Protein AF-A0A9D1ASU1-F1 (afdb_monomer_lite)

Structure (mmCIF, N/CA/C/O backbone):
data_AF-A0A9D1ASU1-F1
#
_entry.id   AF-A0A9D1ASU1-F1
#
loop_
_atom_site.group_PDB
_atom_site.id
_atom_site.type_symbol
_atom_site.label_atom_id
_atom_site.label_alt_id
_atom_site.label_comp_id
_atom_site.label_asym_id
_atom_site.label_entity_id
_atom_site.label_seq_id
_atom_site.pdbx_PDB_ins_code
_atom_site.Cartn_x
_atom_site.Cartn_y
_atom_site.Cartn_z
_atom_site.occupancy
_atom_site.B_iso_or_equiv
_atom_site.auth_seq_id
_atom_site.auth_comp_id
_atom_site.auth_asym_id
_atom_site.auth_atom_id
_atom_site.pdbx_PDB_model_num
ATOM 1 N N . MET A 1 1 ? 9.991 -12.089 -36.630 1.00 61.94 1 MET A N 1
ATOM 2 C CA . MET A 1 1 ? 9.661 -12.573 -35.268 1.00 61.94 1 MET A CA 1
ATOM 3 C C . MET A 1 1 ? 8.899 -13.880 -35.390 1.00 61.94 1 MET A C 1
ATOM 5 O O . MET A 1 1 ? 8.078 -13.989 -36.293 1.00 61.94 1 MET A O 1
ATOM 9 N N . SER A 1 2 ? 9.175 -14.869 -34.536 1.00 85.94 2 SER A N 1
ATOM 10 C CA . SER A 1 2 ? 8.389 -16.109 -34.500 1.00 85.94 2 SER A CA 1
ATOM 11 C C . SER A 1 2 ? 6.952 -15.824 -34.041 1.00 85.94 2 SER A C 1
ATOM 13 O O . SER A 1 2 ? 6.702 -14.848 -33.326 1.00 85.94 2 SER A O 1
ATOM 15 N N . SER A 1 3 ? 6.002 -16.682 -34.424 1.00 90.88 3 SER A N 1
ATOM 16 C CA . SER A 1 3 ? 4.601 -16.600 -33.978 1.00 90.88 3 SER A CA 1
ATOM 17 C C . SER A 1 3 ? 4.471 -16.578 -32.448 1.00 90.88 3 SER A C 1
ATOM 19 O O . SER A 1 3 ? 3.592 -15.899 -31.917 1.00 90.88 3 SER A O 1
ATOM 21 N N . LEU A 1 4 ? 5.387 -17.256 -31.744 1.00 92.75 4 LEU A N 1
ATOM 22 C CA . LEU A 1 4 ? 5.444 -17.312 -30.285 1.00 92.75 4 LEU A CA 1
ATOM 23 C C . LEU A 1 4 ? 5.831 -15.969 -29.647 1.00 92.75 4 LEU A C 1
ATOM 25 O O . LEU A 1 4 ? 5.162 -15.540 -28.714 1.00 92.75 4 LEU A O 1
ATOM 29 N N . SER A 1 5 ? 6.850 -15.270 -30.162 1.00 92.25 5 SER A N 1
ATOM 30 C CA . SER A 1 5 ? 7.249 -13.955 -29.622 1.00 92.25 5 SER A CA 1
ATOM 31 C C . SER A 1 5 ? 6.100 -12.955 -29.714 1.00 92.25 5 SER A C 1
ATOM 33 O O . SER A 1 5 ? 5.732 -12.334 -28.724 1.00 92.25 5 SER A O 1
ATOM 35 N N . ALA A 1 6 ? 5.454 -12.877 -30.880 1.00 92.25 6 ALA A N 1
ATOM 36 C CA . ALA A 1 6 ? 4.314 -11.988 -31.082 1.00 92.25 6 ALA A CA 1
ATOM 37 C C . ALA A 1 6 ? 3.105 -12.359 -30.199 1.00 92.25 6 ALA A C 1
ATOM 39 O O . ALA A 1 6 ? 2.273 -11.509 -29.878 1.00 92.25 6 ALA A O 1
ATOM 40 N N . LEU A 1 7 ? 2.955 -13.635 -29.828 1.00 93.31 7 LEU A N 1
ATOM 41 C CA . LEU A 1 7 ? 1.941 -14.067 -28.867 1.00 93.31 7 LEU A CA 1
ATOM 42 C C . LEU A 1 7 ? 2.278 -13.585 -27.449 1.00 93.31 7 LEU A C 1
ATOM 44 O O . LEU A 1 7 ? 1.402 -13.019 -26.796 1.00 93.31 7 LEU A O 1
ATOM 48 N N . ILE A 1 8 ? 3.529 -13.754 -27.012 1.00 94.50 8 ILE A N 1
ATOM 49 C CA . ILE A 1 8 ? 4.015 -13.300 -25.700 1.00 94.50 8 ILE A CA 1
ATOM 50 C C . ILE A 1 8 ? 3.848 -11.784 -25.563 1.00 94.50 8 ILE A C 1
ATOM 52 O O . ILE A 1 8 ? 3.243 -11.328 -24.595 1.00 94.50 8 ILE A O 1
ATOM 56 N N . ASP A 1 9 ? 4.283 -11.011 -26.560 1.00 94.19 9 ASP A N 1
ATOM 57 C CA . ASP A 1 9 ? 4.192 -9.546 -26.547 1.00 94.19 9 ASP A CA 1
ATOM 58 C C . ASP A 1 9 ? 2.740 -9.070 -26.395 1.00 94.19 9 ASP A C 1
ATOM 60 O O . ASP A 1 9 ? 2.424 -8.234 -25.546 1.00 94.19 9 ASP A O 1
ATOM 64 N N . ARG A 1 10 ? 1.815 -9.672 -27.156 1.00 92.75 10 ARG A N 1
ATOM 65 C CA . ARG A 1 10 ? 0.376 -9.382 -27.038 1.00 92.75 10 ARG A CA 1
ATOM 66 C C . ARG A 1 10 ? -0.181 -9.770 -25.671 1.00 92.75 10 ARG A C 1
ATOM 68 O O . ARG A 1 10 ? -1.028 -9.050 -25.145 1.00 92.75 10 ARG A O 1
ATOM 75 N N . GLY A 1 11 ? 0.272 -10.886 -25.102 1.00 93.31 11 GLY A N 1
ATOM 76 C CA . GLY A 1 11 ? -0.090 -11.313 -23.751 1.00 93.31 11 GLY A CA 1
ATOM 77 C C . GLY A 1 11 ? 0.331 -10.286 -22.700 1.00 93.31 11 GLY A C 1
ATOM 78 O O . GLY A 1 11 ? -0.512 -9.800 -21.947 1.00 93.31 11 GLY A O 1
ATOM 79 N N . CYS A 1 12 ? 1.603 -9.881 -22.713 1.00 95.69 12 CYS A N 1
ATOM 80 C CA . CYS A 1 12 ? 2.145 -8.860 -21.816 1.00 95.69 12 CYS A CA 1
ATOM 81 C C . CYS A 1 12 ? 1.394 -7.528 -21.935 1.00 95.69 12 CYS A C 1
ATOM 83 O O . CYS A 1 12 ? 0.998 -6.961 -20.920 1.00 95.69 12 CYS A O 1
ATOM 85 N N . GLN A 1 13 ? 1.126 -7.055 -23.158 1.00 93.38 13 GLN A N 1
ATOM 86 C CA . GLN A 1 13 ? 0.344 -5.835 -23.394 1.00 93.38 13 GLN A CA 1
ATOM 87 C C . GLN A 1 13 ? -1.062 -5.908 -22.786 1.00 93.38 13 GLN A C 1
ATOM 89 O O . GLN A 1 13 ? -1.514 -4.964 -22.138 1.00 93.38 13 GLN A O 1
ATOM 94 N N . ARG A 1 14 ? -1.764 -7.028 -22.983 1.00 92.81 14 ARG A N 1
ATOM 95 C CA . ARG A 1 14 ? -3.130 -7.228 -22.475 1.00 92.81 14 ARG A CA 1
ATOM 96 C C . ARG A 1 14 ? -3.171 -7.268 -20.951 1.00 92.81 14 ARG A C 1
ATOM 98 O O . ARG A 1 14 ? -4.033 -6.619 -20.361 1.00 92.81 14 ARG A O 1
ATOM 105 N N . LEU A 1 15 ? -2.240 -7.996 -20.336 1.00 95.44 15 LEU A N 1
ATOM 106 C CA . LEU A 1 15 ? -2.109 -8.086 -18.881 1.00 95.44 15 LEU A CA 1
ATOM 107 C C . LEU A 1 15 ? -1.721 -6.741 -18.260 1.00 95.44 15 LEU A C 1
ATOM 109 O O . LEU A 1 15 ? -2.275 -6.352 -17.238 1.00 95.44 15 LEU A O 1
ATOM 113 N N . TYR A 1 16 ? -0.826 -6.000 -18.911 1.00 96.38 16 TYR A N 1
ATOM 114 C CA . TYR A 1 16 ? -0.451 -4.656 -18.489 1.00 96.38 16 TYR A CA 1
ATOM 115 C C . TYR A 1 16 ? -1.661 -3.713 -18.452 1.00 96.38 16 TYR A C 1
ATOM 117 O O . TYR A 1 16 ? -1.933 -3.090 -17.428 1.00 96.38 16 TYR A O 1
ATOM 125 N N . VAL A 1 17 ? -2.437 -3.660 -19.542 1.00 93.19 17 VAL A N 1
ATOM 126 C CA . VAL A 1 17 ? -3.655 -2.836 -19.614 1.00 93.19 17 VAL A CA 1
ATOM 127 C C . VAL A 1 17 ? -4.693 -3.277 -18.579 1.00 93.19 17 VAL A C 1
ATOM 129 O O . VAL A 1 17 ? -5.322 -2.417 -17.967 1.00 93.19 17 VAL A O 1
ATOM 132 N N . LEU A 1 18 ? -4.845 -4.585 -18.332 1.00 94.75 18 LEU A N 1
ATOM 133 C CA . LEU A 1 18 ? -5.718 -5.086 -17.265 1.00 94.75 18 LEU A CA 1
ATOM 134 C C . LEU A 1 18 ? -5.309 -4.530 -15.898 1.00 94.75 18 LEU A C 1
ATOM 136 O O . LEU A 1 18 ? -6.154 -3.999 -15.181 1.00 94.75 18 LEU A O 1
ATOM 140 N N . GLY A 1 19 ? -4.017 -4.612 -15.565 1.00 96.56 19 GLY A N 1
ATOM 141 C CA . GLY A 1 19 ? -3.481 -4.073 -14.317 1.00 96.56 19 GLY A CA 1
ATOM 142 C C . GLY A 1 19 ? -3.781 -2.581 -14.155 1.00 96.56 19 GLY A C 1
ATOM 143 O O . GLY A 1 19 ? -4.228 -2.161 -13.089 1.00 96.56 19 GLY A O 1
ATOM 144 N N . LEU A 1 20 ? -3.625 -1.789 -15.223 1.00 95.44 20 LEU A N 1
ATOM 145 C CA . LEU A 1 20 ? -3.954 -0.359 -15.202 1.00 95.44 20 LEU A CA 1
ATOM 146 C C . LEU A 1 20 ? -5.446 -0.092 -14.978 1.00 95.44 20 LEU A C 1
ATOM 148 O O . LEU A 1 20 ? -5.790 0.778 -14.180 1.00 95.44 20 LEU A O 1
ATOM 152 N N . ILE A 1 21 ? -6.324 -0.820 -15.675 1.00 93.94 21 ILE A N 1
ATOM 153 C CA . ILE A 1 21 ? -7.778 -0.657 -15.550 1.00 93.94 21 ILE A CA 1
ATOM 154 C C . ILE A 1 21 ? -8.219 -0.978 -14.126 1.00 93.94 21 ILE A C 1
ATOM 156 O O . ILE A 1 21 ? -8.899 -0.168 -13.500 1.00 93.94 21 ILE A O 1
ATOM 160 N N . LEU A 1 22 ? -7.819 -2.140 -13.609 1.00 97.12 22 LEU A N 1
ATOM 161 C CA . LEU A 1 22 ? -8.252 -2.583 -12.289 1.00 97.12 22 LEU A CA 1
ATOM 162 C C . LEU A 1 22 ? -7.650 -1.724 -11.176 1.00 97.12 22 LEU A C 1
ATOM 164 O O . LEU A 1 22 ? -8.377 -1.308 -10.280 1.00 97.12 22 LEU A O 1
ATOM 168 N N . GLY A 1 23 ? -6.356 -1.395 -11.253 1.00 97.06 23 GLY A N 1
ATOM 169 C CA . GLY A 1 23 ? -5.726 -0.506 -10.277 1.00 97.06 23 GLY A CA 1
ATOM 170 C C . GLY A 1 23 ? -6.339 0.894 -10.295 1.00 97.06 23 GLY A C 1
ATOM 171 O O . GLY A 1 23 ? -6.646 1.439 -9.241 1.00 97.06 23 GLY A O 1
ATOM 172 N N . GLY A 1 24 ? -6.599 1.457 -11.478 1.00 95.75 24 GLY A N 1
ATOM 173 C CA . GLY A 1 24 ? -7.283 2.745 -11.604 1.00 95.75 24 GLY A CA 1
ATOM 174 C C . GLY A 1 24 ? -8.705 2.723 -11.037 1.00 95.75 24 GLY A C 1
ATOM 175 O O . GLY A 1 24 ? -9.098 3.660 -10.345 1.00 95.75 24 GLY A O 1
ATOM 176 N N . LEU A 1 25 ? -9.458 1.647 -11.283 1.00 96.50 25 LEU A N 1
ATOM 177 C CA . LEU A 1 25 ? -10.820 1.491 -10.776 1.00 96.50 25 LEU A CA 1
ATOM 178 C C . LEU A 1 25 ? -10.846 1.350 -9.249 1.00 96.50 25 LEU A C 1
ATOM 180 O O . LEU A 1 25 ? -11.647 2.017 -8.600 1.00 96.50 25 LEU A O 1
ATOM 184 N N . VAL A 1 26 ? -9.934 0.562 -8.671 1.00 97.88 26 VAL A N 1
ATOM 185 C CA . VAL A 1 26 ? -9.778 0.447 -7.213 1.00 97.88 26 VAL A CA 1
ATOM 186 C C . VAL A 1 26 ? -9.522 1.817 -6.580 1.00 97.88 26 VAL A C 1
ATOM 188 O O . VAL A 1 26 ? -10.207 2.198 -5.633 1.00 97.88 26 VAL A O 1
ATOM 191 N N . LEU A 1 27 ? -8.582 2.591 -7.132 1.00 96.69 27 LEU A N 1
ATOM 192 C CA . LEU A 1 27 ? -8.270 3.928 -6.618 1.00 96.69 27 LEU A CA 1
ATOM 193 C C . LEU A 1 27 ? -9.441 4.908 -6.764 1.00 96.69 27 LEU A C 1
ATOM 195 O O . LEU A 1 27 ? -9.628 5.758 -5.900 1.00 96.69 27 LEU A O 1
ATOM 199 N N . ALA A 1 28 ? -10.228 4.796 -7.837 1.00 95.19 28 ALA A N 1
ATOM 200 C CA . ALA A 1 28 ? -11.386 5.656 -8.068 1.00 95.19 28 ALA A CA 1
ATOM 201 C C . ALA A 1 28 ? -12.569 5.333 -7.140 1.00 95.19 28 ALA A C 1
ATOM 203 O O . ALA A 1 28 ? -13.305 6.241 -6.759 1.00 95.19 28 ALA A O 1
ATOM 204 N N . LEU A 1 29 ? -12.756 4.059 -6.782 1.00 97.12 29 LEU A N 1
ATOM 205 C CA . LEU A 1 29 ? -13.852 3.610 -5.919 1.00 97.12 29 LEU A CA 1
ATOM 206 C C . LEU A 1 29 ? -13.552 3.788 -4.428 1.00 97.12 29 LEU A C 1
ATOM 208 O O . LEU A 1 29 ? -14.482 3.986 -3.653 1.00 97.12 29 LEU A O 1
ATOM 212 N N . ALA A 1 30 ? -12.282 3.779 -4.017 1.00 97.00 30 ALA A N 1
ATOM 213 C CA . ALA A 1 30 ? -11.913 3.841 -2.602 1.00 97.00 30 ALA A CA 1
ATOM 214 C C . ALA A 1 30 ? -12.468 5.056 -1.827 1.00 97.00 30 ALA A C 1
ATOM 216 O O . ALA A 1 30 ? -12.940 4.850 -0.712 1.00 97.00 30 ALA A O 1
ATOM 217 N N . PRO A 1 31 ? -12.507 6.296 -2.362 1.00 96.31 31 PRO A N 1
ATOM 218 C CA . PRO A 1 31 ? -13.145 7.411 -1.659 1.00 96.31 31 PRO A CA 1
ATOM 219 C C . PRO A 1 31 ? -14.653 7.221 -1.458 1.00 96.31 31 PRO A C 1
ATOM 221 O O . PRO A 1 31 ? -15.191 7.627 -0.432 1.00 96.31 31 PRO A O 1
ATOM 224 N N . LEU A 1 32 ? -15.337 6.601 -2.428 1.00 96.69 32 LEU A N 1
ATOM 225 C CA . LEU A 1 32 ? -16.765 6.299 -2.324 1.00 96.69 32 LEU A CA 1
ATOM 226 C C . LEU A 1 32 ? -17.019 5.212 -1.273 1.00 96.69 32 LEU A C 1
ATOM 228 O O . LEU A 1 32 ? -17.945 5.347 -0.479 1.00 96.69 32 LEU A O 1
ATOM 232 N N . HIS A 1 33 ? -16.175 4.178 -1.250 1.00 97.50 33 HIS A N 1
ATOM 233 C CA . HIS A 1 33 ? -16.204 3.136 -0.226 1.00 97.50 33 HIS A CA 1
ATOM 234 C C . HIS A 1 33 ? -15.978 3.725 1.164 1.00 97.50 33 HIS A C 1
ATOM 236 O O . HIS A 1 33 ? -16.807 3.539 2.043 1.00 97.50 33 HIS A O 1
ATOM 242 N N . GLY A 1 34 ? -14.917 4.519 1.336 1.00 95.88 34 GLY A N 1
ATOM 243 C CA . GLY A 1 34 ? -14.596 5.162 2.608 1.00 95.88 34 GLY A CA 1
ATOM 244 C C . GLY A 1 34 ? -15.708 6.074 3.120 1.00 95.88 34 GLY A C 1
ATOM 245 O O . GLY A 1 34 ? -15.956 6.111 4.317 1.00 95.88 34 GLY A O 1
ATOM 246 N N . ALA A 1 35 ? -16.432 6.757 2.227 1.00 96.19 35 ALA A N 1
ATOM 247 C CA . ALA A 1 35 ? -17.601 7.556 2.599 1.00 96.19 35 ALA A CA 1
ATOM 248 C C . ALA A 1 35 ? -18.806 6.713 3.068 1.00 96.19 35 ALA A C 1
ATOM 250 O O . ALA A 1 35 ? -19.716 7.250 3.697 1.00 96.19 35 ALA A O 1
ATOM 251 N N . ALA A 1 36 ? -18.829 5.419 2.744 1.00 96.69 36 ALA A N 1
ATOM 252 C CA . ALA A 1 36 ? -19.851 4.462 3.158 1.00 96.69 36 ALA A CA 1
ATOM 253 C C . ALA A 1 36 ? -19.394 3.525 4.291 1.00 96.69 36 ALA A C 1
ATOM 255 O O . ALA A 1 36 ? -20.220 2.785 4.831 1.00 96.69 36 ALA A O 1
ATOM 256 N N . THR A 1 37 ? -18.111 3.536 4.651 1.00 96.38 37 THR A N 1
ATOM 257 C CA . THR A 1 37 ? -17.571 2.808 5.801 1.00 96.38 37 THR A CA 1
ATOM 258 C C . THR A 1 37 ? -17.862 3.580 7.080 1.00 96.38 37 THR A C 1
ATOM 260 O O . THR A 1 37 ? -17.611 4.781 7.169 1.00 96.38 37 THR A O 1
ATOM 263 N N . VAL A 1 38 ? -18.383 2.885 8.089 1.00 96.19 38 VAL A N 1
ATOM 264 C CA . VAL A 1 38 ? -18.596 3.442 9.432 1.00 96.19 38 VAL A CA 1
ATOM 265 C C . VAL A 1 38 ? -17.566 2.871 10.396 1.00 96.19 38 VAL A C 1
ATOM 267 O O . VAL A 1 38 ? -17.052 1.779 10.177 1.00 96.19 38 VAL A O 1
ATOM 270 N N . HIS A 1 39 ? -17.250 3.608 11.460 1.00 95.25 39 HIS A N 1
ATOM 271 C CA . HIS A 1 39 ? -16.215 3.240 12.426 1.00 95.25 39 HIS A CA 1
ATOM 272 C C . HIS A 1 39 ? -16.771 3.278 13.846 1.00 95.25 39 HIS A C 1
ATOM 274 O O . HIS A 1 39 ? -16.802 4.326 14.486 1.00 95.25 39 HIS A O 1
ATOM 280 N N . TRP A 1 40 ? -17.182 2.124 14.359 1.00 96.06 40 TRP A N 1
ATOM 281 C CA . TRP A 1 40 ? -17.777 2.005 15.687 1.00 96.06 40 TRP A CA 1
ATOM 282 C C . TRP A 1 40 ? -16.732 1.629 16.727 1.00 96.06 40 TRP A C 1
ATOM 284 O O . TRP A 1 40 ? -15.982 0.664 16.564 1.00 96.06 40 TRP A O 1
ATOM 294 N N . LEU A 1 41 ? -16.673 2.387 17.817 1.00 94.88 41 LEU A N 1
ATOM 295 C CA . LEU A 1 41 ? -15.666 2.196 18.854 1.00 94.88 41 LEU A CA 1
ATOM 296 C C . LEU A 1 41 ? -15.986 0.970 19.714 1.00 94.88 41 LEU A C 1
ATOM 298 O O . LEU A 1 41 ? -17.111 0.823 20.193 1.00 94.88 41 LEU A O 1
ATOM 302 N N . VAL A 1 42 ? -14.982 0.123 19.957 1.00 96.31 42 VAL A N 1
ATOM 303 C CA . VAL A 1 42 ? -15.053 -0.898 21.009 1.00 96.31 42 VAL A CA 1
ATOM 304 C C . VAL A 1 42 ? -14.831 -0.201 22.348 1.00 96.31 42 VAL A C 1
ATOM 306 O O . VAL A 1 42 ? -13.731 0.276 22.623 1.00 96.31 42 VAL A O 1
ATOM 309 N N . ILE A 1 43 ? -15.876 -0.120 23.169 1.00 95.25 43 ILE A N 1
ATOM 310 C CA . ILE A 1 43 ? -15.842 0.624 24.435 1.00 95.25 43 ILE A CA 1
ATOM 311 C C . ILE A 1 43 ? -15.562 -0.264 25.641 1.00 95.25 43 ILE A C 1
ATOM 313 O O . ILE A 1 43 ? -14.994 0.209 26.619 1.00 95.25 43 ILE A O 1
ATOM 317 N N . ARG A 1 44 ? -15.921 -1.552 25.579 1.00 95.44 44 ARG A N 1
ATOM 318 C CA . ARG A 1 44 ? -15.788 -2.459 26.722 1.00 95.44 44 ARG A CA 1
ATOM 319 C C . ARG A 1 44 ? -15.453 -3.876 26.288 1.00 95.44 44 ARG A C 1
ATOM 321 O O . ARG A 1 44 ? -15.983 -4.387 25.303 1.00 95.44 44 ARG A O 1
ATOM 328 N N . SER A 1 45 ? -14.564 -4.523 27.035 1.00 95.44 45 SER A N 1
ATOM 329 C CA . SER A 1 45 ? -14.348 -5.972 26.962 1.00 95.44 45 SER A CA 1
ATOM 330 C C . SER A 1 45 ? -15.196 -6.681 28.005 1.00 95.44 45 SER A C 1
ATOM 332 O O . SER A 1 45 ? -15.212 -6.285 29.167 1.00 95.44 45 SER A O 1
ATOM 334 N N . LEU A 1 46 ? -15.878 -7.740 27.591 1.00 95.06 46 LEU A N 1
ATOM 335 C CA . LEU A 1 46 ? -16.784 -8.521 28.421 1.00 95.06 46 LEU A CA 1
ATOM 336 C C . LEU A 1 46 ? -16.246 -9.951 28.608 1.00 95.06 46 LEU A C 1
ATOM 338 O O . LEU A 1 46 ? -15.431 -10.415 27.801 1.00 95.06 46 LEU A O 1
ATOM 342 N N . PRO A 1 47 ? -16.712 -10.679 29.640 1.00 92.56 47 PRO A N 1
ATOM 343 C CA . PRO A 1 47 ? -16.428 -12.103 29.787 1.00 92.56 47 PRO A CA 1
ATOM 344 C C . PRO A 1 47 ? -16.853 -12.924 28.557 1.00 92.56 47 PRO A C 1
ATOM 346 O O . PRO A 1 47 ? -17.707 -12.510 27.765 1.00 92.56 47 PRO A O 1
ATOM 349 N N . ASP A 1 48 ? -16.279 -14.121 28.427 1.00 93.44 48 ASP A N 1
ATOM 350 C CA . ASP A 1 48 ? -16.609 -15.101 27.376 1.00 93.44 48 ASP A CA 1
ATOM 351 C C . ASP A 1 48 ? -16.351 -14.598 25.948 1.00 93.44 48 ASP A C 1
ATOM 353 O O . ASP A 1 48 ? -17.122 -14.869 25.025 1.00 93.44 48 ASP A O 1
ATOM 357 N N . HIS A 1 49 ? -15.264 -13.839 25.773 1.00 95.62 49 HIS A N 1
ATOM 358 C CA . HIS A 1 49 ? -14.835 -13.299 24.478 1.00 95.62 49 HIS A CA 1
ATOM 359 C C . HIS A 1 49 ? -15.917 -12.448 23.804 1.00 95.62 49 HIS A C 1
ATOM 361 O O . HIS A 1 49 ? -16.175 -12.547 22.603 1.00 95.62 49 HIS A O 1
ATOM 367 N N . ARG A 1 50 ? -16.561 -11.594 24.601 1.00 96.75 50 ARG A N 1
ATOM 368 C CA . ARG A 1 50 ? -17.523 -10.606 24.123 1.00 96.75 50 ARG A CA 1
ATOM 369 C C . ARG A 1 50 ? -16.933 -9.206 24.192 1.00 96.75 50 ARG A C 1
ATOM 371 O O . ARG A 1 50 ? -16.054 -8.912 25.002 1.00 96.75 50 ARG A O 1
ATOM 378 N N . ILE A 1 51 ? -17.425 -8.341 23.326 1.00 97.00 51 ILE A N 1
ATOM 379 C CA . ILE A 1 51 ? -17.104 -6.921 23.295 1.00 97.00 51 ILE A CA 1
ATOM 380 C C . ILE A 1 51 ? -18.384 -6.113 23.187 1.00 97.00 51 ILE A C 1
ATOM 382 O O . ILE A 1 51 ? -19.377 -6.560 22.614 1.00 97.00 51 ILE A O 1
ATOM 386 N N . GLU A 1 52 ? -18.320 -4.910 23.729 1.00 97.12 52 GLU A N 1
ATOM 387 C CA . GLU A 1 52 ? -19.347 -3.898 23.585 1.00 97.12 52 GLU A CA 1
ATOM 388 C C . GLU A 1 52 ? -18.857 -2.812 22.638 1.00 97.12 52 GLU A C 1
ATOM 390 O O . GLU A 1 52 ? -17.756 -2.271 22.791 1.00 97.12 52 GLU A O 1
ATOM 395 N N . ILE A 1 53 ? -19.685 -2.520 21.647 1.00 97.25 53 ILE A N 1
ATOM 396 C CA . ILE A 1 53 ? -19.435 -1.558 20.586 1.00 97.25 53 ILE A CA 1
ATOM 397 C C . ILE A 1 53 ? -20.536 -0.500 20.651 1.00 97.25 53 ILE A C 1
ATOM 399 O O . ILE A 1 53 ? -21.705 -0.839 20.831 1.00 97.25 53 ILE A O 1
ATOM 403 N N . VAL A 1 54 ? -20.179 0.771 20.471 1.00 96.00 54 VAL A N 1
ATOM 404 C CA . VAL A 1 54 ? -21.165 1.853 20.319 1.00 96.00 54 VAL A CA 1
ATOM 405 C C . VAL A 1 54 ? -21.312 2.192 18.843 1.00 96.00 54 VAL A C 1
ATOM 407 O O . VAL A 1 54 ? -20.379 2.714 18.232 1.00 96.00 54 VAL A O 1
ATOM 410 N N . ALA A 1 55 ? -22.486 1.897 18.288 1.00 96.00 55 ALA A N 1
ATOM 411 C CA . ALA A 1 55 ? -22.890 2.297 16.950 1.00 96.00 55 ALA A CA 1
ATOM 412 C C . ALA A 1 55 ? -23.595 3.661 17.012 1.00 96.00 55 ALA A C 1
ATOM 414 O O . ALA A 1 55 ? -24.670 3.804 17.591 1.00 96.00 55 ALA A O 1
ATOM 415 N N . ASP A 1 56 ? -22.973 4.672 16.413 1.00 92.31 56 ASP A N 1
ATOM 416 C CA . ASP A 1 56 ? -23.487 6.043 16.274 1.00 92.31 56 ASP A CA 1
ATOM 417 C C . ASP A 1 56 ? -24.363 6.241 15.021 1.00 92.31 56 ASP A C 1
ATOM 419 O O . ASP A 1 56 ? -24.927 7.310 14.786 1.00 92.31 56 ASP A O 1
ATOM 423 N N . THR A 1 57 ? -24.482 5.190 14.217 1.00 93.75 57 THR A N 1
ATOM 424 C CA . THR A 1 57 ? -25.240 5.101 12.967 1.00 93.75 57 THR A CA 1
ATOM 425 C C . THR A 1 57 ? -26.245 3.947 13.062 1.00 93.75 57 THR A C 1
ATOM 427 O O . THR A 1 57 ? -26.490 3.427 14.151 1.00 93.75 57 THR A O 1
ATOM 430 N N . ALA A 1 58 ? -26.890 3.568 11.952 1.00 93.00 58 ALA A N 1
ATOM 431 C CA . ALA A 1 58 ? -27.832 2.449 11.952 1.00 93.00 58 ALA A CA 1
ATOM 432 C C . ALA A 1 58 ? -27.156 1.192 12.538 1.00 93.00 58 ALA A C 1
ATOM 434 O O . ALA A 1 58 ? -26.105 0.789 12.029 1.00 93.00 58 ALA A O 1
ATOM 435 N N . PRO A 1 59 ? -27.707 0.601 13.614 1.00 92.19 59 PRO A N 1
ATOM 436 C CA . PRO A 1 59 ? -27.063 -0.521 14.269 1.00 92.19 59 PRO A CA 1
ATOM 437 C C . PRO A 1 59 ? -27.055 -1.752 13.350 1.00 92.19 59 PRO A C 1
ATOM 439 O O . PRO A 1 59 ? -27.949 -1.900 12.511 1.00 92.19 59 PRO A O 1
ATOM 442 N N . PRO A 1 60 ? -26.061 -2.641 13.506 1.00 95.81 60 PRO A N 1
ATOM 443 C CA . PRO A 1 60 ? -25.959 -3.857 12.713 1.00 95.81 60 PRO A CA 1
ATOM 444 C C . PRO A 1 60 ? -27.088 -4.839 13.040 1.00 95.81 60 PRO A C 1
ATOM 446 O O . PRO A 1 60 ? -27.725 -4.756 14.089 1.00 95.81 60 PRO A O 1
ATOM 449 N N . GLU A 1 61 ? -27.306 -5.820 12.170 1.00 96.88 61 GLU A N 1
ATOM 450 C CA . GLU A 1 61 ? -28.251 -6.905 12.446 1.00 96.88 61 GLU A CA 1
ATOM 451 C C . GLU A 1 61 ? -27.631 -7.961 13.375 1.00 96.88 61 GLU A C 1
ATOM 453 O O . GLU A 1 61 ? -26.424 -8.218 13.349 1.00 96.88 61 GLU A O 1
ATOM 458 N N . VAL A 1 62 ? -28.456 -8.619 14.195 1.00 97.75 62 VAL A N 1
ATOM 459 C CA . VAL A 1 62 ? -28.007 -9.778 14.984 1.00 97.75 62 VAL A CA 1
ATOM 460 C C . VAL A 1 62 ? -27.560 -10.892 14.035 1.00 97.75 62 VAL A C 1
ATOM 462 O O . VAL A 1 62 ? -28.257 -11.226 13.082 1.00 97.75 62 VAL A O 1
ATOM 465 N N . GLY A 1 63 ? -26.386 -11.467 14.294 1.00 97.31 63 GLY A N 1
ATOM 466 C CA . GLY A 1 63 ? -25.724 -12.433 13.418 1.00 97.31 63 GLY A CA 1
ATOM 467 C C . GLY A 1 63 ? -24.805 -11.804 12.367 1.00 97.31 63 GLY A C 1
ATOM 468 O O . GLY A 1 63 ? -24.020 -12.528 11.753 1.00 97.31 63 GLY A O 1
ATOM 469 N N . GLN A 1 64 ? -24.835 -10.478 12.178 1.00 96.50 64 GLN A N 1
ATOM 470 C CA . GLN A 1 64 ? -23.894 -9.803 11.287 1.00 96.50 64 GLN A CA 1
ATOM 471 C C . GLN A 1 64 ? -22.459 -9.970 11.800 1.00 96.50 64 GLN A C 1
ATOM 473 O O . GLN A 1 64 ? -22.185 -9.862 12.997 1.00 96.50 64 GLN A O 1
ATOM 478 N N . VAL A 1 65 ? -21.529 -10.219 10.880 1.00 96.44 65 VAL A N 1
ATOM 479 C CA . VAL A 1 65 ? -20.101 -10.330 11.180 1.00 96.44 65 VAL A CA 1
ATOM 480 C C . VAL A 1 65 ? -19.434 -8.983 10.930 1.00 96.44 65 VAL A C 1
ATOM 482 O O . VAL A 1 65 ? -19.502 -8.450 9.829 1.00 96.44 65 VAL A O 1
ATOM 485 N N . LEU A 1 66 ? -18.780 -8.444 11.952 1.00 96.88 66 LEU A N 1
ATOM 486 C CA . LEU A 1 66 ? -18.118 -7.148 11.943 1.00 96.88 66 LEU A CA 1
ATOM 487 C C . LEU A 1 66 ? -16.597 -7.322 11.837 1.00 96.88 66 LEU A C 1
ATOM 489 O O . LEU A 1 66 ? -16.010 -8.043 12.656 1.00 96.88 66 LEU A O 1
ATOM 493 N N . PRO A 1 67 ? -15.926 -6.655 10.882 1.00 95.69 67 PRO A N 1
ATOM 494 C CA . PRO A 1 67 ? -14.474 -6.666 10.810 1.00 95.69 67 PRO A CA 1
ATOM 495 C C . PRO A 1 67 ? -13.895 -5.734 11.882 1.00 95.69 67 PRO A C 1
ATOM 497 O O . PRO A 1 67 ? -14.158 -4.528 11.901 1.00 95.69 67 PRO A O 1
ATOM 500 N N . ILE A 1 68 ? -13.086 -6.294 12.780 1.00 96.00 68 ILE A N 1
ATOM 501 C CA . ILE A 1 68 ? -12.471 -5.552 13.881 1.00 96.00 68 ILE A CA 1
ATOM 502 C C . ILE A 1 68 ? -11.081 -5.105 13.460 1.00 96.00 68 ILE A C 1
ATOM 504 O O . ILE A 1 68 ? -10.248 -5.926 13.089 1.00 96.00 68 ILE A O 1
ATOM 508 N N . HIS A 1 69 ? -10.809 -3.812 13.559 1.00 93.81 69 HIS A N 1
ATOM 509 C CA . HIS A 1 69 ? -9.540 -3.199 13.200 1.00 93.81 69 HIS A CA 1
ATOM 510 C C . HIS A 1 69 ? -8.893 -2.558 14.421 1.00 93.81 69 HIS A C 1
ATOM 512 O O . HIS A 1 69 ? -9.568 -2.010 15.294 1.00 93.81 69 HIS A O 1
ATOM 518 N N . ARG A 1 70 ? -7.559 -2.580 14.457 1.00 90.88 70 ARG A N 1
ATOM 519 C CA . ARG A 1 70 ? -6.777 -1.745 15.368 1.00 90.88 70 ARG A CA 1
ATOM 520 C C . ARG A 1 70 ? -6.088 -0.671 14.544 1.00 90.88 70 ARG A C 1
ATOM 522 O O . ARG A 1 70 ? -5.263 -0.979 13.690 1.00 90.88 70 ARG A O 1
ATOM 529 N N . HIS A 1 71 ? -6.483 0.568 14.792 1.00 77.81 71 HIS A N 1
ATOM 530 C CA . HIS A 1 71 ? -6.279 1.717 13.916 1.00 77.81 71 HIS A CA 1
ATOM 531 C C . HIS A 1 71 ? -4.850 2.261 14.046 1.00 77.81 71 HIS A C 1
ATOM 533 O O . HIS A 1 71 ? -4.592 3.267 14.702 1.00 77.81 71 HIS A O 1
ATOM 539 N N . ASN A 1 72 ? -3.895 1.524 13.479 1.00 77.06 72 ASN A N 1
ATOM 540 C CA . ASN A 1 72 ? -2.478 1.865 13.430 1.00 77.06 72 ASN A CA 1
ATOM 541 C C . ASN A 1 72 ? -2.082 2.086 11.961 1.00 77.06 72 ASN A C 1
ATOM 543 O O . ASN A 1 72 ? -2.369 1.210 11.148 1.00 77.06 72 ASN A O 1
ATOM 547 N N . PRO A 1 73 ? -1.363 3.168 11.611 1.00 62.44 73 PRO A N 1
ATOM 548 C CA . PRO A 1 73 ? -0.855 3.387 10.254 1.00 62.44 73 PRO A CA 1
ATOM 549 C C . PRO A 1 73 ? -0.144 2.160 9.656 1.00 62.44 73 PRO A C 1
ATOM 551 O O . PRO A 1 73 ? -0.286 1.824 8.477 1.00 62.44 73 PRO A O 1
ATOM 554 N N . SER A 1 74 ? 0.589 1.417 10.478 1.00 65.94 74 SER A N 1
ATOM 555 C CA . SER A 1 74 ? 1.305 0.226 10.024 1.00 65.94 74 SER A CA 1
ATOM 556 C C . SER A 1 74 ? 0.414 -1.009 9.807 1.00 65.94 74 SER A C 1
ATOM 558 O O . SER A 1 74 ? 0.876 -1.968 9.188 1.00 65.94 74 SER A O 1
ATOM 560 N N . TRP A 1 75 ? -0.851 -1.009 10.245 1.00 67.00 75 TRP A N 1
ATOM 561 C CA . TRP A 1 75 ? -1.753 -2.166 10.189 1.00 67.00 75 TRP A CA 1
ATOM 562 C C . TRP A 1 75 ? -2.973 -1.887 9.309 1.00 67.00 75 TRP A C 1
ATOM 564 O O . TRP A 1 75 ? -3.800 -1.035 9.605 1.00 67.00 75 TRP A O 1
ATOM 574 N N . ARG A 1 76 ? -3.086 -2.638 8.211 1.00 69.62 76 ARG A N 1
ATOM 575 C CA . ARG A 1 76 ? -4.109 -2.421 7.167 1.00 69.62 76 ARG A CA 1
ATOM 576 C C . ARG A 1 76 ? -5.166 -3.516 7.108 1.00 69.62 76 ARG A C 1
ATOM 578 O O . ARG A 1 76 ? -6.062 -3.453 6.277 1.00 69.62 76 ARG A O 1
ATOM 585 N N . TYR A 1 77 ? -5.026 -4.531 7.953 1.00 81.44 77 TYR A N 1
ATOM 586 C CA . TYR A 1 77 ? -5.899 -5.695 7.985 1.00 81.44 77 TYR A CA 1
ATOM 587 C C . TYR A 1 77 ? -6.712 -5.705 9.270 1.00 81.44 77 TYR A C 1
ATOM 589 O O . TYR A 1 77 ? -6.215 -5.237 10.303 1.00 81.44 77 TYR A O 1
ATOM 597 N N . PRO A 1 78 ? -7.930 -6.266 9.233 1.00 89.00 78 PRO A N 1
ATOM 598 C CA . PRO A 1 78 ? -8.659 -6.534 10.455 1.00 89.00 78 PRO A CA 1
ATOM 599 C C . PRO A 1 78 ? -7.809 -7.425 11.366 1.00 89.00 78 PRO A C 1
ATOM 601 O O . PRO A 1 78 ? -7.144 -8.359 10.915 1.00 89.00 78 PRO A O 1
ATOM 604 N N . ILE A 1 79 ? -7.834 -7.135 12.665 1.00 91.94 79 ILE A N 1
ATOM 605 C CA . ILE A 1 79 ? -7.227 -7.999 13.677 1.00 91.94 79 ILE A CA 1
ATOM 606 C C . ILE A 1 79 ? -8.035 -9.283 13.879 1.00 91.94 79 ILE A C 1
ATOM 608 O O . ILE A 1 79 ? -7.495 -10.256 14.396 1.00 91.94 79 ILE A O 1
ATOM 612 N N . GLY A 1 80 ? -9.304 -9.281 13.465 1.00 92.56 80 GLY A N 1
ATOM 613 C CA . GLY A 1 80 ? -10.207 -10.422 13.500 1.00 92.56 80 GLY A CA 1
ATOM 614 C C . GLY A 1 80 ? -11.640 -10.017 13.156 1.00 92.56 80 GLY A C 1
ATOM 615 O O . GLY A 1 80 ? -11.887 -8.925 12.638 1.00 92.56 80 GLY A O 1
ATOM 616 N N . ARG A 1 81 ? -12.597 -10.903 13.436 1.00 95.25 81 ARG A N 1
ATOM 617 C CA . ARG A 1 81 ? -14.027 -10.693 13.171 1.00 95.25 81 ARG A CA 1
ATOM 618 C C . ARG A 1 81 ? -14.863 -10.989 14.414 1.00 95.25 81 ARG A C 1
ATOM 620 O O . ARG A 1 81 ? -14.573 -11.941 15.131 1.00 95.25 81 ARG A O 1
ATOM 627 N N . ALA A 1 82 ? -15.904 -10.199 14.654 1.00 97.25 82 ALA A N 1
ATOM 628 C CA . ALA A 1 82 ? -16.847 -10.416 15.752 1.00 97.25 82 ALA A CA 1
ATOM 629 C C . ALA A 1 82 ? -18.271 -10.567 15.209 1.00 97.25 82 ALA A C 1
ATOM 631 O O . ALA A 1 82 ? -18.653 -9.852 14.294 1.00 97.25 82 ALA A O 1
ATOM 632 N N . THR A 1 83 ? -19.059 -11.485 15.757 1.00 98.00 83 THR A N 1
ATOM 633 C CA . THR A 1 83 ? -20.456 -11.710 15.361 1.00 98.00 83 THR A CA 1
ATOM 634 C C . THR A 1 83 ? -21.381 -11.012 16.346 1.00 98.00 83 THR A C 1
ATOM 636 O O . THR A 1 83 ? -21.241 -11.203 17.553 1.00 98.00 83 THR A O 1
ATOM 639 N N . VAL A 1 84 ? -22.317 -10.207 15.849 1.00 98.38 84 VAL A N 1
ATOM 640 C CA . VAL A 1 84 ? -23.291 -9.488 16.679 1.00 98.38 84 VAL A CA 1
ATOM 641 C C . VAL A 1 84 ? -24.238 -10.478 17.354 1.00 98.38 84 VAL A C 1
ATOM 643 O O . VAL A 1 84 ? -24.913 -11.251 16.681 1.00 98.38 84 VAL A O 1
ATOM 646 N N . GLU A 1 85 ? -24.315 -10.441 18.682 1.00 98.31 85 GLU A N 1
ATOM 647 C CA . GLU A 1 85 ? -25.217 -11.281 19.480 1.00 98.31 85 GLU A CA 1
ATOM 648 C C . GLU A 1 85 ? -26.496 -10.542 19.872 1.00 98.31 85 GLU A C 1
ATOM 650 O O . GLU A 1 85 ? -27.576 -11.127 19.884 1.00 98.31 85 GLU A O 1
ATOM 655 N N . SER A 1 86 ? -26.388 -9.253 20.205 1.00 98.19 86 SER A N 1
ATOM 656 C CA . SER A 1 86 ? -27.543 -8.445 20.594 1.00 98.19 86 SER A CA 1
ATOM 657 C C . SER A 1 86 ? -27.313 -6.964 20.335 1.00 98.19 86 SER A C 1
ATOM 659 O O . SER A 1 86 ? -26.184 -6.483 20.429 1.00 98.19 86 SER A O 1
ATOM 661 N N . VAL A 1 87 ? -28.404 -6.243 20.086 1.00 98.00 87 VAL A N 1
ATOM 662 C CA . VAL A 1 87 ? -28.421 -4.795 19.867 1.00 98.00 87 VAL A CA 1
ATOM 663 C C . VAL A 1 87 ? -29.424 -4.167 20.829 1.00 98.00 87 VAL A C 1
ATOM 665 O O . VAL A 1 87 ? -30.581 -4.583 20.880 1.00 98.00 87 VAL A O 1
ATOM 668 N N . GLN A 1 88 ? -28.981 -3.177 21.599 1.00 97.31 88 GLN A N 1
ATOM 669 C CA . GLN A 1 88 ? -29.776 -2.453 22.591 1.00 97.31 88 GLN A CA 1
ATOM 670 C C . GLN A 1 88 ? -29.587 -0.945 22.381 1.00 97.31 88 GLN A C 1
ATOM 672 O O . GLN A 1 88 ? -28.691 -0.319 22.948 1.00 97.31 88 GLN A O 1
ATOM 677 N N . GLY A 1 89 ? -30.416 -0.351 21.519 1.00 95.25 89 GLY A N 1
ATOM 678 C CA . GLY A 1 89 ? -30.222 1.034 21.085 1.00 95.25 89 GLY A CA 1
ATOM 679 C C . GLY A 1 89 ? -28.887 1.191 20.337 1.00 95.25 89 GLY A C 1
ATOM 680 O O . GLY A 1 89 ? -28.668 0.448 19.382 1.00 95.25 89 GLY A O 1
ATOM 681 N N . PRO A 1 90 ? -27.993 2.114 20.745 1.00 96.12 90 PRO A N 1
ATOM 682 C CA . PRO A 1 90 ? -26.674 2.273 20.127 1.00 96.12 90 PRO A CA 1
ATOM 683 C C . PRO A 1 90 ? -25.650 1.228 20.602 1.00 96.12 90 PRO A C 1
ATOM 685 O O . PRO A 1 90 ? -24.542 1.174 20.076 1.00 96.12 90 PRO A O 1
ATOM 688 N N . VAL A 1 91 ? -25.979 0.420 21.615 1.00 96.88 91 VAL A N 1
ATOM 689 C CA . VAL A 1 91 ? -25.055 -0.559 22.194 1.00 96.88 91 VAL A CA 1
ATOM 690 C C . VAL A 1 91 ? -25.178 -1.888 21.461 1.00 96.88 91 VAL A C 1
ATOM 692 O O . VAL A 1 91 ? -26.255 -2.482 21.385 1.00 96.88 91 VAL A O 1
ATOM 695 N N . VAL A 1 92 ? -24.056 -2.377 20.949 1.00 97.81 92 VAL A N 1
ATOM 696 C CA . VAL A 1 92 ? -23.938 -3.639 20.221 1.00 97.81 92 VAL A CA 1
ATOM 697 C C . VAL A 1 92 ? -23.039 -4.572 21.018 1.00 97.81 92 VAL A C 1
ATOM 699 O O . VAL A 1 92 ? -21.880 -4.258 21.284 1.00 97.81 92 VAL A O 1
ATOM 702 N N . ILE A 1 93 ? -23.557 -5.744 21.372 1.00 98.06 93 ILE A N 1
ATOM 703 C CA . ILE A 1 93 ? -22.767 -6.817 21.977 1.00 98.06 93 ILE A CA 1
ATOM 704 C C . ILE A 1 93 ? -22.383 -7.788 20.874 1.00 98.06 93 ILE A C 1
ATOM 706 O O . ILE A 1 93 ? -23.257 -8.332 20.195 1.00 98.06 93 ILE A O 1
ATOM 710 N N . ALA A 1 94 ? -21.085 -8.014 20.701 1.00 98.19 94 ALA A N 1
ATOM 711 C CA . ALA A 1 94 ? -20.560 -8.947 19.716 1.00 98.19 94 ALA A CA 1
ATOM 712 C C . ALA A 1 94 ? -19.613 -9.958 20.367 1.00 98.19 94 ALA A C 1
ATOM 714 O O . ALA A 1 94 ? -18.826 -9.612 21.248 1.00 98.19 94 ALA A O 1
ATOM 715 N N . ARG A 1 95 ? -19.664 -11.211 19.915 1.00 97.88 95 ARG A N 1
ATOM 716 C CA . ARG A 1 95 ? -18.751 -12.282 20.327 1.00 97.88 95 ARG A CA 1
ATOM 717 C C . ARG A 1 95 ? -17.658 -12.470 19.290 1.00 97.88 95 ARG A C 1
ATOM 719 O O . ARG A 1 95 ? -17.919 -12.431 18.091 1.00 97.88 95 ARG A O 1
ATOM 726 N N . PHE A 1 96 ? -16.441 -12.717 19.745 1.00 96.56 96 PHE A N 1
ATOM 727 C CA . PHE A 1 96 ? -15.304 -13.010 18.885 1.00 96.56 96 PHE A CA 1
ATOM 728 C C . PHE A 1 96 ? -14.637 -14.328 19.287 1.00 96.56 96 PHE A C 1
ATOM 730 O O . PHE A 1 96 ? -14.737 -14.756 20.433 1.00 96.56 96 PHE A O 1
ATOM 737 N N . ASP A 1 97 ? -13.950 -14.973 18.343 1.00 93.94 97 ASP A N 1
ATOM 738 C CA . ASP A 1 97 ? -13.129 -16.156 18.615 1.00 93.94 97 ASP A CA 1
ATOM 739 C C . ASP A 1 97 ? -11.651 -15.741 18.701 1.00 93.94 97 ASP A C 1
ATOM 741 O O . ASP A 1 97 ? -11.054 -15.423 17.666 1.00 93.94 97 ASP A O 1
ATOM 745 N N . PRO A 1 98 ? -11.025 -15.761 19.893 1.00 91.75 98 PRO A N 1
ATOM 746 C CA . PRO A 1 98 ? -9.628 -15.372 20.060 1.00 91.75 98 PRO A CA 1
ATOM 747 C C . PRO A 1 98 ? -8.647 -16.172 19.199 1.00 91.75 98 PRO A C 1
ATOM 749 O O . PRO A 1 98 ? -7.581 -15.655 18.878 1.00 91.75 98 PRO A O 1
ATOM 752 N N . SER A 1 99 ? -8.981 -17.412 18.829 1.00 85.06 99 SER A N 1
ATOM 753 C CA . SER A 1 99 ? -8.104 -18.275 18.029 1.00 85.06 99 SER A CA 1
ATOM 754 C C . SER A 1 99 ? -7.992 -17.824 16.570 1.00 85.06 99 SER A C 1
ATOM 756 O O . SER A 1 99 ? -6.996 -18.116 15.906 1.00 85.06 99 SER A O 1
ATOM 758 N N . THR A 1 100 ? -8.985 -17.069 16.095 1.00 83.50 100 THR A N 1
ATOM 759 C CA . THR A 1 100 ? -9.034 -16.502 14.738 1.00 83.50 100 THR A CA 1
ATOM 760 C C . THR A 1 100 ? -8.446 -15.096 14.662 1.00 83.50 100 THR A C 1
ATOM 762 O O . THR A 1 100 ? -8.254 -14.556 13.573 1.00 83.50 100 THR A O 1
ATOM 765 N N . PHE A 1 101 ? -8.158 -14.480 15.811 1.00 88.25 101 PHE A N 1
ATOM 766 C CA . PHE A 1 101 ? -7.606 -13.137 15.861 1.00 88.25 101 PHE A CA 1
ATOM 767 C C . PHE A 1 101 ? -6.097 -13.172 15.642 1.00 88.25 101 PHE A C 1
ATOM 769 O O . PHE A 1 101 ? -5.355 -13.857 16.344 1.00 88.25 101 PHE A O 1
ATOM 776 N N . ARG A 1 102 ? -5.620 -12.351 14.706 1.00 82.19 102 ARG A N 1
ATOM 777 C CA . ARG A 1 102 ? -4.187 -12.180 14.435 1.00 82.19 102 ARG A CA 1
ATOM 778 C C . ARG A 1 102 ? -3.456 -11.516 15.600 1.00 82.19 102 ARG A C 1
ATOM 780 O O . ARG A 1 102 ? -2.272 -11.762 15.814 1.00 82.19 102 ARG A O 1
ATOM 787 N N . TRP A 1 103 ? -4.173 -10.694 16.364 1.00 85.38 103 TRP A N 1
ATOM 788 C CA . TRP A 1 103 ? -3.679 -10.078 17.590 1.00 85.38 103 TRP A CA 1
ATOM 789 C C . TRP A 1 103 ? -4.739 -10.141 18.684 1.00 85.38 103 TRP A C 1
ATOM 791 O O . TRP A 1 103 ? -5.920 -9.978 18.377 1.00 85.38 103 TRP A O 1
ATOM 801 N N . PRO A 1 104 ? -4.347 -10.282 19.963 1.00 91.06 104 PRO A N 1
ATOM 802 C CA . PRO A 1 104 ? -5.302 -10.293 21.064 1.00 91.06 104 PRO A CA 1
ATOM 803 C C . PRO A 1 104 ? -6.206 -9.060 21.020 1.00 91.06 104 PRO A C 1
ATOM 805 O O . PRO A 1 104 ? -5.697 -7.955 20.817 1.00 91.06 104 PRO A O 1
ATOM 808 N N . MET A 1 105 ? -7.513 -9.234 21.252 1.00 94.38 105 MET A N 1
ATOM 809 C CA . MET A 1 105 ? -8.477 -8.124 21.343 1.00 94.38 105 MET A CA 1
ATOM 810 C C . MET A 1 105 ? -8.025 -7.069 22.359 1.00 94.38 105 MET A C 1
ATOM 812 O O . MET A 1 105 ? -8.203 -5.879 22.112 1.00 94.38 105 MET A O 1
ATOM 816 N N . GLY A 1 106 ? -7.385 -7.529 23.440 1.00 93.81 106 GLY A N 1
ATOM 817 C CA . GLY A 1 106 ? -6.989 -6.755 24.613 1.00 93.81 106 GLY A CA 1
ATOM 818 C C . GLY A 1 106 ? -8.181 -6.247 25.410 1.00 93.81 106 GLY A C 1
ATOM 819 O O . GLY A 1 106 ? -9.327 -6.570 25.104 1.00 93.81 106 GLY A O 1
ATOM 820 N N . ARG A 1 107 ? -7.886 -5.484 26.460 1.00 95.75 107 ARG A N 1
ATOM 821 C CA . ARG A 1 107 ? -8.894 -4.939 27.374 1.00 95.75 107 ARG A CA 1
ATOM 822 C C . ARG A 1 107 ? -9.288 -3.532 26.954 1.00 95.75 107 ARG A C 1
ATOM 824 O O . ARG A 1 107 ? -8.423 -2.693 26.700 1.00 95.75 107 ARG A O 1
ATOM 831 N N . HIS A 1 108 ? -10.593 -3.298 26.934 1.00 96.38 108 HIS A N 1
ATOM 832 C CA . HIS A 1 108 ? -11.234 -2.022 26.626 1.00 96.38 108 HIS A CA 1
ATOM 833 C C . HIS A 1 108 ? -12.180 -1.645 27.760 1.00 96.38 108 HIS A C 1
ATOM 835 O O . HIS A 1 108 ? -12.820 -2.526 28.340 1.00 96.38 108 HIS A O 1
ATOM 841 N N . ALA A 1 109 ? -12.229 -0.357 28.068 1.00 96.69 109 ALA A N 1
ATOM 842 C CA . ALA A 1 109 ? -13.031 0.225 29.128 1.00 96.69 109 ALA A CA 1
ATOM 843 C C . ALA A 1 109 ? -13.423 1.670 28.782 1.00 96.69 109 ALA A C 1
ATOM 845 O O . ALA A 1 109 ? -12.835 2.299 27.902 1.00 96.69 109 ALA A O 1
ATOM 846 N N . THR A 1 110 ? -14.344 2.223 29.552 1.00 95.81 110 THR A N 1
ATOM 847 C CA . THR A 1 110 ? -14.755 3.619 29.564 1.00 95.81 110 THR A CA 1
ATOM 848 C C . THR A 1 110 ? -14.573 4.180 30.969 1.00 95.81 110 THR A C 1
ATOM 850 O O . THR A 1 110 ? -14.824 3.510 31.974 1.00 95.81 110 THR A O 1
ATOM 853 N N . VAL A 1 111 ? -14.128 5.431 31.057 1.00 96.12 111 VAL A N 1
ATOM 854 C CA . VAL A 1 111 ? -14.099 6.160 32.329 1.00 96.12 111 VAL A CA 1
ATOM 855 C C . VAL A 1 111 ? -15.528 6.537 32.719 1.00 96.12 111 VAL A C 1
ATOM 857 O O . VAL A 1 111 ? -16.168 7.326 32.027 1.00 96.12 111 VAL A O 1
ATOM 860 N N . ILE A 1 112 ? -16.019 6.014 33.839 1.00 96.88 112 ILE A N 1
ATOM 861 C CA . ILE A 1 112 ? -17.367 6.313 34.348 1.00 96.88 112 ILE A CA 1
ATOM 862 C C . ILE A 1 112 ? -17.370 7.446 35.378 1.00 96.88 112 ILE A C 1
ATOM 864 O O . ILE A 1 112 ? -18.367 8.146 35.522 1.00 96.88 112 ILE A O 1
ATOM 868 N N . GLU A 1 113 ? -16.253 7.657 36.075 1.00 97.12 113 GLU A N 1
ATOM 869 C CA . GLU A 1 113 ? -16.126 8.689 37.105 1.00 97.12 113 GLU A CA 1
ATOM 870 C C . GLU A 1 113 ? -14.677 9.187 37.196 1.00 97.12 113 GLU A C 1
ATOM 872 O O . GLU A 1 113 ? -13.736 8.403 37.061 1.00 97.12 113 GLU A O 1
ATOM 877 N N . GLU A 1 114 ? -14.487 10.481 37.459 1.00 96.44 114 GLU A N 1
ATOM 878 C CA . GLU A 1 114 ? -13.178 11.098 37.704 1.00 96.44 114 GLU A CA 1
ATOM 879 C C . GLU A 1 114 ? -13.117 11.639 39.141 1.00 96.44 114 GLU A C 1
ATOM 881 O O . GLU A 1 114 ? -13.927 12.471 39.547 1.00 96.44 114 GLU A O 1
ATOM 886 N N . ARG A 1 115 ? -12.135 11.166 39.914 1.00 96.50 115 ARG A N 1
ATOM 887 C CA . ARG A 1 115 ? -11.895 11.481 41.330 1.00 96.50 115 ARG A CA 1
ATOM 888 C C . ARG A 1 115 ? -10.485 12.052 41.508 1.00 96.50 115 ARG A C 1
ATOM 890 O O . ARG A 1 115 ? -9.584 11.420 42.059 1.00 96.50 115 ARG A O 1
ATOM 897 N N . GLY A 1 116 ? -10.260 13.264 41.009 1.00 93.94 116 GLY A N 1
ATOM 898 C CA . GLY A 1 116 ? -8.959 13.932 41.109 1.00 93.94 116 GLY A CA 1
ATOM 899 C C . GLY A 1 116 ? -7.874 13.244 40.270 1.00 93.94 116 GLY A C 1
ATOM 900 O O . GLY A 1 116 ? -7.817 13.442 39.064 1.00 93.94 116 GLY A O 1
ATOM 901 N N . GLN A 1 117 ? -6.977 12.479 40.903 1.00 95.50 117 GLN A N 1
ATOM 902 C CA . GLN A 1 117 ? -5.918 11.715 40.210 1.00 95.50 117 GLN A CA 1
ATOM 903 C C . GLN A 1 117 ? -6.304 10.255 39.942 1.00 95.50 117 GLN A C 1
ATOM 905 O O . GLN A 1 117 ? -5.492 9.478 39.435 1.00 95.50 117 GLN A O 1
ATOM 910 N N . GLU A 1 118 ? -7.522 9.870 40.300 1.00 97.25 118 GLU A N 1
ATOM 911 C CA . GLU A 1 118 ? -8.044 8.523 40.124 1.00 97.25 118 GLU A CA 1
ATOM 912 C C . GLU A 1 118 ? -9.284 8.570 39.238 1.00 97.25 118 GLU A C 1
ATOM 914 O O . GLU A 1 118 ? -10.029 9.546 39.229 1.00 97.25 118 GLU A O 1
ATOM 919 N N . VAL A 1 119 ? -9.485 7.520 38.457 1.00 97.19 119 VAL A N 1
ATOM 920 C CA . VAL A 1 119 ? -10.650 7.343 37.598 1.00 97.19 119 VAL A CA 1
ATOM 921 C C . VAL A 1 119 ? -11.255 5.981 37.868 1.00 97.19 119 VAL A C 1
ATOM 923 O O . VAL A 1 119 ? -10.534 5.006 38.093 1.00 97.19 119 VAL A O 1
ATOM 926 N N . VAL A 1 120 ? -12.579 5.912 37.842 1.00 97.69 120 VAL A N 1
ATOM 927 C CA . VAL A 1 120 ? -13.303 4.647 37.894 1.00 97.69 120 VAL A CA 1
ATOM 928 C C . VAL A 1 120 ? -13.574 4.209 36.459 1.00 97.69 120 VAL A C 1
ATOM 930 O O . VAL A 1 120 ? -14.041 4.997 35.637 1.00 97.69 120 VAL A O 1
ATOM 933 N N . LEU A 1 121 ? -13.242 2.958 36.160 1.00 97.31 121 LEU A N 1
ATOM 934 C CA . LEU A 1 121 ? -13.385 2.309 34.862 1.00 97.31 121 LEU A CA 1
ATOM 935 C C . LEU A 1 121 ? -14.474 1.237 34.947 1.00 97.31 121 LEU A C 1
ATOM 937 O O . LEU A 1 121 ? -14.543 0.519 35.946 1.00 97.31 121 LEU A O 1
ATOM 941 N N . ASP A 1 122 ? -15.251 1.055 33.885 1.00 95.88 122 ASP A N 1
ATOM 942 C CA . ASP A 1 122 ? -16.223 -0.045 33.713 1.00 95.88 122 ASP A CA 1
ATOM 943 C C . ASP A 1 122 ? -15.567 -1.401 33.354 1.00 95.88 122 ASP A C 1
ATOM 945 O O . ASP A 1 122 ? -16.084 -2.195 32.567 1.00 95.88 122 ASP A O 1
ATOM 949 N N . LEU A 1 123 ? -14.397 -1.661 33.935 1.00 92.56 123 LEU A N 1
ATOM 950 C CA . LEU A 1 123 ? -13.575 -2.837 33.685 1.00 92.56 123 LEU A CA 1
ATOM 951 C C . LEU A 1 123 ? -13.358 -3.585 34.995 1.00 92.56 123 LEU A C 1
ATOM 953 O O . LEU A 1 123 ? -12.691 -3.058 35.871 1.00 92.56 123 LEU A O 1
ATOM 957 N N . GLY A 1 124 ? -13.862 -4.805 35.139 1.00 84.19 124 GLY A N 1
ATOM 958 C CA . GLY A 1 124 ? -13.676 -5.614 36.353 1.00 84.19 124 GLY A CA 1
ATOM 959 C C . GLY A 1 124 ? -12.767 -6.833 36.168 1.00 84.19 124 GLY A C 1
ATOM 960 O O . GLY A 1 124 ? -12.236 -7.081 35.078 1.00 84.19 124 GLY A O 1
ATOM 961 N N . PHE A 1 125 ? -12.615 -7.646 37.221 1.00 86.12 125 PHE A N 1
ATOM 962 C CA . PHE A 1 125 ? -11.829 -8.890 37.163 1.00 86.12 125 PHE A CA 1
ATOM 963 C C . PHE A 1 125 ? -12.405 -9.884 36.145 1.00 86.12 125 PHE A C 1
ATOM 965 O O . PHE A 1 125 ? -11.646 -10.642 35.545 1.00 86.12 125 PHE A O 1
ATOM 972 N N . GLY A 1 126 ? -13.724 -9.862 35.904 1.00 82.19 126 GLY A N 1
ATOM 973 C CA . GLY A 1 126 ? -14.384 -10.723 34.915 1.00 82.19 126 GLY A CA 1
ATOM 974 C C . GLY A 1 126 ? -13.935 -10.454 33.473 1.00 82.19 126 GLY A C 1
ATOM 975 O O . GLY A 1 126 ? -13.952 -11.355 32.640 1.00 82.19 126 GLY A O 1
ATOM 976 N N . ALA A 1 127 ? -13.448 -9.242 33.190 1.00 85.69 127 ALA A N 1
ATOM 977 C CA . ALA A 1 127 ? -12.804 -8.872 31.926 1.00 85.69 127 ALA A CA 1
ATOM 978 C C . ALA A 1 127 ? -11.272 -9.095 31.955 1.00 85.69 127 ALA A C 1
ATOM 980 O O . ALA A 1 127 ? -10.530 -8.631 31.085 1.00 85.69 127 ALA A O 1
ATOM 981 N N . GLY A 1 128 ? -10.777 -9.786 32.986 1.00 88.44 128 GLY A N 1
ATOM 982 C CA . GLY A 1 128 ? -9.374 -10.123 33.186 1.00 88.44 128 GLY A CA 1
ATOM 983 C C . GLY A 1 128 ? -8.508 -8.977 33.708 1.00 88.44 128 GLY A C 1
ATOM 984 O O . GLY A 1 128 ? -7.292 -9.057 33.546 1.00 88.44 128 GLY A O 1
ATOM 985 N N . ALA A 1 129 ? -9.076 -7.905 34.271 1.00 92.88 129 ALA A N 1
ATOM 986 C CA . ALA A 1 129 ? -8.287 -6.811 34.839 1.00 92.88 129 ALA A CA 1
ATOM 987 C C . ALA A 1 129 ? -7.512 -7.241 36.092 1.00 92.88 129 ALA A C 1
ATOM 989 O O . ALA A 1 129 ? -7.988 -8.033 36.901 1.00 92.88 129 ALA A O 1
ATOM 990 N N . THR A 1 130 ? -6.315 -6.683 36.264 1.00 96.38 130 THR A N 1
ATOM 991 C CA . THR A 1 130 ? -5.442 -6.952 37.412 1.00 96.38 130 THR A CA 1
ATOM 992 C C . THR A 1 130 ? -4.837 -5.654 37.932 1.00 96.38 130 THR A C 1
ATOM 994 O O . THR A 1 130 ? -4.550 -4.738 37.156 1.00 96.38 130 THR A O 1
ATOM 997 N N . VAL A 1 131 ? -4.569 -5.580 39.237 1.00 97.50 131 VAL A N 1
ATOM 998 C CA . VAL A 1 131 ? -3.816 -4.462 39.825 1.00 97.50 131 VAL A CA 1
ATOM 999 C C . VAL A 1 131 ? -2.449 -4.343 39.141 1.00 97.50 131 VAL A C 1
ATOM 1001 O O . VAL A 1 131 ? -1.786 -5.336 38.850 1.00 97.50 131 VAL A O 1
ATOM 1004 N N . GLY A 1 132 ? -2.039 -3.114 38.839 1.00 96.75 132 GLY A N 1
ATOM 1005 C CA . GLY A 1 132 ? -0.819 -2.802 38.100 1.00 96.75 132 GLY A CA 1
ATOM 1006 C C . GLY A 1 132 ? -0.979 -2.782 36.578 1.00 96.75 132 GLY A C 1
ATOM 1007 O O . GLY A 1 132 ? -0.056 -2.318 35.903 1.00 96.75 132 GLY A O 1
ATOM 1008 N N . LEU A 1 133 ? -2.129 -3.213 36.039 1.00 96.50 133 LEU A N 1
ATOM 1009 C CA . LEU A 1 133 ? -2.421 -3.145 34.609 1.00 96.50 133 LEU A CA 1
ATOM 1010 C C . LEU A 1 133 ? -2.273 -1.708 34.103 1.00 96.50 133 LEU A C 1
ATOM 1012 O O . LEU A 1 133 ? -2.850 -0.769 34.658 1.00 96.50 133 LEU A O 1
ATOM 1016 N N . ARG A 1 134 ? -1.484 -1.546 33.041 1.00 97.19 134 ARG A N 1
ATOM 1017 C CA . ARG A 1 134 ? -1.284 -0.267 32.372 1.00 97.19 134 ARG A CA 1
ATOM 1018 C C . ARG A 1 134 ? -2.268 -0.141 31.219 1.00 97.19 134 ARG A C 1
ATOM 1020 O O . ARG A 1 134 ? -2.285 -0.991 30.336 1.00 97.19 134 ARG A O 1
ATOM 1027 N N . LEU A 1 135 ? -3.022 0.947 31.217 1.00 96.75 135 LEU A N 1
ATOM 1028 C CA . LEU A 1 135 ? -3.963 1.286 30.158 1.00 96.75 135 LEU A CA 1
ATOM 1029 C C . LEU A 1 135 ? -3.623 2.662 29.584 1.00 96.75 135 LEU A C 1
ATOM 1031 O O . LEU A 1 135 ? -2.988 3.487 30.245 1.00 96.75 135 LEU A O 1
ATOM 1035 N N . ASN A 1 136 ? -4.047 2.912 28.356 1.00 96.12 136 ASN A N 1
ATOM 1036 C CA . ASN A 1 136 ? -3.967 4.201 27.696 1.00 96.12 136 ASN A CA 1
ATOM 1037 C C . ASN A 1 136 ? -5.385 4.742 27.524 1.00 96.12 136 ASN A C 1
ATOM 1039 O O . ASN A 1 136 ? -6.249 4.050 26.992 1.00 96.12 136 ASN A O 1
ATOM 1043 N N . GLY A 1 137 ? -5.624 5.968 27.977 1.00 93.12 137 GLY A N 1
ATOM 1044 C CA . GLY A 1 137 ? -6.849 6.686 27.657 1.00 93.12 137 GLY A CA 1
ATOM 1045 C C . GLY A 1 137 ? -6.713 7.389 26.313 1.00 93.12 137 GLY A C 1
ATOM 1046 O O . GLY A 1 137 ? -5.690 8.027 26.024 1.00 93.12 137 GLY A O 1
ATOM 1047 N N . LEU A 1 138 ? -7.748 7.238 25.502 1.00 90.44 138 LEU A N 1
ATOM 1048 C CA . LEU A 1 138 ? -7.874 7.801 24.175 1.00 90.44 138 LEU A CA 1
ATOM 1049 C C . LEU A 1 138 ? -8.783 9.027 24.238 1.00 90.44 138 LEU A C 1
ATOM 1051 O O . LEU A 1 138 ? -9.946 8.937 24.633 1.00 90.44 138 LEU A O 1
ATOM 1055 N N . THR A 1 139 ? -8.251 10.169 23.812 1.00 80.06 139 THR A N 1
ATOM 1056 C CA . THR A 1 139 ? -9.027 11.395 23.606 1.00 80.06 139 THR A CA 1
ATOM 1057 C C . THR A 1 139 ? -9.235 11.529 22.098 1.00 80.06 139 THR A C 1
ATOM 1059 O O . THR A 1 139 ? -8.348 11.993 21.377 1.00 80.06 139 THR A O 1
ATOM 1062 N N . GLY A 1 140 ? -10.370 11.029 21.599 1.00 82.56 140 GLY A N 1
ATOM 1063 C CA . GLY A 1 140 ? -10.561 10.779 20.166 1.00 82.56 140 GLY A CA 1
ATOM 1064 C C . GLY A 1 140 ? -9.682 9.616 19.691 1.00 82.56 140 GLY A C 1
ATOM 1065 O O . GLY A 1 140 ? -9.744 8.527 20.255 1.00 82.56 140 GLY A O 1
ATOM 1066 N N . ASP A 1 141 ? -8.830 9.852 18.689 1.00 77.69 141 ASP A N 1
ATOM 1067 C CA . ASP A 1 141 ? -7.958 8.816 18.098 1.00 77.69 141 ASP A CA 1
ATOM 1068 C C . ASP A 1 141 ? -6.554 8.746 18.711 1.00 77.69 141 ASP A C 1
ATOM 1070 O O . ASP A 1 141 ? -5.729 7.933 18.291 1.00 77.69 141 ASP A O 1
ATOM 1074 N N . ARG A 1 142 ? -6.231 9.623 19.669 1.00 78.19 142 ARG A N 1
ATOM 1075 C CA . ARG A 1 142 ? -4.868 9.760 20.199 1.00 78.19 142 ARG A CA 1
ATOM 1076 C C . ARG A 1 142 ? -4.788 9.343 21.660 1.00 78.19 142 ARG A C 1
ATOM 1078 O O . ARG A 1 142 ? -5.549 9.824 22.498 1.00 78.19 142 ARG A O 1
ATOM 1085 N N . ALA A 1 143 ? -3.794 8.514 21.974 1.00 82.25 143 ALA A N 1
ATOM 1086 C CA . ALA A 1 143 ? -3.422 8.208 23.349 1.00 82.25 143 ALA A CA 1
ATOM 1087 C C . ALA A 1 143 ? -2.768 9.431 24.012 1.00 82.25 143 ALA A C 1
ATOM 1089 O O . ALA A 1 143 ? -1.612 9.759 23.738 1.00 82.25 143 ALA A O 1
ATOM 1090 N N . GLY A 1 144 ? -3.515 10.104 24.888 1.00 87.69 144 GLY A N 1
ATOM 1091 C CA . GLY A 1 144 ? -3.035 11.246 25.680 1.00 87.69 144 GLY A CA 1
ATOM 1092 C C . GLY A 1 144 ? -2.879 10.943 27.172 1.00 87.69 144 GLY A C 1
ATOM 1093 O O . GLY A 1 144 ? -2.219 11.680 27.907 1.00 87.69 144 GLY A O 1
ATOM 1094 N N . LEU A 1 145 ? -3.452 9.832 27.626 1.00 93.00 145 LEU A N 1
ATOM 1095 C CA . LEU A 1 145 ? -3.570 9.480 29.032 1.00 93.00 145 LEU A CA 1
ATOM 1096 C C . LEU A 1 145 ? -2.940 8.108 29.272 1.00 93.00 145 LEU A C 1
ATOM 1098 O O . LEU A 1 145 ? -3.137 7.186 28.489 1.00 93.00 145 LEU A O 1
ATOM 1102 N N . VAL A 1 146 ? -2.180 7.958 30.353 1.00 96.12 146 VAL A N 1
ATOM 1103 C CA . VAL A 1 146 ? -1.674 6.664 30.826 1.00 96.12 146 VAL A CA 1
ATOM 1104 C C . VAL A 1 146 ? -2.227 6.427 32.218 1.00 96.12 146 VAL A C 1
ATOM 1106 O O . VAL A 1 146 ? -1.996 7.227 33.125 1.00 96.12 146 VAL A O 1
ATOM 1109 N N . LEU A 1 147 ? -2.920 5.309 32.379 1.00 97.19 147 LEU A N 1
ATOM 1110 C CA . LEU A 1 147 ? -3.560 4.879 33.609 1.00 97.19 147 LEU A CA 1
ATOM 1111 C C . LEU A 1 147 ? -2.869 3.631 34.154 1.00 97.19 147 LEU A C 1
ATOM 1113 O O . LEU A 1 147 ? -2.352 2.804 33.397 1.00 97.19 147 LEU A O 1
ATOM 1117 N N . ARG A 1 148 ? -2.875 3.481 35.477 1.00 98.12 148 ARG A N 1
ATOM 1118 C CA . ARG A 1 148 ? -2.469 2.251 36.157 1.00 98.12 148 ARG A CA 1
ATOM 1119 C C . ARG A 1 148 ? -3.579 1.810 37.091 1.00 98.12 148 ARG A C 1
ATOM 1121 O O . ARG A 1 148 ? -3.907 2.538 38.021 1.00 98.12 148 ARG A O 1
ATOM 1128 N N . VAL A 1 149 ? -4.125 0.625 36.853 1.00 98.00 149 VAL A N 1
ATOM 1129 C CA . VAL A 1 149 ? -5.153 0.026 37.709 1.00 98.00 149 VAL A CA 1
ATOM 1130 C C . VAL A 1 149 ? -4.575 -0.202 39.109 1.00 98.00 149 VAL A C 1
ATOM 1132 O O . VAL A 1 149 ? -3.497 -0.783 39.242 1.00 98.00 149 VAL A O 1
ATOM 1135 N N . ILE A 1 150 ? -5.261 0.287 40.139 1.00 98.38 150 ILE A N 1
ATOM 1136 C CA . ILE A 1 150 ? -4.860 0.181 41.552 1.00 98.38 150 ILE A CA 1
ATOM 1137 C C . ILE A 1 150 ? -5.832 -0.668 42.372 1.00 98.38 150 ILE A C 1
ATOM 1139 O O . ILE A 1 150 ? -5.417 -1.272 43.355 1.00 98.38 150 ILE A O 1
ATOM 1143 N N . GLU A 1 151 ? -7.083 -0.768 41.934 1.00 97.94 151 GLU A N 1
ATOM 1144 C CA . GLU A 1 151 ? -8.121 -1.577 42.565 1.00 97.94 151 GLU A CA 1
ATOM 1145 C C . GLU A 1 151 ? -8.969 -2.231 41.474 1.00 97.94 151 GLU A C 1
ATOM 1147 O O . GLU A 1 151 ? -9.223 -1.615 40.438 1.00 97.94 151 GLU A O 1
ATOM 1152 N N . VAL A 1 152 ? -9.393 -3.473 41.700 1.00 97.12 152 VAL A N 1
ATOM 1153 C CA . VAL A 1 152 ? -10.239 -4.237 40.778 1.00 97.12 152 VAL A CA 1
ATOM 1154 C C . VAL A 1 152 ? -11.391 -4.840 41.572 1.00 97.12 152 VAL A C 1
ATOM 1156 O O . VAL A 1 152 ? -11.160 -5.545 42.552 1.00 97.12 152 VAL A O 1
ATOM 1159 N N . SER A 1 153 ? -12.618 -4.581 41.131 1.00 95.94 153 SER A N 1
ATOM 1160 C CA . SER A 1 153 ? -13.847 -5.214 41.609 1.00 95.94 153 SER A CA 1
ATOM 1161 C C . SER A 1 153 ? -14.417 -6.153 40.535 1.00 95.94 153 SER A C 1
ATOM 1163 O O . SER A 1 153 ? -13.785 -6.401 39.505 1.00 95.94 153 SER A O 1
ATOM 1165 N N . GLU A 1 154 ? -15.608 -6.712 40.756 1.00 92.19 154 GLU A N 1
ATOM 1166 C CA . GLU A 1 154 ? -16.267 -7.594 39.784 1.00 92.19 154 GLU A CA 1
ATOM 1167 C C . GLU A 1 154 ? -16.593 -6.907 38.460 1.00 92.19 154 GLU A C 1
ATOM 1169 O O . GLU A 1 154 ? -16.356 -7.480 37.395 1.00 92.19 154 GLU A O 1
ATOM 1174 N N . GLN A 1 155 ? -17.077 -5.666 38.524 1.00 90.75 155 GLN A N 1
ATOM 1175 C CA . GLN A 1 155 ? -17.577 -4.935 37.358 1.00 90.75 155 GLN A CA 1
ATOM 1176 C C . GLN A 1 155 ? -16.786 -3.663 37.052 1.00 90.75 155 GLN A C 1
ATOM 1178 O O . GLN A 1 155 ? -16.851 -3.161 35.933 1.00 90.75 155 GLN A O 1
ATOM 1183 N N . THR A 1 156 ? -16.037 -3.139 38.021 1.00 96.50 156 THR A N 1
ATOM 1184 C CA . THR A 1 156 ? -15.311 -1.873 37.887 1.00 96.50 156 THR A CA 1
ATOM 1185 C C . THR A 1 156 ? -13.866 -2.000 38.346 1.00 96.50 156 THR A C 1
ATOM 1187 O O . THR A 1 156 ? -13.499 -2.921 39.072 1.00 96.50 156 THR A O 1
ATOM 1190 N N . SER A 1 157 ? -13.032 -1.051 37.939 1.00 97.25 157 SER A N 1
ATOM 1191 C CA . SER A 1 157 ? -11.666 -0.898 38.437 1.00 97.25 157 SER A CA 1
ATOM 1192 C C . SER A 1 157 ? -11.417 0.561 38.762 1.00 97.25 157 SER A C 1
ATOM 1194 O O . SER A 1 157 ? -11.911 1.444 38.066 1.00 97.25 157 SER A O 1
ATOM 1196 N N . VAL A 1 158 ? -10.599 0.827 39.774 1.00 97.88 158 VAL A N 1
ATOM 1197 C CA . VAL A 1 158 ? -10.060 2.167 40.015 1.00 97.88 158 VAL A CA 1
ATOM 1198 C C . VAL A 1 158 ? -8.660 2.214 39.428 1.00 97.88 158 VAL A C 1
ATOM 1200 O O . VAL A 1 158 ? -7.834 1.332 39.679 1.00 97.88 158 VAL A O 1
ATOM 1203 N N . ALA A 1 159 ? -8.373 3.238 38.631 1.00 98.06 159 ALA A N 1
ATOM 1204 C CA . ALA A 1 159 ? -7.064 3.453 38.042 1.00 98.06 159 ALA A CA 1
ATOM 1205 C C . ALA A 1 159 ? -6.527 4.841 38.383 1.00 98.06 159 ALA A C 1
ATOM 1207 O O . ALA A 1 159 ? -7.245 5.833 38.356 1.00 98.06 159 ALA A O 1
ATOM 1208 N N . ARG A 1 160 ? -5.229 4.918 38.668 1.00 97.88 160 ARG A N 1
ATOM 1209 C CA . ARG A 1 160 ? -4.518 6.174 38.895 1.00 97.88 160 ARG A CA 1
ATOM 1210 C C . ARG A 1 160 ? -3.987 6.736 37.585 1.00 97.88 160 ARG A C 1
ATOM 1212 O O . ARG A 1 160 ? -3.408 6.003 36.779 1.00 97.88 160 ARG A O 1
ATOM 1219 N N . ILE A 1 161 ? -4.111 8.045 37.413 1.00 96.75 161 ILE A N 1
ATOM 1220 C CA . ILE A 1 161 ? -3.503 8.791 36.316 1.00 96.75 161 ILE A CA 1
ATOM 1221 C C . ILE A 1 161 ? -1.988 8.840 36.539 1.00 96.75 161 ILE A C 1
ATOM 1223 O O . ILE A 1 161 ? -1.499 9.422 37.502 1.00 96.75 161 ILE A O 1
ATOM 1227 N N . VAL A 1 162 ? -1.229 8.200 35.649 1.00 97.06 162 VAL A N 1
ATOM 1228 C CA . VAL A 1 162 ? 0.245 8.183 35.686 1.00 97.06 162 VAL A CA 1
ATOM 1229 C C . VAL A 1 162 ? 0.818 9.323 34.857 1.00 97.06 162 VAL A C 1
ATOM 1231 O O . VAL A 1 162 ? 1.810 9.942 35.230 1.00 97.06 162 VAL A O 1
ATOM 1234 N N . ARG A 1 163 ? 0.220 9.571 33.691 1.00 94.81 163 ARG A N 1
ATOM 1235 C CA . ARG A 1 163 ? 0.652 10.619 32.768 1.00 94.81 163 ARG A CA 1
ATOM 1236 C C . ARG A 1 163 ? -0.549 11.158 32.017 1.00 94.81 163 ARG A C 1
ATOM 1238 O O . ARG A 1 163 ? -1.355 10.371 31.531 1.00 94.81 163 ARG A O 1
ATOM 1245 N N . ARG A 1 164 ? -0.600 12.475 31.857 1.00 92.38 164 ARG A N 1
ATOM 1246 C CA . ARG A 1 164 ? -1.621 13.184 31.092 1.00 92.38 164 ARG A CA 1
ATOM 1247 C C . ARG A 1 164 ? -0.939 14.233 30.220 1.00 92.38 164 ARG A C 1
ATOM 1249 O O . ARG A 1 164 ? -0.219 15.075 30.749 1.00 92.38 164 ARG A O 1
ATOM 1256 N N . SER A 1 165 ? -1.075 14.126 28.900 1.00 85.88 165 SER A N 1
ATOM 1257 C CA . SER A 1 165 ? -0.468 15.067 27.945 1.00 85.88 165 SER A CA 1
ATOM 1258 C C . SER A 1 165 ? -1.456 16.083 27.375 1.00 85.88 165 SER A C 1
ATOM 1260 O O . SER A 1 165 ? -1.039 17.035 26.721 1.00 85.88 165 SER A O 1
ATOM 1262 N N . ASP A 1 166 ? -2.753 15.876 27.576 1.00 75.50 166 ASP A N 1
ATOM 1263 C CA . ASP A 1 166 ? -3.826 16.755 27.127 1.00 75.50 166 ASP A CA 1
ATOM 1264 C C . ASP A 1 166 ? -4.205 17.810 28.183 1.00 75.50 166 ASP A C 1
ATOM 1266 O O . ASP A 1 166 ? -3.877 17.707 29.367 1.00 75.50 166 ASP A O 1
ATOM 1270 N N . LYS A 1 167 ? -4.866 18.883 27.725 1.00 73.50 167 LYS A N 1
ATOM 1271 C CA . LYS A 1 167 ? -5.349 19.977 28.584 1.00 73.50 167 LYS A CA 1
ATOM 1272 C C . LYS A 1 167 ? -6.356 19.451 29.626 1.00 73.50 167 LYS A C 1
ATOM 1274 O O . LYS A 1 167 ? -7.025 18.453 29.360 1.00 73.50 167 LYS A O 1
ATOM 1279 N N . PRO A 1 168 ? -6.508 20.126 30.783 1.00 67.25 168 PRO A N 1
ATOM 1280 C CA . PRO A 1 168 ? -7.512 19.762 31.780 1.00 67.25 168 PRO A CA 1
ATOM 1281 C C . PRO A 1 168 ? -8.923 19.832 31.170 1.00 67.25 168 PRO A C 1
ATOM 1283 O O . PRO A 1 168 ? -9.440 20.911 30.895 1.00 67.25 168 PRO A O 1
ATOM 1286 N N . GLY A 1 169 ? -9.513 18.665 30.932 1.00 77.56 169 GLY A N 1
ATOM 1287 C CA . GLY A 1 169 ? -10.910 18.442 30.550 1.00 77.56 169 GLY A CA 1
ATOM 1288 C C . GLY A 1 169 ? -11.462 17.233 31.312 1.00 77.56 169 GLY A C 1
ATOM 1289 O O . GLY A 1 169 ? -10.680 16.469 31.877 1.00 77.56 169 GLY A O 1
ATOM 1290 N N . GLY A 1 170 ? -12.780 17.055 31.368 1.00 86.38 170 GLY A N 1
ATOM 1291 C CA . GLY A 1 170 ? -13.363 15.880 32.027 1.00 86.38 170 GLY A CA 1
ATOM 1292 C C . GLY A 1 170 ? -12.982 14.588 31.300 1.00 86.38 170 GLY A C 1
ATOM 1293 O O . GLY A 1 170 ? -13.027 14.544 30.072 1.00 86.38 170 GLY A O 1
ATOM 1294 N N . LEU A 1 171 ? -12.586 13.557 32.048 1.00 91.75 171 LEU A N 1
ATOM 1295 C CA . LEU A 1 171 ? -12.237 12.237 31.509 1.00 91.75 171 LEU A CA 1
ATOM 1296 C C . LEU A 1 171 ? -13.440 11.298 31.388 1.00 91.75 171 LEU A C 1
ATOM 1298 O O . LEU A 1 171 ? -13.323 10.263 30.744 1.00 91.75 171 LEU A O 1
ATOM 1302 N N . VAL A 1 172 ? -14.584 11.636 31.988 1.00 94.25 172 VAL A N 1
ATOM 1303 C CA . VAL A 1 172 ? -15.802 10.814 31.931 1.00 94.25 172 VAL A CA 1
ATOM 1304 C C . VAL A 1 172 ? -16.240 10.604 30.477 1.00 94.25 172 VAL A C 1
ATOM 1306 O O . VAL A 1 172 ? -16.373 11.559 29.716 1.00 94.25 172 VAL A O 1
ATOM 1309 N N . GLY A 1 173 ? -16.447 9.344 30.095 1.00 91.69 173 GLY A N 1
ATOM 1310 C CA . GLY A 1 173 ? -16.757 8.918 28.729 1.00 91.69 173 GLY A CA 1
ATOM 1311 C C . GLY A 1 173 ? -15.532 8.658 27.846 1.00 91.69 173 GLY A C 1
ATOM 1312 O O . GLY A 1 173 ? -15.690 8.174 26.727 1.00 91.69 173 GLY A O 1
ATOM 1313 N N . ALA A 1 174 ? -14.311 8.938 28.315 1.00 92.31 174 ALA A N 1
ATOM 1314 C CA . ALA A 1 174 ? -13.106 8.612 27.560 1.00 92.31 174 ALA A CA 1
ATOM 1315 C C . ALA A 1 174 ? -12.924 7.092 27.456 1.00 92.31 174 ALA A C 1
ATOM 1317 O O . ALA A 1 174 ? -13.044 6.368 28.449 1.00 92.31 174 ALA A O 1
ATOM 1318 N N . SER A 1 175 ? -12.581 6.622 26.256 1.00 94.12 175 SER A N 1
ATOM 1319 C CA . SER A 1 175 ? -12.238 5.221 26.016 1.00 94.12 175 SER A CA 1
ATOM 1320 C C . SER A 1 175 ? -10.830 4.927 26.522 1.00 94.12 175 SER A C 1
ATOM 1322 O O . SER A 1 175 ? -9.914 5.739 26.397 1.00 94.12 175 SER A O 1
ATOM 1324 N N . VAL A 1 176 ? -10.654 3.756 27.112 1.00 95.56 176 VAL A N 1
ATOM 1325 C CA . VAL A 1 176 ? -9.426 3.295 27.744 1.00 95.56 176 VAL A CA 1
ATOM 1326 C C . VAL A 1 176 ? -9.102 1.908 27.209 1.00 95.56 176 VAL A C 1
ATOM 1328 O O . VAL A 1 176 ? -9.957 1.031 27.169 1.00 95.56 176 VAL A O 1
ATOM 1331 N N . THR A 1 177 ? -7.853 1.685 26.808 1.00 95.62 177 THR A N 1
ATOM 1332 C CA . THR A 1 177 ? -7.424 0.417 26.211 1.00 95.62 177 THR A CA 1
ATOM 1333 C C . THR A 1 177 ? -5.971 0.085 26.523 1.00 95.62 177 THR A C 1
ATOM 1335 O O . THR A 1 177 ? -5.161 0.961 26.811 1.00 95.62 177 THR A O 1
ATOM 1338 N N . GLU A 1 178 ? -5.591 -1.188 26.460 1.00 94.94 178 GLU A N 1
ATOM 1339 C CA . GLU A 1 178 ? -4.188 -1.616 26.600 1.00 94.94 178 GLU A CA 1
ATOM 1340 C C . GLU A 1 178 ? -3.280 -1.090 25.477 1.00 94.94 178 GLU A C 1
ATOM 1342 O O . GLU A 1 178 ? -2.055 -1.046 25.620 1.00 94.94 178 GLU A O 1
ATOM 1347 N N . PHE A 1 179 ? -3.865 -0.665 24.358 1.00 92.81 179 PHE A N 1
ATOM 1348 C CA . PHE A 1 179 ? -3.134 -0.238 23.168 1.00 92.81 179 PHE A CA 1
ATOM 1349 C C . PHE A 1 179 ? -2.986 1.279 23.080 1.00 92.81 179 PHE A C 1
ATOM 1351 O O . PHE A 1 179 ? -3.702 2.040 23.719 1.00 92.81 179 PHE A O 1
ATOM 1358 N N . ALA A 1 180 ? -2.040 1.731 22.259 1.00 89.00 180 ALA A N 1
ATOM 1359 C CA . ALA A 1 180 ? -1.829 3.155 21.993 1.00 89.00 180 ALA A CA 1
ATOM 1360 C C . ALA A 1 180 ? -2.819 3.744 20.966 1.00 89.00 180 ALA A C 1
ATOM 1362 O O . ALA A 1 180 ? -2.759 4.936 20.678 1.00 89.00 180 ALA A O 1
ATOM 1363 N N . VAL A 1 181 ? -3.686 2.910 20.389 1.00 89.38 181 VAL A N 1
ATOM 1364 C CA . VAL A 1 181 ? -4.601 3.251 19.294 1.00 89.38 181 VAL A CA 1
ATOM 1365 C C . VAL A 1 181 ? -5.971 2.604 19.529 1.00 89.38 181 VAL A C 1
ATOM 1367 O O . VAL A 1 181 ? -6.028 1.543 20.165 1.00 89.38 181 VAL A O 1
ATOM 1370 N N . PRO A 1 182 ? -7.066 3.194 19.016 1.00 91.44 182 PRO A N 1
ATOM 1371 C CA . PRO A 1 182 ? -8.399 2.632 19.182 1.00 91.44 182 PRO A CA 1
ATOM 1372 C C . PRO A 1 182 ? -8.559 1.293 18.459 1.00 91.44 182 PRO A C 1
ATOM 1374 O O . PRO A 1 182 ? -7.930 1.015 17.433 1.00 91.44 182 PRO A O 1
ATOM 1377 N N . THR A 1 183 ? -9.439 0.460 19.013 1.00 94.62 183 THR A N 1
ATOM 1378 C CA . THR A 1 183 ? -9.967 -0.730 18.339 1.00 94.62 183 THR A CA 1
ATOM 1379 C C . THR A 1 183 ? -11.408 -0.442 17.938 1.00 94.62 183 THR A C 1
ATOM 1381 O O . THR A 1 183 ? -12.194 0.037 18.757 1.00 94.62 183 THR A O 1
ATOM 1384 N N . ARG A 1 184 ? -11.743 -0.676 16.669 1.00 95.50 184 ARG A N 1
ATOM 1385 C CA . ARG A 1 184 ? -13.047 -0.332 16.095 1.00 95.50 184 ARG A CA 1
ATOM 1386 C C . ARG A 1 184 ? -13.603 -1.478 15.264 1.00 95.50 184 ARG A C 1
ATOM 1388 O O . ARG A 1 184 ? -12.843 -2.228 14.654 1.00 95.50 184 ARG A O 1
ATOM 1395 N N . ALA A 1 185 ? -14.923 -1.596 15.226 1.00 96.44 185 ALA A N 1
ATOM 1396 C CA . ALA A 1 185 ? -15.615 -2.324 14.174 1.00 96.44 185 ALA A CA 1
ATOM 1397 C C . ALA A 1 185 ? -15.797 -1.383 12.981 1.00 96.44 185 ALA A C 1
ATOM 1399 O O . ALA A 1 185 ? -16.267 -0.261 13.163 1.00 96.44 185 ALA A O 1
ATOM 1400 N N . SER A 1 186 ? -15.426 -1.831 11.781 1.00 96.06 186 SER A N 1
ATOM 1401 C CA . SER A 1 186 ? -15.430 -0.962 10.597 1.00 96.06 186 SER A CA 1
ATOM 1402 C C . SER A 1 186 ? -16.218 -1.549 9.418 1.00 96.06 186 SER A C 1
ATOM 1404 O O . SER A 1 186 ? -15.605 -1.861 8.393 1.00 96.06 186 SER A O 1
ATOM 1406 N N . PRO A 1 187 ? -17.537 -1.790 9.550 1.00 96.75 187 PRO A N 1
ATOM 1407 C CA . PRO A 1 187 ? -18.331 -2.365 8.472 1.00 96.75 187 PRO A CA 1
ATOM 1408 C C . PRO A 1 187 ? -18.638 -1.352 7.357 1.00 96.75 187 PRO A C 1
ATOM 1410 O O . PRO A 1 187 ? -18.649 -0.135 7.563 1.00 96.75 187 PRO A O 1
ATOM 1413 N N . LEU A 1 188 ? -18.945 -1.871 6.172 1.00 96.38 188 LEU A N 1
ATOM 1414 C CA . LEU A 1 188 ? -19.480 -1.110 5.051 1.00 96.38 188 LEU A CA 1
ATOM 1415 C C . LEU A 1 188 ? -20.993 -0.943 5.241 1.00 96.38 188 LEU A C 1
ATOM 1417 O O . LEU A 1 188 ? -21.765 -1.883 5.055 1.00 96.38 188 LEU A O 1
ATOM 1421 N N . ALA A 1 189 ? -21.438 0.267 5.576 1.00 94.94 189 ALA A N 1
ATOM 1422 C CA . ALA A 1 189 ? -22.836 0.525 5.923 1.00 94.94 189 ALA A CA 1
ATOM 1423 C C . ALA A 1 189 ? -23.790 0.567 4.712 1.00 94.94 189 ALA A C 1
ATOM 1425 O O . ALA A 1 189 ? -25.007 0.567 4.886 1.00 94.94 189 ALA A O 1
ATOM 1426 N N . SER A 1 190 ? -23.270 0.613 3.478 1.00 95.44 190 SER A N 1
ATOM 1427 C CA . SER A 1 190 ? -24.083 0.747 2.262 1.00 95.44 190 SER A CA 1
ATOM 1428 C C . SER A 1 190 ? -23.971 -0.463 1.339 1.00 95.44 190 SER A C 1
ATOM 1430 O O . SER A 1 190 ? -23.013 -0.615 0.576 1.00 95.44 190 SER A O 1
ATOM 1432 N N . THR A 1 191 ? -25.022 -1.283 1.317 1.00 94.69 191 THR A N 1
ATOM 1433 C CA . THR A 1 191 ? -25.163 -2.387 0.353 1.00 94.69 191 THR A CA 1
ATOM 1434 C C . THR A 1 191 ? -25.205 -1.886 -1.092 1.00 94.69 191 THR A C 1
ATOM 1436 O O . THR A 1 191 ? -24.687 -2.548 -1.987 1.00 94.69 191 THR A O 1
ATOM 1439 N N . ALA A 1 192 ? -25.765 -0.696 -1.339 1.00 96.31 192 ALA A N 1
ATOM 1440 C CA . ALA A 1 192 ? -25.809 -0.089 -2.668 1.00 96.31 192 ALA A CA 1
ATOM 1441 C C . ALA A 1 192 ? -24.405 0.233 -3.207 1.00 96.31 192 ALA A C 1
ATOM 1443 O O . ALA A 1 192 ? -24.134 0.002 -4.386 1.00 96.31 192 ALA A O 1
ATOM 1444 N N . VAL A 1 193 ? -23.504 0.722 -2.344 1.00 96.56 193 VAL A N 1
ATOM 1445 C CA . VAL A 1 193 ? -22.099 0.960 -2.711 1.00 96.56 193 VAL A CA 1
ATOM 1446 C C . VAL A 1 193 ? -21.401 -0.363 -3.022 1.00 96.56 193 VAL A C 1
ATOM 1448 O O . VAL A 1 193 ? -20.790 -0.472 -4.082 1.00 96.56 193 VAL A O 1
ATOM 1451 N N . ALA A 1 194 ? -21.590 -1.397 -2.195 1.00 95.62 194 ALA A N 1
ATOM 1452 C CA . ALA A 1 194 ? -21.047 -2.732 -2.469 1.00 95.62 194 ALA A CA 1
ATOM 1453 C C . ALA A 1 194 ? -21.504 -3.281 -3.837 1.00 95.62 194 ALA A C 1
ATOM 1455 O O . ALA A 1 194 ? -20.694 -3.773 -4.625 1.00 95.62 194 ALA A O 1
ATOM 1456 N N . TRP A 1 195 ? -22.797 -3.162 -4.161 1.00 97.06 195 TRP A N 1
ATOM 1457 C CA . TRP A 1 195 ? -23.332 -3.578 -5.461 1.00 97.06 195 TRP A CA 1
ATOM 1458 C C . TRP A 1 195 ? -22.727 -2.791 -6.622 1.00 97.06 195 TRP A C 1
ATOM 1460 O O . TRP A 1 195 ? -22.343 -3.388 -7.628 1.00 97.06 195 TRP A O 1
ATOM 1470 N N . LEU A 1 196 ? -22.614 -1.467 -6.491 1.00 96.50 196 LEU A N 1
ATOM 1471 C CA . LEU A 1 196 ? -22.002 -0.617 -7.509 1.00 96.50 196 LEU A CA 1
ATOM 1472 C C . LEU A 1 196 ? -20.541 -1.009 -7.764 1.00 96.50 196 LEU A C 1
ATOM 1474 O O . LEU A 1 196 ? -20.138 -1.136 -8.919 1.00 96.50 196 LEU A O 1
ATOM 1478 N N . GLU A 1 197 ? -19.764 -1.244 -6.708 1.00 97.12 197 GLU A N 1
ATOM 1479 C CA . GLU A 1 197 ? -18.382 -1.721 -6.812 1.00 97.12 197 GLU A CA 1
ATOM 1480 C C . GLU A 1 197 ? -18.311 -3.048 -7.562 1.00 97.12 197 GLU A C 1
ATOM 1482 O O . GLU A 1 197 ? -17.573 -3.163 -8.541 1.00 97.12 197 GLU A O 1
ATOM 1487 N N . GLY A 1 198 ? -19.115 -4.032 -7.145 1.00 95.81 198 GLY A N 1
ATOM 1488 C CA . GLY A 1 198 ? -19.174 -5.346 -7.781 1.00 95.81 198 GLY A CA 1
ATOM 1489 C C . GLY A 1 198 ? -19.541 -5.264 -9.264 1.00 95.81 198 GLY A C 1
ATOM 1490 O O . GLY A 1 198 ? -18.893 -5.899 -10.097 1.00 95.81 198 GLY A O 1
ATOM 1491 N N . LEU A 1 199 ? -20.527 -4.433 -9.617 1.00 96.94 199 LEU A N 1
ATOM 1492 C CA . LEU A 1 199 ? -20.945 -4.208 -11.002 1.00 96.94 199 LEU A CA 1
ATOM 1493 C C . LEU A 1 199 ? -19.853 -3.540 -11.839 1.00 96.94 199 LEU A C 1
ATOM 1495 O O . LEU A 1 199 ? -19.614 -3.960 -12.970 1.00 96.94 199 LEU A O 1
ATOM 1499 N N . LEU A 1 200 ? -19.176 -2.520 -11.308 1.00 95.69 200 LEU A N 1
ATOM 1500 C CA . LEU A 1 200 ? -18.121 -1.816 -12.036 1.00 95.69 200 LEU A CA 1
ATOM 1501 C C . LEU A 1 200 ? -16.875 -2.691 -12.213 1.00 95.69 200 LEU A C 1
ATOM 1503 O O . LEU A 1 200 ? -16.315 -2.736 -13.309 1.00 95.69 200 LEU A O 1
ATOM 1507 N N . LEU A 1 201 ? -16.465 -3.423 -11.174 1.00 96.06 201 LEU A N 1
ATOM 1508 C CA . LEU A 1 201 ? -15.325 -4.343 -11.219 1.00 96.06 201 LEU A CA 1
ATOM 1509 C C . LEU A 1 201 ? -15.608 -5.535 -12.142 1.00 96.06 201 LEU A C 1
ATOM 1511 O O . LEU A 1 201 ? -14.823 -5.821 -13.050 1.00 96.06 201 LEU A O 1
ATOM 1515 N N . GLY A 1 202 ? -16.756 -6.193 -11.963 1.00 95.69 202 GLY A N 1
ATOM 1516 C CA . GLY A 1 202 ? -17.192 -7.303 -12.809 1.00 95.69 202 GLY A CA 1
ATOM 1517 C C . GLY A 1 202 ? -17.416 -6.871 -14.258 1.00 95.69 202 GLY A C 1
ATOM 1518 O O . GLY A 1 202 ? -16.976 -7.551 -15.184 1.00 95.69 202 GLY A O 1
ATOM 1519 N N . GLY A 1 203 ? -18.016 -5.697 -14.467 1.00 94.12 203 GLY A N 1
ATOM 1520 C CA . GLY A 1 203 ? -18.201 -5.094 -15.784 1.00 94.12 203 GLY A CA 1
ATOM 1521 C C . GLY A 1 203 ? -16.875 -4.789 -16.479 1.00 94.12 203 GLY A C 1
ATOM 1522 O O . GLY A 1 203 ? -16.713 -5.122 -17.652 1.00 94.12 203 GLY A O 1
ATOM 1523 N N . ALA A 1 204 ? -15.893 -4.227 -15.768 1.00 91.56 204 ALA A N 1
ATOM 1524 C CA . ALA A 1 204 ? -14.560 -3.977 -16.315 1.00 91.56 204 ALA A CA 1
ATOM 1525 C C . ALA A 1 204 ? -13.853 -5.279 -16.734 1.00 91.56 204 ALA A C 1
ATOM 1527 O O . ALA A 1 204 ? -13.292 -5.345 -17.831 1.00 91.56 204 ALA A O 1
ATOM 1528 N N . LEU A 1 205 ? -13.926 -6.327 -15.905 1.00 93.50 205 LEU A N 1
ATOM 1529 C CA . LEU A 1 205 ? -13.376 -7.649 -16.220 1.00 93.50 205 LEU A CA 1
ATOM 1530 C C . LEU A 1 205 ? -14.071 -8.295 -17.420 1.00 93.50 205 LEU A C 1
ATOM 1532 O O . LEU A 1 205 ? -13.395 -8.819 -18.305 1.00 93.50 205 LEU A O 1
ATOM 1536 N N . LEU A 1 206 ? -15.403 -8.224 -17.485 1.00 91.81 206 LEU A N 1
ATOM 1537 C CA . LEU A 1 206 ? -16.183 -8.756 -18.599 1.00 91.81 206 LEU A CA 1
ATOM 1538 C C . LEU A 1 206 ? -15.841 -8.033 -19.906 1.00 91.81 206 LEU A C 1
ATOM 1540 O O . LEU A 1 206 ? -15.562 -8.683 -20.911 1.00 91.81 206 LEU A O 1
ATOM 1544 N N . LEU A 1 207 ? -15.804 -6.697 -19.893 1.00 87.38 207 LEU A N 1
ATOM 1545 C CA . LEU A 1 207 ? -15.447 -5.891 -21.063 1.00 87.38 207 LEU A CA 1
ATOM 1546 C C . LEU A 1 207 ? -14.014 -6.169 -21.527 1.00 87.38 207 LEU A C 1
ATOM 1548 O O . LEU A 1 207 ? -13.772 -6.297 -22.730 1.00 87.38 207 LEU A O 1
ATOM 1552 N N . TRP A 1 208 ? -13.069 -6.301 -20.594 1.00 87.75 208 TRP A N 1
ATOM 1553 C CA . TRP A 1 208 ? -11.699 -6.689 -20.920 1.00 87.75 208 TRP A CA 1
ATOM 1554 C C . TRP A 1 208 ? -11.641 -8.103 -21.513 1.00 87.75 208 TRP A C 1
ATOM 1556 O O . TRP A 1 208 ? -11.014 -8.302 -22.555 1.00 87.75 208 TRP A O 1
ATOM 1566 N N . GLY A 1 209 ? -12.350 -9.057 -20.905 1.00 87.69 209 GLY A N 1
ATOM 1567 C CA . GLY A 1 209 ? -12.446 -10.445 -21.349 1.00 87.69 209 GLY A CA 1
ATOM 1568 C C . GLY A 1 209 ? -13.025 -10.569 -22.756 1.00 87.69 209 GLY A C 1
ATOM 1569 O O . GLY A 1 209 ? -12.388 -11.168 -23.617 1.00 87.69 209 GLY A O 1
ATOM 1570 N N . VAL A 1 210 ? -14.168 -9.933 -23.038 1.00 85.12 210 VAL A N 1
ATOM 1571 C CA . VAL A 1 210 ? -14.760 -9.835 -24.391 1.00 85.12 210 VAL A CA 1
ATOM 1572 C C . VAL A 1 210 ? -13.771 -9.198 -25.366 1.00 85.12 210 VAL A C 1
ATOM 1574 O O . VAL A 1 210 ? -13.603 -9.656 -26.499 1.00 85.12 210 VAL A O 1
ATOM 1577 N N . GLY A 1 211 ? -13.048 -8.180 -24.902 1.00 79.31 211 GLY A N 1
ATOM 1578 C CA . GLY A 1 211 ? -11.963 -7.564 -25.643 1.00 79.31 211 GLY A CA 1
ATOM 1579 C C . GLY A 1 211 ? -10.881 -8.554 -26.089 1.00 79.31 211 GLY A C 1
ATOM 1580 O O . GLY A 1 211 ? -10.333 -8.381 -27.171 1.00 79.31 211 GLY A O 1
ATOM 1581 N N . LEU A 1 212 ? -10.584 -9.617 -25.337 1.00 81.62 212 LEU A N 1
ATOM 1582 C CA . LEU A 1 212 ? -9.574 -10.606 -25.738 1.00 81.62 212 LEU A CA 1
ATOM 1583 C C . LEU A 1 212 ? -9.954 -11.390 -27.001 1.00 81.62 212 LEU A C 1
ATOM 1585 O O . LEU A 1 212 ? -9.051 -11.752 -27.767 1.00 81.62 212 LEU A O 1
ATOM 1589 N N . TRP A 1 213 ? -11.253 -11.637 -27.198 1.00 77.50 213 TRP A N 1
ATOM 1590 C CA . TRP A 1 213 ? -11.815 -12.446 -28.286 1.00 77.50 213 TRP A CA 1
ATOM 1591 C C . TRP A 1 213 ? -11.961 -11.672 -29.590 1.00 77.50 213 TRP A C 1
ATOM 1593 O O . TRP A 1 213 ? -11.850 -12.244 -30.673 1.00 77.50 213 TRP A O 1
ATOM 1603 N N . HIS A 1 214 ? -12.157 -10.358 -29.508 1.00 74.69 214 HIS A N 1
ATOM 1604 C CA . HIS A 1 214 ? -12.167 -9.521 -30.695 1.00 74.69 214 HIS A CA 1
ATOM 1605 C C . HIS A 1 214 ? -10.741 -9.067 -31.038 1.00 74.69 214 HIS A C 1
ATOM 1607 O O . HIS A 1 214 ? -9.966 -8.718 -30.159 1.00 74.69 214 HIS A O 1
ATOM 1613 N N . PRO A 1 215 ? -10.347 -8.983 -32.316 1.00 59.94 215 PRO A N 1
ATOM 1614 C CA . PRO A 1 215 ? -9.037 -8.451 -32.709 1.00 59.94 215 PRO A CA 1
ATOM 1615 C C . PRO A 1 215 ? -8.901 -6.919 -32.520 1.00 59.94 215 PRO A C 1
ATOM 1617 O O . PRO A 1 215 ? -7.968 -6.308 -33.036 1.00 59.94 215 PRO A O 1
ATOM 1620 N N . GLY A 1 216 ? -9.809 -6.274 -31.770 1.00 60.16 216 GLY A N 1
ATOM 1621 C CA . GLY A 1 216 ? -9.878 -4.820 -31.584 1.00 60.16 216 GLY A CA 1
ATOM 1622 C C . GLY A 1 216 ? -10.011 -4.256 -30.153 1.00 60.16 216 GLY A C 1
ATOM 1623 O O . GLY A 1 216 ? -10.469 -3.121 -30.056 1.00 60.16 216 GLY A O 1
ATOM 1624 N N . PRO A 1 217 ? -9.617 -4.910 -29.041 1.00 54.19 217 PRO A N 1
ATOM 1625 C CA . PRO A 1 217 ? -9.722 -4.340 -27.688 1.00 54.19 217 PRO A CA 1
ATOM 1626 C C . PRO A 1 217 ? -8.882 -3.078 -27.544 1.00 54.19 217 PRO A C 1
ATOM 1628 O O . PRO A 1 217 ? -9.297 -2.114 -26.906 1.00 54.19 217 PRO A O 1
ATOM 1631 N N . GLY A 1 218 ? -7.742 -3.044 -28.241 1.00 60.88 218 GLY A N 1
ATOM 1632 C CA . GLY A 1 218 ? -6.940 -1.840 -28.378 1.00 60.88 218 GLY A CA 1
ATOM 1633 C C . GLY A 1 218 ? -7.729 -0.687 -28.995 1.00 60.88 218 GLY A C 1
ATOM 1634 O O . GLY A 1 218 ? -7.453 0.452 -28.660 1.00 60.88 218 GLY A O 1
ATOM 1635 N N . ARG A 1 219 ? -8.749 -0.939 -29.833 1.00 68.06 219 ARG A N 1
ATOM 1636 C CA . ARG A 1 219 ? -9.622 0.115 -30.375 1.00 68.06 219 ARG A CA 1
ATOM 1637 C C . ARG A 1 219 ? -10.616 0.629 -29.344 1.00 68.06 219 ARG A C 1
ATOM 1639 O O . ARG A 1 219 ? -10.785 1.838 -29.296 1.00 68.06 219 ARG A O 1
ATOM 1646 N N . ALA A 1 220 ? -11.246 -0.228 -28.539 1.00 68.62 220 ALA A N 1
ATOM 1647 C CA . ALA A 1 220 ? -12.168 0.215 -27.486 1.00 68.62 220 ALA A CA 1
ATOM 1648 C C . ALA A 1 220 ? -11.425 1.017 -26.407 1.00 68.62 220 ALA A C 1
ATOM 1650 O O . ALA A 1 220 ? -11.813 2.144 -26.102 1.00 68.62 220 ALA A O 1
ATOM 1651 N N . TRP A 1 221 ? -10.288 0.495 -25.935 1.00 70.44 221 TRP A N 1
ATOM 1652 C CA . TRP A 1 221 ? -9.383 1.222 -25.046 1.00 70.44 221 TRP A CA 1
ATOM 1653 C C . TRP A 1 221 ? -8.894 2.523 -25.688 1.00 70.44 221 TRP A C 1
ATOM 1655 O O . TRP A 1 221 ? -9.053 3.588 -25.106 1.00 70.44 221 TRP A O 1
ATOM 1665 N N . ALA A 1 222 ? -8.399 2.488 -26.931 1.00 71.38 222 ALA A N 1
ATOM 1666 C CA . ALA A 1 222 ? -7.956 3.701 -27.618 1.00 71.38 222 ALA A CA 1
ATOM 1667 C C . ALA A 1 222 ? -9.092 4.705 -27.861 1.00 71.38 222 ALA A C 1
ATOM 1669 O O . ALA A 1 222 ? -8.831 5.902 -27.859 1.00 71.38 222 ALA A O 1
ATOM 1670 N N . LEU A 1 223 ? -10.336 4.267 -28.081 1.00 74.19 223 LEU A N 1
ATOM 1671 C CA . LEU A 1 223 ? -11.504 5.149 -28.177 1.00 74.19 223 LEU A CA 1
ATOM 1672 C C . LEU A 1 223 ? -11.785 5.816 -26.832 1.00 74.19 223 LEU A C 1
ATOM 1674 O O . LEU A 1 223 ? -11.924 7.037 -26.802 1.00 74.19 223 LEU A O 1
ATOM 1678 N N . GLY A 1 224 ? -11.784 5.047 -25.740 1.00 75.38 224 GLY A N 1
ATOM 1679 C CA . GLY A 1 224 ? -11.891 5.573 -24.380 1.00 75.38 224 GLY A CA 1
ATOM 1680 C C . GLY A 1 224 ? -10.783 6.581 -24.080 1.00 75.38 224 GLY A C 1
ATOM 1681 O O . GLY A 1 224 ? -11.065 7.719 -23.719 1.00 75.38 224 GLY A O 1
ATOM 1682 N N . CYS A 1 225 ? -9.526 6.227 -24.347 1.00 74.88 225 CYS A N 1
ATOM 1683 C CA . CYS A 1 225 ? -8.377 7.116 -24.196 1.00 74.88 225 CYS A CA 1
ATOM 1684 C C . CYS A 1 225 ? -8.485 8.370 -25.067 1.00 74.88 225 CYS A C 1
ATOM 1686 O O . CYS A 1 225 ? -8.189 9.460 -24.590 1.00 74.88 225 CYS A O 1
ATOM 1688 N N . ARG A 1 226 ? -8.930 8.262 -26.325 1.00 75.88 226 ARG A N 1
ATOM 1689 C CA . ARG A 1 226 ? -9.152 9.426 -27.200 1.00 75.88 226 ARG A CA 1
ATOM 1690 C C . ARG A 1 226 ? -10.248 10.337 -26.660 1.00 75.88 226 ARG A C 1
ATOM 1692 O O . ARG A 1 226 ? -10.072 11.552 -26.679 1.00 75.88 226 ARG A O 1
ATOM 1699 N N . TRP A 1 227 ? -11.343 9.769 -26.165 1.00 78.44 227 TRP A N 1
ATOM 1700 C CA . TRP A 1 227 ? -12.436 10.527 -25.564 1.00 78.44 227 TRP A CA 1
ATOM 1701 C C . TRP A 1 227 ? -11.988 11.231 -24.280 1.00 78.44 227 TRP A C 1
ATOM 1703 O O . TRP A 1 227 ? -12.163 12.443 -24.163 1.00 78.44 227 TRP A O 1
ATOM 1713 N N . VAL A 1 228 ? -11.322 10.510 -23.370 1.00 73.19 228 VAL A N 1
ATOM 1714 C CA . VAL A 1 228 ? -10.736 11.068 -22.142 1.00 73.19 228 VAL A CA 1
ATOM 1715 C C . VAL A 1 228 ? -9.721 12.150 -22.483 1.00 73.19 228 VAL A C 1
ATOM 1717 O O . VAL A 1 228 ? -9.775 13.229 -21.912 1.00 73.19 228 VAL A O 1
ATOM 1720 N N . ARG A 1 229 ? -8.833 11.919 -23.454 1.00 71.75 229 ARG A N 1
ATOM 1721 C CA . ARG A 1 229 ? -7.857 12.914 -23.912 1.00 71.75 229 ARG A CA 1
ATOM 1722 C C . ARG A 1 229 ? -8.542 14.160 -24.468 1.00 71.75 229 ARG A C 1
ATOM 1724 O O . ARG A 1 229 ? -8.108 15.260 -24.148 1.00 71.75 229 ARG A O 1
ATOM 1731 N N . GLY A 1 230 ? -9.611 14.003 -25.249 1.00 73.81 230 GLY A N 1
ATOM 1732 C CA . GLY A 1 230 ? -10.417 15.117 -25.752 1.00 73.81 230 GLY A CA 1
ATOM 1733 C C . GLY A 1 230 ? -11.088 15.905 -24.626 1.00 73.81 230 GLY A C 1
ATOM 1734 O O . GLY A 1 230 ? -11.007 17.128 -24.603 1.00 73.81 230 GLY A O 1
ATOM 1735 N N . ARG A 1 231 ? -11.678 15.209 -23.648 1.00 75.12 231 ARG A N 1
ATOM 1736 C CA . ARG A 1 231 ? -12.331 15.822 -22.483 1.00 75.12 231 ARG A CA 1
ATOM 1737 C C . ARG A 1 231 ? -11.344 16.479 -21.528 1.00 75.12 231 ARG A C 1
ATOM 1739 O O . ARG A 1 231 ? -11.596 17.597 -21.113 1.00 75.12 231 ARG A O 1
ATOM 1746 N N . LEU A 1 232 ? -10.217 15.846 -21.211 1.00 63.84 232 LEU A N 1
ATOM 1747 C CA . LEU A 1 232 ? -9.163 16.429 -20.376 1.00 63.84 232 LEU A CA 1
ATOM 1748 C C . LEU A 1 232 ? -8.537 17.650 -21.049 1.00 63.84 232 LEU A C 1
ATOM 1750 O O . LEU A 1 232 ? -8.333 18.659 -20.383 1.00 63.84 232 LEU A O 1
ATOM 1754 N N . ALA A 1 233 ? -8.298 17.592 -22.362 1.00 62.03 233 ALA A N 1
ATOM 1755 C CA . ALA A 1 233 ? -7.821 18.745 -23.123 1.00 62.03 233 ALA A CA 1
ATOM 1756 C C . ALA A 1 233 ? -8.826 19.913 -23.128 1.00 62.03 233 ALA A C 1
ATOM 1758 O O . ALA A 1 233 ? -8.411 21.062 -23.253 1.00 62.03 233 ALA A O 1
ATOM 1759 N N . GLN A 1 234 ? -10.126 19.628 -22.985 1.00 62.31 234 GLN A N 1
ATOM 1760 C CA . GLN A 1 234 ? -11.193 20.631 -22.896 1.00 62.31 234 GLN A CA 1
ATOM 1761 C C . GLN A 1 234 ? -11.448 21.131 -21.460 1.00 62.31 234 GLN A C 1
ATOM 1763 O O . GLN A 1 234 ? -11.701 22.316 -21.271 1.00 62.31 234 GLN A O 1
ATOM 1768 N N . ALA A 1 235 ? -11.403 20.251 -20.456 1.00 56.44 235 ALA A N 1
ATOM 1769 C CA . ALA A 1 235 ? -11.812 20.527 -19.074 1.00 56.44 235 ALA A CA 1
ATOM 1770 C C . ALA A 1 235 ? -10.681 21.095 -18.210 1.00 56.44 235 ALA A C 1
ATOM 1772 O O . ALA A 1 235 ? -10.926 21.882 -17.299 1.00 56.44 235 ALA A O 1
ATOM 1773 N N . ALA A 1 236 ? -9.434 20.730 -18.499 1.00 52.31 236 ALA A N 1
ATOM 1774 C CA . ALA A 1 236 ? -8.278 21.333 -17.868 1.00 52.31 236 ALA A CA 1
ATOM 1775 C C . ALA A 1 236 ? -7.644 22.290 -18.870 1.00 52.31 236 ALA A C 1
ATOM 1777 O O . ALA A 1 236 ? -6.946 21.860 -19.791 1.00 52.31 236 ALA A O 1
ATOM 1778 N N . SER A 1 237 ? -7.813 23.603 -18.675 1.00 50.62 237 SER A N 1
ATOM 1779 C CA . SER A 1 237 ? -6.850 24.506 -19.292 1.00 50.62 237 SER A CA 1
ATOM 1780 C C . SER A 1 237 ? -5.483 24.047 -18.784 1.00 50.62 237 SER A C 1
ATOM 1782 O O . SER A 1 237 ? -5.264 23.899 -17.578 1.00 50.62 237 SER A O 1
ATOM 1784 N N . LEU A 1 238 ? -4.556 23.754 -19.696 1.00 55.25 238 LEU A N 1
ATOM 1785 C CA . LEU A 1 238 ? -3.181 23.402 -19.334 1.00 55.25 238 LEU A CA 1
ATOM 1786 C C . LEU A 1 238 ? -2.604 24.404 -18.317 1.00 55.25 238 LEU A C 1
ATOM 1788 O O . LEU A 1 238 ? -1.731 24.043 -17.540 1.00 55.25 238 LEU A O 1
ATOM 1792 N N . ALA A 1 239 ? -3.126 25.634 -18.294 1.00 51.84 239 ALA A N 1
ATOM 1793 C CA . ALA A 1 239 ? -2.867 26.658 -17.298 1.00 51.84 239 ALA A CA 1
ATOM 1794 C C . ALA A 1 239 ? -3.272 26.275 -15.861 1.00 51.84 239 ALA A C 1
ATOM 1796 O O . ALA A 1 239 ? -2.448 26.471 -14.981 1.00 51.84 239 ALA A O 1
ATOM 1797 N N . VAL A 1 240 ? -4.453 25.702 -15.592 1.00 55.09 240 VAL A N 1
ATOM 1798 C CA . VAL A 1 240 ? -4.872 25.312 -14.224 1.00 55.09 240 VAL A CA 1
ATOM 1799 C C . VAL A 1 240 ? -4.049 24.136 -13.703 1.00 55.09 240 VAL A C 1
ATOM 1801 O O . VAL A 1 240 ? -3.559 24.191 -12.580 1.00 55.09 240 VAL A O 1
ATOM 1804 N N . VAL A 1 241 ? -3.808 23.112 -14.529 1.00 53.19 241 VAL A N 1
ATOM 1805 C CA . VAL A 1 241 ? -2.932 21.986 -14.150 1.00 53.19 241 VAL A CA 1
ATOM 1806 C C . VAL A 1 241 ? -1.501 22.471 -13.943 1.00 53.19 241 VAL A C 1
ATOM 1808 O O . VAL A 1 241 ? -0.873 22.122 -12.948 1.00 53.19 241 VAL A O 1
ATOM 1811 N N . ARG A 1 242 ? -0.988 23.336 -14.831 1.00 56.19 242 ARG A N 1
ATOM 1812 C CA . ARG A 1 242 ? 0.324 23.964 -14.641 1.00 56.19 242 ARG A CA 1
ATOM 1813 C C . ARG A 1 242 ? 0.351 24.828 -13.387 1.00 56.19 242 ARG A C 1
ATOM 1815 O O . ARG A 1 242 ? 1.359 24.772 -12.706 1.00 56.19 242 ARG A O 1
ATOM 1822 N N . LEU A 1 243 ? -0.690 25.595 -13.068 1.00 53.47 243 LEU A N 1
ATOM 1823 C CA . LEU A 1 243 ? -0.736 26.486 -11.906 1.00 53.47 243 LEU A CA 1
ATOM 1824 C C . LEU A 1 243 ? -0.814 25.694 -10.599 1.00 53.47 243 LEU A C 1
ATOM 1826 O O . LEU A 1 243 ? -0.026 25.954 -9.698 1.00 53.47 243 LEU A O 1
ATOM 1830 N N . ALA A 1 244 ? -1.689 24.688 -10.521 1.00 53.94 244 ALA A N 1
ATOM 1831 C CA . ALA A 1 244 ? -1.771 23.776 -9.384 1.00 53.94 244 ALA A CA 1
ATOM 1832 C C . ALA A 1 244 ? -0.442 23.040 -9.182 1.00 53.94 244 ALA A C 1
ATOM 1834 O O . ALA A 1 244 ? 0.063 22.985 -8.068 1.00 53.94 244 ALA A O 1
ATOM 1835 N N . PHE A 1 245 ? 0.184 22.571 -10.265 1.00 56.53 245 PHE A N 1
ATOM 1836 C CA . PHE A 1 245 ? 1.512 21.967 -10.222 1.00 56.53 245 PHE A CA 1
ATOM 1837 C C . PHE A 1 245 ? 2.609 22.978 -9.854 1.00 56.53 245 PHE A C 1
ATOM 1839 O O . PHE A 1 245 ? 3.514 22.630 -9.112 1.00 56.53 245 PHE A O 1
ATOM 1846 N N . HIS A 1 246 ? 2.543 24.238 -10.298 1.00 54.78 246 HIS A N 1
ATOM 1847 C CA . HIS A 1 246 ? 3.479 25.295 -9.886 1.00 54.78 246 HIS A CA 1
ATOM 1848 C C . HIS A 1 246 ? 3.311 25.661 -8.412 1.00 54.78 246 HIS A C 1
ATOM 1850 O O . HIS A 1 246 ? 4.311 25.934 -7.762 1.00 54.78 246 HIS A O 1
ATOM 1856 N N . ALA A 1 247 ? 2.089 25.661 -7.880 1.00 55.53 247 ALA A N 1
ATOM 1857 C CA . ALA A 1 247 ? 1.834 25.895 -6.465 1.00 55.53 247 ALA A CA 1
ATOM 1858 C C . ALA A 1 247 ? 2.331 24.710 -5.625 1.00 55.53 247 ALA A C 1
ATOM 1860 O O . ALA A 1 247 ? 3.097 24.914 -4.688 1.00 55.53 247 ALA A O 1
ATOM 1861 N N . LEU A 1 248 ? 1.993 23.475 -6.021 1.00 55.34 248 LEU A N 1
ATOM 1862 C CA . LEU A 1 248 ? 2.472 22.253 -5.371 1.00 55.34 248 LEU A CA 1
ATOM 1863 C C . LEU A 1 248 ? 3.994 22.157 -5.423 1.00 55.34 248 LEU A C 1
ATOM 1865 O O . LEU A 1 248 ? 4.625 22.053 -4.386 1.00 55.34 248 LEU A O 1
ATOM 1869 N N . VAL A 1 249 ? 4.609 22.251 -6.600 1.00 55.62 249 VAL A N 1
ATOM 1870 C CA . VAL A 1 249 ? 6.064 22.129 -6.761 1.00 55.62 249 VAL A CA 1
ATOM 1871 C C . VAL A 1 249 ? 6.779 23.362 -6.217 1.00 55.62 249 VAL A C 1
ATOM 1873 O O . VAL A 1 249 ? 7.757 23.220 -5.507 1.00 55.62 249 VAL A O 1
ATOM 1876 N N . GLY A 1 250 ? 6.306 24.578 -6.468 1.00 54.28 250 GLY A N 1
ATOM 1877 C CA . GLY A 1 250 ? 6.962 25.805 -6.001 1.00 54.28 250 GLY A CA 1
ATOM 1878 C C . GLY A 1 250 ? 6.950 25.987 -4.480 1.00 54.28 250 GLY A C 1
ATOM 1879 O O . GLY A 1 250 ? 7.906 26.541 -3.937 1.00 54.28 250 GLY A O 1
ATOM 1880 N N . LEU A 1 251 ? 5.910 25.515 -3.782 1.00 55.88 251 LEU A N 1
ATOM 1881 C CA . LEU A 1 251 ? 5.835 25.552 -2.314 1.00 55.88 251 LEU A CA 1
ATOM 1882 C C . LEU A 1 251 ? 6.408 24.284 -1.670 1.00 55.88 251 LEU A C 1
ATOM 1884 O O . LEU A 1 251 ? 7.105 24.383 -0.660 1.00 55.88 251 LEU A O 1
ATOM 1888 N N . ALA A 1 252 ? 6.180 23.104 -2.258 1.00 56.16 252 ALA A N 1
ATOM 1889 C CA . ALA A 1 252 ? 6.716 21.857 -1.720 1.00 56.16 252 ALA A CA 1
ATOM 1890 C C . ALA A 1 252 ? 8.218 21.730 -1.962 1.00 56.16 252 ALA A C 1
ATOM 1892 O O . ALA A 1 252 ? 8.907 21.197 -1.107 1.00 56.16 252 ALA A O 1
ATOM 1893 N N . VAL A 1 253 ? 8.767 22.234 -3.073 1.00 57.97 253 VAL A N 1
ATOM 1894 C CA . VAL A 1 253 ? 10.196 22.065 -3.372 1.00 57.97 253 VAL A CA 1
ATOM 1895 C C . VAL A 1 253 ? 11.077 22.650 -2.272 1.00 57.97 253 VAL A C 1
ATOM 1897 O O . VAL A 1 253 ? 11.937 21.909 -1.829 1.00 57.97 253 VAL A O 1
ATOM 1900 N N . PRO A 1 254 ? 10.883 23.868 -1.737 1.00 55.41 254 PRO A N 1
ATOM 1901 C CA . PRO A 1 254 ? 11.681 24.326 -0.600 1.00 55.41 254 PRO A CA 1
ATOM 1902 C C . PRO A 1 254 ? 11.308 23.668 0.730 1.00 55.41 254 PRO A C 1
ATOM 1904 O O . PRO A 1 254 ? 12.195 23.342 1.520 1.00 55.41 254 PRO A O 1
ATOM 1907 N N . ALA A 1 255 ? 10.011 23.443 0.972 1.00 54.88 255 ALA A N 1
ATOM 1908 C CA . ALA A 1 255 ? 9.530 22.786 2.188 1.00 54.88 255 ALA A CA 1
ATOM 1909 C C . ALA A 1 255 ? 10.041 21.341 2.315 1.00 54.88 255 ALA A C 1
ATOM 1911 O O . ALA A 1 255 ? 10.211 20.854 3.429 1.00 54.88 255 ALA A O 1
ATOM 1912 N N . VAL A 1 256 ? 10.330 20.693 1.184 1.00 55.50 256 VAL A N 1
ATOM 1913 C CA . VAL A 1 256 ? 10.896 19.348 1.074 1.00 55.50 256 VAL A CA 1
ATOM 1914 C C . VAL A 1 256 ? 12.415 19.425 0.918 1.00 55.50 256 VAL A C 1
ATOM 1916 O O . VAL A 1 256 ? 13.100 18.862 1.752 1.00 55.50 256 VAL A O 1
ATOM 1919 N N . LEU A 1 257 ? 12.983 20.146 -0.061 1.00 56.19 257 LEU A N 1
ATOM 1920 C CA . LEU A 1 257 ? 14.435 20.158 -0.346 1.00 56.19 257 LEU A CA 1
ATOM 1921 C C . LEU A 1 257 ? 15.289 20.596 0.839 1.00 56.19 257 LEU A C 1
ATOM 1923 O O . LEU A 1 257 ? 16.380 20.068 1.024 1.00 56.19 257 LEU A O 1
ATOM 1927 N N . VAL A 1 258 ? 14.845 21.581 1.615 1.00 59.44 258 VAL A N 1
ATOM 1928 C CA . VAL A 1 258 ? 15.676 22.123 2.692 1.00 59.44 258 VAL A CA 1
ATOM 1929 C C . VAL A 1 258 ? 15.823 21.129 3.839 1.00 59.44 258 VAL A C 1
ATOM 1931 O O . VAL A 1 258 ? 16.956 20.758 4.156 1.00 59.44 258 VAL A O 1
ATOM 1934 N N . PRO A 1 259 ? 14.727 20.622 4.431 1.00 55.00 259 PRO A N 1
ATOM 1935 C CA . PRO A 1 259 ? 14.859 19.532 5.374 1.00 55.00 259 PRO A CA 1
ATOM 1936 C C . PRO A 1 259 ? 15.374 18.265 4.673 1.00 55.00 259 PRO A C 1
ATOM 1938 O O . PRO A 1 259 ? 16.127 17.533 5.278 1.00 55.00 259 PRO A O 1
ATOM 1941 N N . PHE A 1 260 ? 15.145 18.032 3.385 1.00 56.38 260 PHE A N 1
ATOM 1942 C CA . PHE A 1 260 ? 15.747 16.901 2.672 1.00 56.38 260 PHE A CA 1
ATOM 1943 C C . PHE A 1 260 ? 17.275 16.921 2.671 1.00 56.38 260 PHE A C 1
ATOM 1945 O O . PHE A 1 260 ? 17.885 15.919 3.028 1.00 56.38 260 PHE A O 1
ATOM 1952 N N . VAL A 1 261 ? 17.914 18.037 2.309 1.00 59.88 261 VAL A N 1
ATOM 1953 C CA . VAL A 1 261 ? 19.382 18.175 2.351 1.00 59.88 261 VAL A CA 1
ATOM 1954 C C . VAL A 1 261 ? 19.883 17.977 3.783 1.00 59.88 261 VAL A C 1
ATOM 1956 O O . VAL A 1 261 ? 20.881 17.302 4.021 1.00 59.88 261 VAL A O 1
ATOM 1959 N N . PHE A 1 262 ? 19.142 18.489 4.757 1.00 66.00 262 PHE A N 1
ATOM 1960 C CA . PHE A 1 262 ? 19.498 18.394 6.164 1.00 66.00 262 PHE A CA 1
ATOM 1961 C C . PHE A 1 262 ? 19.363 16.974 6.739 1.00 66.00 262 PHE A C 1
ATOM 1963 O O . PHE A 1 262 ? 20.292 16.438 7.330 1.00 66.00 262 PHE A O 1
ATOM 1970 N N . TRP A 1 263 ? 18.224 16.327 6.515 1.00 61.31 263 TRP A N 1
ATOM 1971 C CA . TRP A 1 263 ? 17.922 14.975 6.974 1.00 61.31 263 TRP A CA 1
ATOM 1972 C C . TRP A 1 263 ? 18.727 13.917 6.217 1.00 61.31 263 TRP A C 1
ATOM 1974 O O . TRP A 1 263 ? 19.149 12.931 6.807 1.00 61.31 263 TRP A O 1
ATOM 1984 N N . SER A 1 264 ? 18.993 14.112 4.923 1.00 54.38 264 SER A N 1
ATOM 1985 C CA . SER A 1 264 ? 19.863 13.202 4.167 1.00 54.38 264 SER A CA 1
ATOM 1986 C C . SER A 1 264 ? 21.310 13.277 4.643 1.00 54.38 264 SER A C 1
ATOM 1988 O O . SER A 1 264 ? 21.943 12.239 4.789 1.00 54.38 264 SER A O 1
ATOM 1990 N N . THR A 1 265 ? 21.834 14.465 4.956 1.00 62.12 265 THR A N 1
ATOM 1991 C CA . THR A 1 265 ? 23.201 14.601 5.487 1.00 62.12 265 THR A CA 1
ATOM 1992 C C . THR A 1 265 ? 23.341 13.987 6.879 1.00 62.12 265 THR A C 1
ATOM 1994 O O . THR A 1 265 ? 24.304 13.256 7.112 1.00 62.12 265 THR A O 1
ATOM 1997 N N . THR A 1 266 ? 22.370 14.184 7.777 1.00 64.25 266 THR A N 1
ATOM 1998 C CA . THR A 1 266 ? 22.367 13.528 9.097 1.00 64.25 266 THR A CA 1
ATOM 1999 C C . THR A 1 266 ? 22.178 12.016 8.991 1.00 64.25 266 THR A C 1
ATOM 2001 O O . THR A 1 266 ? 22.909 11.265 9.636 1.00 64.25 266 THR A O 1
ATOM 2004 N N . TRP A 1 267 ? 21.260 11.543 8.144 1.00 61.34 267 TRP A N 1
ATOM 2005 C CA . TRP A 1 267 ? 21.025 10.114 7.932 1.00 61.34 267 TRP A CA 1
ATOM 2006 C C . TRP A 1 267 ? 22.234 9.416 7.296 1.00 61.34 267 TRP A C 1
ATOM 2008 O O . TRP A 1 267 ? 22.621 8.335 7.746 1.00 61.34 267 TRP A O 1
ATOM 2018 N N . ILE A 1 268 ? 22.875 10.036 6.296 1.00 61.31 268 ILE A N 1
ATOM 2019 C CA . ILE A 1 268 ? 24.112 9.527 5.684 1.00 61.31 268 ILE A CA 1
ATOM 2020 C C . ILE A 1 268 ? 25.225 9.491 6.729 1.00 61.31 268 ILE A C 1
ATOM 2022 O O . ILE A 1 268 ? 25.884 8.463 6.858 1.00 61.31 268 ILE A O 1
ATOM 2026 N N . ALA A 1 269 ? 25.410 10.559 7.511 1.00 65.88 269 ALA A N 1
ATOM 2027 C CA . ALA A 1 269 ? 26.418 10.595 8.568 1.00 65.88 269 ALA A CA 1
ATOM 2028 C C . ALA A 1 269 ? 26.185 9.495 9.618 1.00 65.88 269 ALA A C 1
ATOM 2030 O O . ALA A 1 269 ? 27.131 8.823 10.020 1.00 65.88 269 ALA A O 1
ATOM 2031 N N . HIS A 1 270 ? 24.930 9.262 10.013 1.00 64.25 270 HIS A N 1
ATOM 2032 C CA . HIS A 1 270 ? 24.559 8.227 10.977 1.00 64.25 270 HIS A CA 1
ATOM 2033 C C . HIS A 1 270 ? 24.697 6.800 10.418 1.00 64.25 270 HIS A C 1
ATOM 2035 O O . HIS A 1 270 ? 25.078 5.869 11.126 1.00 64.25 270 HIS A O 1
ATOM 2041 N N . SER A 1 271 ? 24.387 6.592 9.140 1.00 61.31 271 SER A N 1
ATOM 2042 C CA . SER A 1 271 ? 24.545 5.285 8.491 1.00 61.31 271 SER A CA 1
ATOM 2043 C C . SER A 1 271 ? 26.015 4.968 8.229 1.00 61.31 271 SER A C 1
ATOM 2045 O O . SER A 1 271 ? 26.455 3.848 8.481 1.00 61.31 271 SER A O 1
ATOM 2047 N N . LEU A 1 272 ? 26.794 5.965 7.802 1.00 63.00 272 LEU A N 1
ATOM 2048 C CA . LEU A 1 272 ? 28.239 5.853 7.642 1.00 63.00 272 LEU A CA 1
ATOM 2049 C C . LEU A 1 272 ? 28.922 5.603 8.987 1.00 63.00 272 LEU A C 1
ATOM 2051 O O . LEU A 1 272 ? 29.801 4.752 9.058 1.00 63.00 272 LEU A O 1
ATOM 2055 N N . SER A 1 273 ? 28.503 6.282 10.058 1.00 68.56 273 SER A N 1
ATOM 2056 C CA . SER A 1 273 ? 29.063 6.043 11.389 1.00 68.56 273 SER A CA 1
ATOM 2057 C C . SER A 1 273 ? 28.732 4.646 11.905 1.00 68.56 273 SER A C 1
ATOM 2059 O O . SER A 1 273 ? 29.633 3.970 12.387 1.00 68.56 273 SER A O 1
ATOM 2061 N N . ARG A 1 274 ? 27.493 4.156 11.739 1.00 67.12 274 ARG A N 1
ATOM 2062 C CA . ARG A 1 274 ? 27.133 2.765 12.074 1.00 67.12 274 ARG A CA 1
ATOM 2063 C C . ARG A 1 274 ? 27.933 1.748 11.270 1.00 67.12 274 ARG A C 1
ATOM 2065 O O . ARG A 1 274 ? 28.389 0.756 11.834 1.00 67.12 274 ARG A O 1
ATOM 2072 N N . TRP A 1 275 ? 28.131 2.001 9.977 1.00 70.00 275 TRP A N 1
ATOM 2073 C CA . TRP A 1 275 ? 28.986 1.163 9.147 1.00 70.00 275 TRP A CA 1
ATOM 2074 C C . TRP A 1 275 ? 30.421 1.177 9.676 1.00 70.00 275 TRP A C 1
ATOM 2076 O O . TRP A 1 275 ? 30.921 0.124 10.036 1.00 70.00 275 TRP A O 1
ATOM 2086 N N . LEU A 1 276 ? 31.054 2.338 9.848 1.00 67.44 276 LEU A N 1
ATOM 2087 C CA . LEU A 1 276 ? 32.423 2.455 10.370 1.00 67.44 276 LEU A CA 1
ATOM 2088 C C . LEU A 1 276 ? 32.589 1.825 11.767 1.00 67.44 276 LEU A C 1
ATOM 2090 O O . LEU A 1 276 ? 33.572 1.125 12.006 1.00 67.44 276 LEU A O 1
ATOM 2094 N N . LEU A 1 277 ? 31.599 1.969 12.652 1.00 72.12 277 LEU A N 1
ATOM 2095 C CA . LEU A 1 277 ? 31.568 1.303 13.958 1.00 72.12 277 LEU A CA 1
ATOM 2096 C C . LEU A 1 277 ? 31.548 -0.226 13.831 1.00 72.12 277 LEU A C 1
ATOM 2098 O O . LEU A 1 277 ? 32.206 -0.904 14.615 1.00 72.12 277 LEU A O 1
ATOM 2102 N N . SER A 1 278 ? 30.857 -0.782 12.828 1.00 67.81 278 SER A N 1
ATOM 2103 C CA . SER A 1 278 ? 30.880 -2.231 12.563 1.00 67.81 278 SER A CA 1
ATOM 2104 C C . SER A 1 278 ? 32.259 -2.751 12.130 1.00 67.81 278 SER A C 1
ATOM 2106 O O . SER A 1 278 ? 32.535 -3.937 12.283 1.00 67.81 278 SER A O 1
ATOM 2108 N N . TRP A 1 279 ? 33.150 -1.863 11.674 1.00 70.06 279 TRP A N 1
ATOM 2109 C CA . TRP A 1 279 ? 34.565 -2.151 11.401 1.00 70.06 279 TRP A CA 1
ATOM 2110 C C . TRP A 1 279 ? 35.486 -1.820 12.586 1.00 70.06 279 TRP A C 1
ATOM 2112 O O . TRP A 1 279 ? 36.706 -1.845 12.442 1.00 70.06 279 TRP A O 1
ATOM 2122 N N . GLY A 1 280 ? 34.930 -1.480 13.753 1.00 83.25 280 GLY A N 1
ATOM 2123 C CA . GLY A 1 280 ? 35.703 -1.119 14.941 1.00 83.25 280 GLY A CA 1
ATOM 2124 C C . GLY A 1 280 ? 36.317 0.283 14.896 1.00 83.25 280 GLY A C 1
ATOM 2125 O O . GLY A 1 280 ? 37.206 0.569 15.692 1.00 83.25 280 GLY A O 1
ATOM 2126 N N . VAL A 1 281 ? 35.871 1.167 13.994 1.00 81.06 281 VAL A N 1
ATOM 2127 C CA . VAL A 1 281 ? 36.345 2.558 13.939 1.00 81.06 281 VAL A CA 1
ATOM 2128 C C . VAL A 1 281 ? 35.603 3.385 14.998 1.00 81.06 281 VAL A C 1
ATOM 2130 O O . VAL A 1 281 ? 34.390 3.575 14.870 1.00 81.06 281 VAL A O 1
ATOM 2133 N N . PRO A 1 282 ? 36.284 3.904 16.037 1.00 74.50 282 PRO A N 1
ATOM 2134 C CA . PRO A 1 282 ? 35.639 4.713 17.061 1.00 74.50 282 PRO A CA 1
ATOM 2135 C C . PRO A 1 282 ? 35.281 6.088 16.487 1.00 74.50 282 PRO A C 1
ATOM 2137 O O . PRO A 1 282 ? 36.154 6.869 16.115 1.00 74.50 282 PRO A O 1
ATOM 2140 N N . LEU A 1 283 ? 33.985 6.390 16.416 1.00 80.62 283 LEU A N 1
ATOM 2141 C CA . LEU A 1 283 ? 33.465 7.668 15.934 1.00 80.62 283 LEU A CA 1
ATOM 2142 C C . LEU A 1 283 ? 32.435 8.225 16.912 1.00 80.62 283 LEU A C 1
ATOM 2144 O O . LEU A 1 283 ? 31.442 7.572 17.233 1.00 80.62 283 LEU A O 1
ATOM 2148 N N . THR A 1 284 ? 32.644 9.466 17.340 1.00 73.12 284 THR A N 1
ATOM 2149 C CA . THR A 1 284 ? 31.627 10.273 18.011 1.00 73.12 284 THR A CA 1
ATOM 2150 C C . THR A 1 284 ? 30.617 10.740 16.972 1.00 73.12 284 THR A C 1
ATOM 2152 O O . THR A 1 284 ? 30.909 11.588 16.129 1.00 73.12 284 THR A O 1
ATOM 2155 N N . VAL A 1 285 ? 29.416 10.163 17.006 1.00 64.12 285 VAL A N 1
ATOM 2156 C CA . VAL A 1 285 ? 28.311 10.627 16.164 1.00 64.12 285 VAL A CA 1
ATOM 2157 C C . VAL A 1 285 ? 27.870 11.988 16.704 1.00 64.12 285 VAL A C 1
ATOM 2159 O O . VAL A 1 285 ? 27.511 12.062 17.882 1.00 64.12 285 VAL A O 1
ATOM 2162 N N . PRO A 1 286 ? 27.908 13.070 15.907 1.00 62.16 286 PRO A N 1
ATOM 2163 C CA . PRO A 1 286 ? 27.366 14.342 16.356 1.00 62.16 286 PRO A CA 1
ATOM 2164 C C . PRO A 1 286 ? 25.885 14.153 16.719 1.00 62.16 286 PRO A C 1
ATOM 2166 O O . PRO A 1 286 ? 25.190 13.385 16.043 1.00 62.16 286 PRO A O 1
ATOM 2169 N N . PRO A 1 287 ? 25.393 14.808 17.786 1.00 63.31 287 PRO A N 1
ATOM 2170 C CA . PRO A 1 287 ? 23.988 14.717 18.148 1.00 63.31 287 PRO A CA 1
ATOM 2171 C C . PRO A 1 287 ? 23.121 15.154 16.958 1.00 63.31 287 PRO A C 1
ATOM 2173 O O . PRO A 1 287 ? 23.549 16.005 16.168 1.00 63.31 287 PRO A O 1
ATOM 2176 N N . PRO A 1 288 ? 21.914 14.581 16.804 1.00 62.16 288 PRO A N 1
ATOM 2177 C CA . PRO A 1 288 ? 20.976 15.069 15.807 1.00 62.16 288 PRO A CA 1
ATOM 2178 C C . PRO A 1 288 ? 20.780 16.574 16.010 1.00 62.16 288 PRO A C 1
ATOM 2180 O O . PRO A 1 288 ? 20.765 17.068 17.140 1.00 62.16 288 PRO A O 1
ATOM 2183 N N . PHE A 1 289 ? 20.683 17.314 14.909 1.00 61.19 289 PHE A N 1
ATOM 2184 C CA . PHE A 1 289 ? 20.427 18.744 14.984 1.00 61.19 289 PHE A CA 1
ATOM 2185 C C . PHE A 1 289 ? 19.141 19.024 15.780 1.00 61.19 289 PHE A C 1
ATOM 2187 O O . PHE A 1 289 ? 18.182 18.262 15.661 1.00 61.19 289 PHE A O 1
ATOM 2194 N N . PRO A 1 290 ? 19.087 20.123 16.550 1.00 69.94 290 PRO A N 1
ATOM 2195 C CA . PRO A 1 290 ? 17.903 20.458 17.326 1.00 69.94 290 PRO A CA 1
ATOM 2196 C C . PRO A 1 290 ? 16.706 20.747 16.408 1.00 69.94 290 PRO A C 1
ATOM 2198 O O . PRO A 1 290 ? 16.816 21.535 15.464 1.00 69.94 290 PRO A O 1
ATOM 2201 N N . ASP A 1 291 ? 15.547 20.163 16.727 1.00 60.38 291 ASP A N 1
ATOM 2202 C CA . ASP A 1 291 ? 14.286 20.330 15.980 1.00 60.38 291 ASP A CA 1
ATOM 2203 C C . ASP A 1 291 ? 13.887 21.806 15.799 1.00 60.38 291 ASP A C 1
ATOM 2205 O O . ASP A 1 291 ? 13.256 22.185 14.810 1.00 60.38 291 ASP A O 1
ATOM 2209 N N . SER A 1 292 ? 14.322 22.676 16.716 1.00 68.69 292 SER A N 1
ATOM 2210 C CA . SER A 1 292 ? 14.094 24.123 16.673 1.00 68.69 292 SER A CA 1
ATOM 2211 C C . SER A 1 292 ? 14.792 24.841 15.509 1.00 68.69 292 SER A C 1
ATOM 2213 O O . SER A 1 292 ? 14.361 25.929 15.126 1.00 68.69 292 SER A O 1
ATOM 2215 N N . ALA A 1 293 ? 15.833 24.256 14.906 1.00 67.00 293 ALA A N 1
ATOM 2216 C CA . ALA A 1 293 ? 16.539 24.845 13.764 1.00 67.00 293 ALA A CA 1
ATOM 2217 C C . ALA A 1 293 ? 15.835 24.579 12.419 1.00 67.00 293 ALA A C 1
ATOM 2219 O O . ALA A 1 293 ? 16.055 25.305 11.443 1.00 67.00 293 ALA A O 1
ATOM 2220 N N . LEU A 1 294 ? 14.965 23.565 12.354 1.00 62.66 294 LEU A N 1
ATOM 2221 C CA . LEU A 1 294 ? 14.326 23.118 11.115 1.00 62.66 294 LEU A CA 1
ATOM 2222 C C . LEU A 1 294 ? 13.414 24.185 10.470 1.00 62.66 294 LEU A C 1
ATOM 2224 O O . LEU A 1 294 ? 13.501 24.375 9.253 1.00 62.66 294 LEU A O 1
ATOM 2228 N N . PRO A 1 295 ? 12.567 24.917 11.226 1.00 68.12 295 PRO A N 1
ATOM 2229 C CA . PRO A 1 295 ? 11.729 25.978 10.664 1.00 68.12 295 PRO A CA 1
ATOM 2230 C C . PRO A 1 295 ? 12.549 27.137 10.082 1.00 68.12 295 PRO A C 1
ATOM 2232 O O . PRO A 1 295 ? 12.257 27.605 8.982 1.00 68.12 295 PRO A O 1
ATOM 2235 N N . MET A 1 296 ? 13.614 27.555 10.775 1.00 69.50 296 MET A N 1
ATOM 2236 C CA . MET A 1 296 ? 14.516 28.620 10.315 1.00 69.50 296 MET A CA 1
ATOM 2237 C C . MET A 1 296 ? 15.260 28.208 9.042 1.00 69.50 296 MET A C 1
ATOM 2239 O O . MET A 1 296 ? 15.327 28.983 8.088 1.00 69.50 296 MET A O 1
ATOM 2243 N N . ALA A 1 297 ? 15.751 26.965 8.987 1.00 64.56 297 ALA A N 1
ATOM 2244 C CA . ALA A 1 297 ? 16.360 26.414 7.783 1.00 64.56 297 ALA A CA 1
ATOM 2245 C C . ALA A 1 297 ? 15.363 26.418 6.613 1.00 64.56 297 ALA A C 1
ATOM 2247 O O . ALA A 1 297 ? 15.692 26.942 5.551 1.00 64.56 297 ALA A O 1
ATOM 2248 N N . ARG A 1 298 ? 14.127 25.926 6.813 1.00 61.84 298 ARG A N 1
ATOM 2249 C CA . ARG A 1 298 ? 13.057 25.928 5.792 1.00 61.84 298 ARG A CA 1
ATOM 2250 C C . ARG A 1 298 ? 12.805 27.323 5.220 1.00 61.84 298 ARG A C 1
ATOM 2252 O O . ARG A 1 298 ? 12.750 27.471 4.001 1.00 61.84 298 ARG A O 1
ATOM 2259 N N . ILE A 1 299 ? 12.693 28.337 6.080 1.00 67.69 299 ILE A N 1
ATOM 2260 C CA . ILE A 1 299 ? 12.498 29.730 5.657 1.00 67.69 299 ILE A CA 1
ATOM 2261 C C . ILE A 1 299 ? 13.712 30.214 4.856 1.00 67.69 299 ILE A C 1
ATOM 2263 O O . ILE A 1 299 ? 13.547 30.704 3.741 1.00 67.69 299 ILE A O 1
ATOM 2267 N N . ALA A 1 300 ? 14.930 30.023 5.370 1.00 71.19 300 ALA A N 1
ATOM 2268 C CA . ALA A 1 300 ? 16.155 30.476 4.712 1.00 71.19 300 ALA A CA 1
ATOM 2269 C C . ALA A 1 300 ? 16.368 29.815 3.341 1.00 71.19 300 ALA A C 1
ATOM 2271 O O . ALA A 1 300 ? 16.667 30.497 2.361 1.00 71.19 300 ALA A O 1
ATOM 2272 N N . GLY A 1 301 ? 16.173 28.500 3.238 1.00 67.06 301 GLY A N 1
ATOM 2273 C CA . GLY A 1 301 ? 16.307 27.788 1.972 1.00 67.06 301 GLY A CA 1
ATOM 2274 C C . GLY A 1 301 ? 15.152 28.059 1.000 1.00 67.06 301 GLY A C 1
ATOM 2275 O O . GLY A 1 301 ? 15.384 28.109 -0.205 1.00 67.06 301 GLY A O 1
ATOM 2276 N N . GLY A 1 302 ? 13.943 28.344 1.502 1.00 65.69 302 GLY A N 1
ATOM 2277 C CA . GLY A 1 302 ? 12.845 28.916 0.718 1.00 65.69 302 GLY A CA 1
ATOM 2278 C C . GLY A 1 302 ? 13.216 30.253 0.094 1.00 65.69 302 GLY A C 1
ATOM 2279 O O . GLY A 1 302 ? 13.141 30.402 -1.126 1.00 65.69 302 GLY A O 1
ATOM 2280 N N . VAL A 1 303 ? 13.698 31.192 0.905 1.00 69.56 303 VAL A N 1
ATOM 2281 C CA . VAL A 1 303 ? 14.163 32.507 0.444 1.00 69.56 303 VAL A CA 1
ATOM 2282 C C . VAL A 1 303 ? 15.316 32.365 -0.553 1.00 69.56 303 VAL A C 1
ATOM 2284 O O . VAL A 1 303 ? 15.292 33.006 -1.602 1.00 69.56 303 VAL A O 1
ATOM 2287 N N . ALA A 1 304 ? 16.291 31.490 -0.290 1.00 70.06 304 ALA A N 1
ATOM 2288 C CA . ALA A 1 304 ? 17.419 31.255 -1.190 1.00 70.06 304 ALA A CA 1
ATOM 2289 C C . ALA A 1 304 ? 16.980 30.651 -2.536 1.00 70.06 304 ALA A C 1
ATOM 2291 O O . ALA A 1 304 ? 17.439 31.096 -3.590 1.00 70.06 304 ALA A O 1
ATOM 2292 N N . TYR A 1 305 ? 16.062 29.680 -2.521 1.00 65.62 305 TYR A N 1
ATOM 2293 C CA . TYR A 1 305 ? 15.513 29.069 -3.732 1.00 65.62 305 TYR A CA 1
ATOM 2294 C C . TYR A 1 305 ? 14.719 30.081 -4.563 1.00 65.62 305 TYR A C 1
ATOM 2296 O O . TYR A 1 305 ? 14.992 30.239 -5.753 1.00 65.62 305 TYR A O 1
ATOM 2304 N N . TYR A 1 306 ? 13.798 30.828 -3.945 1.00 63.62 306 TYR A N 1
ATOM 2305 C CA . TYR A 1 306 ? 13.045 31.879 -4.636 1.00 63.62 306 TYR A CA 1
ATOM 2306 C C . TYR A 1 306 ? 13.958 33.004 -5.139 1.00 63.62 306 TYR A C 1
ATOM 2308 O O . TYR A 1 306 ? 13.794 33.463 -6.268 1.00 63.62 306 TYR A O 1
ATOM 2316 N N . GLY A 1 307 ? 14.974 33.394 -4.366 1.00 70.44 307 GLY A N 1
ATOM 2317 C CA . GLY A 1 307 ? 16.000 34.345 -4.793 1.00 70.44 307 GLY A CA 1
ATOM 2318 C C . GLY A 1 307 ? 16.785 33.854 -6.014 1.00 70.44 307 GLY A C 1
ATOM 2319 O O . GLY A 1 307 ? 17.017 34.619 -6.951 1.00 70.44 307 GLY A O 1
ATOM 2320 N N . TRP A 1 308 ? 17.134 32.566 -6.064 1.00 71.81 308 TRP A N 1
ATOM 2321 C CA . TRP A 1 308 ? 17.772 31.953 -7.230 1.00 71.81 308 TRP A CA 1
ATOM 2322 C C . TRP A 1 308 ? 16.837 31.885 -8.450 1.00 71.81 308 TRP A C 1
ATOM 2324 O O . TRP A 1 308 ? 17.275 32.193 -9.563 1.00 71.81 308 TRP A O 1
ATOM 2334 N N . LEU A 1 309 ? 15.552 31.561 -8.268 1.00 62.44 309 LEU A N 1
ATOM 2335 C CA . LEU A 1 309 ? 14.551 31.584 -9.344 1.00 62.44 309 LEU A CA 1
ATOM 2336 C C . LEU A 1 309 ? 14.377 32.985 -9.938 1.00 62.44 309 LEU A C 1
ATOM 2338 O O . LEU A 1 309 ? 14.437 33.151 -11.159 1.00 62.44 309 LEU A O 1
ATOM 2342 N N . LEU A 1 310 ? 14.240 33.999 -9.077 1.00 68.06 310 LEU A N 1
ATOM 2343 C CA . LEU A 1 310 ? 14.146 35.404 -9.476 1.00 68.06 310 LEU A CA 1
ATOM 2344 C C . LEU A 1 310 ? 15.413 35.852 -10.217 1.00 68.06 310 LEU A C 1
ATOM 2346 O O . LEU A 1 310 ? 15.322 36.421 -11.307 1.00 68.06 310 LEU A O 1
ATOM 2350 N N . ARG A 1 311 ? 16.600 35.523 -9.688 1.00 72.06 311 ARG A N 1
ATOM 2351 C CA . ARG A 1 311 ? 17.894 35.842 -10.316 1.00 72.06 311 ARG A CA 1
ATOM 2352 C C . ARG A 1 311 ? 18.046 35.197 -11.692 1.00 72.06 311 ARG A C 1
ATOM 2354 O O . ARG A 1 311 ? 18.559 35.825 -12.613 1.00 72.06 311 ARG A O 1
ATOM 2361 N N . THR A 1 312 ? 17.623 33.946 -11.843 1.00 63.84 312 THR A N 1
ATOM 2362 C CA . THR A 1 312 ? 17.753 33.193 -13.102 1.00 63.84 312 THR A CA 1
ATOM 2363 C C . THR A 1 312 ? 16.591 33.420 -14.068 1.00 63.84 312 THR A C 1
ATOM 2365 O O . THR A 1 312 ? 16.556 32.773 -15.121 1.00 63.84 312 THR A O 1
ATOM 2368 N N . ARG A 1 313 ? 15.635 34.299 -13.713 1.00 73.69 313 ARG A N 1
ATOM 2369 C CA . ARG A 1 313 ? 14.362 34.511 -14.424 1.00 73.69 313 ARG A CA 1
ATOM 2370 C C . ARG A 1 313 ? 13.714 33.184 -14.837 1.00 73.69 313 ARG A C 1
ATOM 2372 O O . ARG A 1 313 ? 13.195 33.048 -15.943 1.00 73.69 313 ARG A O 1
ATOM 2379 N N . SER A 1 314 ? 13.829 32.174 -13.978 1.00 65.19 314 SER A N 1
ATOM 2380 C CA . SER A 1 314 ? 13.338 30.823 -14.240 1.00 65.19 314 SER A CA 1
ATOM 2381 C C . SER A 1 314 ? 12.106 30.569 -13.391 1.00 65.19 314 SER A C 1
ATOM 2383 O O . SER A 1 314 ? 12.075 30.916 -12.214 1.00 65.19 314 SER A O 1
ATOM 2385 N N . SER A 1 315 ? 11.090 29.933 -13.972 1.00 72.38 315 SER A N 1
ATOM 2386 C CA . SER A 1 315 ? 10.029 29.346 -13.158 1.00 72.38 315 SER A CA 1
ATOM 2387 C C . SER A 1 315 ? 10.600 28.168 -12.355 1.00 72.38 315 SER A C 1
ATOM 2389 O O . SER A 1 315 ? 11.562 27.549 -12.823 1.00 72.38 315 SER A O 1
ATOM 2391 N N . PRO A 1 316 ? 10.010 27.802 -11.200 1.00 60.91 316 PRO A N 1
ATOM 2392 C CA . PRO A 1 316 ? 10.399 26.606 -10.444 1.00 60.91 316 PRO A CA 1
ATOM 2393 C C . PRO A 1 316 ? 10.535 25.366 -11.336 1.00 60.91 316 PRO A C 1
ATOM 2395 O O . PRO A 1 316 ? 11.481 24.594 -11.216 1.00 60.91 316 PRO A O 1
ATOM 2398 N N . LEU A 1 317 ? 9.621 25.239 -12.301 1.00 56.50 317 LEU A N 1
ATOM 2399 C CA . LEU A 1 317 ? 9.569 24.165 -13.284 1.00 56.50 317 LEU A CA 1
ATOM 2400 C C . LEU A 1 317 ? 10.750 24.195 -14.259 1.00 56.50 317 LEU A C 1
ATOM 2402 O O . LEU A 1 317 ? 11.377 23.166 -14.482 1.00 56.50 317 LEU A O 1
ATOM 2406 N N . LEU A 1 318 ? 11.087 25.361 -14.817 1.00 60.78 318 LEU A N 1
ATOM 2407 C CA . LEU A 1 318 ? 12.219 25.499 -15.737 1.00 60.78 318 LEU A CA 1
ATOM 2408 C C . LEU A 1 318 ? 13.556 25.302 -15.014 1.00 60.78 318 LEU A C 1
ATOM 2410 O O . LEU A 1 318 ? 14.493 24.743 -15.571 1.00 60.78 318 LEU A O 1
ATOM 2414 N N . ALA A 1 319 ? 13.640 25.757 -13.771 1.00 62.22 319 ALA A N 1
ATOM 2415 C CA . ALA A 1 319 ? 14.785 25.579 -12.897 1.00 62.22 319 ALA A CA 1
ATOM 2416 C C . ALA A 1 319 ? 15.012 24.110 -12.520 1.00 62.22 319 ALA A C 1
ATOM 2418 O O . ALA A 1 319 ? 16.122 23.603 -12.676 1.00 62.22 319 ALA A O 1
ATOM 2419 N N . LEU A 1 320 ? 13.953 23.429 -12.073 1.00 59.25 320 LEU A N 1
ATOM 2420 C CA . LEU A 1 320 ? 13.962 21.993 -11.818 1.00 59.25 320 LEU A CA 1
ATOM 2421 C C . LEU A 1 320 ? 14.325 21.241 -13.100 1.00 59.25 320 LEU A C 1
ATOM 2423 O O . LEU A 1 320 ? 15.232 20.421 -13.090 1.00 59.25 320 LEU A O 1
ATOM 2427 N N . TRP A 1 321 ? 13.702 21.584 -14.228 1.00 59.00 321 TRP A N 1
ATOM 2428 C CA . TRP A 1 321 ? 14.010 20.986 -15.524 1.00 59.00 321 TRP A CA 1
ATOM 2429 C C . TRP A 1 321 ? 15.467 21.199 -15.937 1.00 59.00 321 TRP A C 1
ATOM 2431 O O . TRP A 1 321 ? 16.109 20.257 -16.372 1.00 59.00 321 TRP A O 1
ATOM 2441 N N . ARG A 1 322 ? 16.028 22.400 -15.757 1.00 63.97 322 ARG A N 1
ATOM 2442 C CA . ARG A 1 322 ? 17.445 22.686 -16.039 1.00 63.97 322 ARG A CA 1
ATOM 2443 C C . ARG A 1 322 ? 18.385 21.900 -15.130 1.00 63.97 322 ARG A C 1
ATOM 2445 O O . ARG A 1 322 ? 19.419 21.440 -15.604 1.00 63.97 322 ARG A O 1
ATOM 2452 N N . ALA A 1 323 ? 18.027 21.735 -13.858 1.00 57.59 323 ALA A N 1
ATOM 2453 C CA . ALA A 1 323 ? 18.771 20.887 -12.935 1.00 57.59 323 ALA A CA 1
ATOM 2454 C C . ALA A 1 323 ? 18.702 19.409 -13.352 1.00 57.59 323 ALA A C 1
ATOM 2456 O O . ALA A 1 323 ? 19.707 18.715 -13.269 1.00 57.59 323 ALA A O 1
ATOM 2457 N N . LEU A 1 324 ? 17.548 18.945 -13.843 1.00 50.72 324 LEU A N 1
ATOM 2458 C CA . LEU A 1 324 ? 17.314 17.565 -14.281 1.00 50.72 324 LEU A CA 1
ATOM 2459 C C . LEU A 1 324 ? 17.844 17.252 -15.693 1.00 50.72 324 LEU A C 1
ATOM 2461 O O . LEU A 1 324 ? 18.165 16.098 -15.993 1.00 50.72 324 LEU A O 1
ATOM 2465 N N . SER A 1 325 ? 17.938 18.258 -16.564 1.00 52.69 325 SER A N 1
ATOM 2466 C CA . SER A 1 325 ? 18.355 18.116 -17.960 1.00 52.69 325 SER A CA 1
ATOM 2467 C C . SER A 1 325 ? 19.835 17.744 -18.050 1.00 52.69 325 SER A C 1
ATOM 2469 O O . SER A 1 325 ? 20.684 18.365 -17.410 1.00 52.69 325 SER A O 1
ATOM 2471 N N . TYR A 1 326 ? 20.157 16.710 -18.832 1.00 50.06 326 TYR A N 1
ATOM 2472 C CA . TYR A 1 326 ? 21.536 16.274 -19.036 1.00 50.06 326 TYR A CA 1
ATOM 2473 C C . TYR A 1 326 ? 22.280 17.343 -19.824 1.00 50.06 326 TYR A C 1
ATOM 2475 O O . TYR A 1 326 ? 21.844 17.771 -20.893 1.00 50.06 326 TYR A O 1
ATOM 2483 N N . ARG A 1 327 ? 23.455 17.731 -19.336 1.00 55.03 327 ARG A N 1
ATOM 2484 C CA . ARG A 1 327 ? 24.487 18.251 -20.227 1.00 55.03 327 ARG A CA 1
ATOM 2485 C C . ARG A 1 327 ? 25.304 17.059 -20.684 1.00 55.03 327 ARG A C 1
ATOM 2487 O O . ARG A 1 327 ? 25.798 16.319 -19.837 1.00 55.03 327 ARG A O 1
ATOM 2494 N N . ARG A 1 328 ? 25.407 16.875 -22.004 1.00 47.06 328 ARG A N 1
ATOM 2495 C CA . ARG A 1 328 ? 26.237 15.838 -22.619 1.00 47.06 328 ARG A CA 1
ATOM 2496 C C . ARG A 1 328 ? 27.651 15.966 -22.065 1.00 47.06 328 ARG A C 1
ATOM 2498 O O . ARG A 1 328 ? 28.353 16.918 -22.387 1.00 47.06 328 ARG A O 1
ATOM 2505 N N . ILE A 1 329 ? 28.036 15.040 -21.195 1.00 48.22 329 ILE A N 1
ATOM 2506 C CA . ILE A 1 329 ? 29.440 14.831 -20.873 1.00 48.22 329 ILE A CA 1
ATOM 2507 C C . ILE A 1 329 ? 29.872 13.788 -21.889 1.00 48.22 329 ILE A C 1
ATOM 2509 O O . ILE A 1 329 ? 29.535 12.616 -21.749 1.00 48.22 329 ILE A O 1
ATOM 2513 N N . GLU A 1 330 ? 30.528 14.220 -22.962 1.00 44.44 330 GLU A N 1
ATOM 2514 C CA . GLU A 1 330 ? 31.182 13.281 -23.868 1.00 44.44 330 GLU A CA 1
ATOM 2515 C C . GLU A 1 330 ? 32.292 12.591 -23.070 1.00 44.44 330 GLU A C 1
ATOM 2517 O O . GLU A 1 330 ? 33.362 13.148 -22.837 1.00 44.44 330 GLU A O 1
ATOM 2522 N N . LEU A 1 331 ? 31.988 11.395 -22.558 1.00 45.69 331 LEU A N 1
ATOM 2523 C CA . LEU A 1 331 ? 32.900 10.533 -21.812 1.00 45.69 331 LEU A CA 1
ATOM 2524 C C . LEU A 1 331 ? 33.896 9.871 -22.783 1.00 45.69 331 LEU A C 1
ATOM 2526 O O . LEU A 1 331 ? 34.041 8.653 -22.821 1.00 45.69 331 LEU A O 1
ATOM 2530 N N . ALA A 1 332 ? 34.590 10.670 -23.591 1.00 40.97 332 ALA A N 1
ATOM 2531 C CA . ALA A 1 332 ? 35.744 10.204 -24.339 1.00 40.97 332 ALA A CA 1
ATOM 2532 C C . ALA A 1 332 ? 36.915 10.079 -23.351 1.00 40.97 332 ALA A C 1
ATOM 2534 O O . ALA A 1 332 ? 37.542 11.070 -22.996 1.00 40.97 332 ALA A O 1
ATOM 2535 N N . TRP A 1 333 ? 37.154 8.853 -22.875 1.00 47.75 333 TRP A N 1
ATOM 2536 C CA . TRP A 1 333 ? 38.368 8.419 -22.173 1.00 47.75 333 TRP A CA 1
ATOM 2537 C C . TRP A 1 333 ? 38.777 9.291 -20.978 1.00 47.75 333 TRP A C 1
ATOM 2539 O O . TRP A 1 333 ? 39.625 10.178 -21.065 1.00 47.75 333 TRP A O 1
ATOM 2549 N N . PHE A 1 334 ? 38.209 8.999 -19.806 1.00 49.41 334 PHE A N 1
ATOM 2550 C CA . PHE A 1 334 ? 38.703 9.610 -18.577 1.00 49.41 334 PHE A CA 1
ATOM 2551 C C . PHE A 1 334 ? 40.137 9.143 -18.287 1.00 49.41 334 PHE A C 1
ATOM 2553 O O . PHE A 1 334 ? 40.416 7.946 -18.391 1.00 49.41 334 PHE A O 1
ATOM 2560 N N . PRO A 1 335 ? 41.040 10.039 -17.847 1.00 58.75 335 PRO A N 1
ATOM 2561 C CA . PRO A 1 335 ? 42.301 9.612 -17.258 1.00 58.75 335 PRO A CA 1
ATOM 2562 C C . PRO A 1 335 ? 42.010 8.659 -16.091 1.00 58.75 335 PRO A C 1
ATOM 2564 O O . PRO A 1 335 ? 41.093 8.910 -15.301 1.00 58.75 335 PRO A O 1
ATOM 2567 N N . LEU A 1 336 ? 42.792 7.578 -15.993 1.00 65.31 336 LEU A N 1
ATOM 2568 C CA . LEU A 1 336 ? 42.597 6.436 -15.087 1.00 65.31 336 LEU A CA 1
ATOM 2569 C C . LEU A 1 336 ? 42.142 6.842 -13.669 1.00 65.31 336 LEU A C 1
ATOM 2571 O O . LEU A 1 336 ? 41.213 6.251 -13.127 1.00 65.31 336 LEU A O 1
ATOM 2575 N N . GLY A 1 337 ? 42.714 7.912 -13.104 1.00 64.88 337 GLY A N 1
ATOM 2576 C CA . GLY A 1 337 ? 42.367 8.416 -11.769 1.00 64.88 337 GLY A CA 1
ATOM 2577 C C . GLY A 1 337 ? 40.921 8.916 -11.608 1.00 64.88 337 GLY A C 1
ATOM 2578 O O . GLY A 1 337 ? 40.290 8.644 -10.589 1.00 64.88 337 GLY A O 1
ATOM 2579 N N . ARG A 1 338 ? 40.345 9.595 -12.610 1.00 58.38 338 ARG A N 1
ATOM 2580 C CA . ARG A 1 338 ? 38.928 10.012 -12.559 1.00 58.38 338 ARG A CA 1
ATOM 2581 C C . ARG A 1 338 ? 37.982 8.834 -12.797 1.00 58.38 338 ARG A C 1
ATOM 2583 O O . ARG A 1 338 ? 36.915 8.793 -12.190 1.00 58.38 338 ARG A O 1
ATOM 2590 N N . GLY A 1 339 ? 38.388 7.875 -13.633 1.00 65.25 339 GLY A N 1
ATOM 2591 C CA . GLY A 1 339 ? 37.663 6.617 -13.830 1.00 65.25 339 GLY A CA 1
ATOM 2592 C C . GLY A 1 339 ? 37.547 5.822 -12.529 1.00 65.25 339 GLY A C 1
ATOM 2593 O O . GLY A 1 339 ? 36.448 5.423 -12.161 1.00 65.25 339 GLY A O 1
ATOM 2594 N N . ILE A 1 340 ? 38.648 5.694 -11.780 1.00 72.50 340 ILE A N 1
ATOM 2595 C CA . ILE A 1 340 ? 38.665 5.052 -10.456 1.00 72.50 340 ILE A CA 1
ATOM 2596 C C . ILE A 1 340 ? 37.728 5.771 -9.477 1.00 72.50 340 ILE A C 1
ATOM 2598 O O . ILE A 1 340 ? 36.944 5.111 -8.802 1.00 72.50 340 ILE A O 1
ATOM 2602 N N . GLY A 1 341 ? 37.761 7.107 -9.419 1.00 71.94 341 GLY A N 1
ATOM 2603 C CA . GLY A 1 341 ? 36.895 7.876 -8.517 1.00 71.94 341 GLY A CA 1
ATOM 2604 C C . GLY A 1 341 ? 35.402 7.702 -8.815 1.00 71.94 341 GLY A C 1
ATOM 2605 O O . GLY A 1 341 ? 34.617 7.406 -7.916 1.00 71.94 341 GLY A O 1
ATOM 2606 N N . LEU A 1 342 ? 35.009 7.828 -10.085 1.00 66.12 342 LEU A N 1
ATOM 2607 C CA . LEU A 1 342 ? 33.623 7.628 -10.518 1.00 66.12 342 LEU A CA 1
ATOM 2608 C C . LEU A 1 342 ? 33.158 6.180 -10.330 1.00 66.12 342 LEU A C 1
ATOM 2610 O O . LEU A 1 342 ? 32.007 5.939 -9.965 1.00 66.12 342 LEU A O 1
ATOM 2614 N N . TRP A 1 343 ? 34.052 5.217 -10.542 1.00 71.25 343 TRP A N 1
ATOM 2615 C CA . TRP A 1 343 ? 33.755 3.806 -10.347 1.00 71.25 343 TRP A CA 1
ATOM 2616 C C . TRP A 1 343 ? 33.625 3.431 -8.869 1.00 71.25 343 TRP A C 1
ATOM 2618 O O . TRP A 1 343 ? 32.672 2.755 -8.494 1.00 71.25 343 TRP A O 1
ATOM 2628 N N . GLY A 1 344 ? 34.513 3.935 -8.009 1.00 76.75 344 GLY A N 1
ATOM 2629 C CA . GLY A 1 344 ? 34.389 3.786 -6.558 1.00 76.75 344 GLY A CA 1
ATOM 2630 C C . GLY A 1 344 ? 33.080 4.386 -6.045 1.00 76.75 344 GLY A C 1
ATOM 2631 O O . GLY A 1 344 ? 32.374 3.768 -5.252 1.00 76.75 344 GLY A O 1
ATOM 2632 N N . LEU A 1 345 ? 32.692 5.543 -6.578 1.00 71.50 345 LEU A N 1
ATOM 2633 C CA . LEU A 1 345 ? 31.419 6.175 -6.268 1.00 71.50 345 LEU A CA 1
ATOM 2634 C C . LEU A 1 345 ? 30.214 5.324 -6.745 1.00 71.50 345 LEU A C 1
ATOM 2636 O O . LEU A 1 345 ? 29.243 5.157 -6.006 1.00 71.50 345 LEU A O 1
ATOM 2640 N N . HIS A 1 346 ? 30.287 4.720 -7.936 1.00 74.62 346 HIS A N 1
ATOM 2641 C CA . HIS A 1 346 ? 29.275 3.771 -8.418 1.00 74.62 346 HIS A CA 1
ATOM 2642 C C . HIS A 1 346 ? 29.187 2.510 -7.544 1.00 74.62 346 HIS A C 1
ATOM 2644 O O . HIS A 1 346 ? 28.083 2.070 -7.225 1.00 74.62 346 HIS A O 1
ATOM 2650 N N . LEU A 1 347 ? 30.322 1.957 -7.104 1.00 76.88 347 LEU A N 1
ATOM 2651 C CA . LEU A 1 347 ? 30.351 0.814 -6.190 1.00 76.88 347 LEU A CA 1
ATOM 2652 C C . LEU A 1 347 ? 29.685 1.118 -4.850 1.00 76.88 347 LEU A C 1
ATOM 2654 O O . LEU A 1 347 ? 28.968 0.265 -4.338 1.00 76.88 347 LEU A O 1
ATOM 2658 N N . ILE A 1 348 ? 29.885 2.317 -4.294 1.00 75.25 348 ILE A N 1
ATOM 2659 C CA . ILE A 1 348 ? 29.224 2.732 -3.048 1.00 75.25 348 ILE A CA 1
ATOM 2660 C C . ILE A 1 348 ? 27.701 2.671 -3.211 1.00 75.25 348 ILE A C 1
ATOM 2662 O O . ILE A 1 348 ? 27.008 2.157 -2.333 1.00 75.25 348 ILE A O 1
ATOM 2666 N N . ILE A 1 349 ? 27.170 3.129 -4.349 1.00 73.94 349 ILE A N 1
ATOM 2667 C CA . ILE A 1 349 ? 25.735 3.019 -4.631 1.00 73.94 349 ILE A CA 1
ATOM 2668 C C . ILE A 1 349 ? 25.309 1.569 -4.807 1.00 73.94 349 ILE A C 1
ATOM 2670 O O . ILE A 1 349 ? 24.309 1.151 -4.229 1.00 73.94 349 ILE A O 1
ATOM 2674 N N . ALA A 1 350 ? 26.032 0.814 -5.636 1.00 76.88 350 ALA A N 1
ATOM 2675 C CA . ALA A 1 350 ? 25.703 -0.576 -5.907 1.00 76.88 350 ALA A CA 1
ATOM 2676 C C . ALA A 1 350 ? 25.665 -1.377 -4.598 1.00 76.88 350 ALA A C 1
ATOM 2678 O O . ALA A 1 350 ? 24.736 -2.150 -4.381 1.00 76.88 350 ALA A O 1
ATOM 2679 N N . TYR A 1 351 ? 26.607 -1.111 -3.690 1.00 78.94 351 TYR A N 1
ATOM 2680 C CA . TYR A 1 351 ? 26.624 -1.652 -2.338 1.00 78.94 351 TYR A CA 1
ATOM 2681 C C . TYR A 1 351 ? 25.420 -1.193 -1.509 1.00 78.94 351 TYR A C 1
ATOM 2683 O O . TYR A 1 351 ? 24.728 -2.032 -0.938 1.00 78.94 351 TYR A O 1
ATOM 2691 N N . ALA A 1 352 ? 25.125 0.111 -1.461 1.00 75.94 352 ALA A N 1
ATOM 2692 C CA . ALA A 1 352 ? 23.972 0.628 -0.721 1.00 75.94 352 ALA A CA 1
ATOM 2693 C C . ALA A 1 352 ? 22.651 0.002 -1.209 1.00 75.94 352 ALA A C 1
ATOM 2695 O O . ALA A 1 352 ? 21.796 -0.361 -0.394 1.00 75.94 352 ALA A O 1
ATOM 2696 N N . PHE A 1 353 ? 22.506 -0.202 -2.523 1.00 78.00 353 PHE A N 1
ATOM 2697 C CA . PHE A 1 353 ? 21.363 -0.902 -3.107 1.00 78.00 353 PHE A CA 1
ATOM 2698 C C . PHE A 1 353 ? 21.340 -2.381 -2.784 1.00 78.00 353 PHE A C 1
ATOM 2700 O O . PHE A 1 353 ? 20.303 -2.877 -2.351 1.00 78.00 353 PHE A O 1
ATOM 2707 N N . ALA A 1 354 ? 22.450 -3.087 -2.981 1.00 80.62 354 ALA A N 1
ATOM 2708 C CA . ALA A 1 354 ? 22.524 -4.509 -2.691 1.00 80.62 354 ALA A CA 1
ATOM 2709 C C . ALA A 1 354 ? 22.225 -4.780 -1.212 1.00 80.62 354 ALA A C 1
ATOM 2711 O O . ALA A 1 354 ? 21.434 -5.667 -0.905 1.00 80.62 354 ALA A O 1
ATOM 2712 N N . SER A 1 355 ? 22.775 -3.968 -0.307 1.00 78.75 355 SER A N 1
ATOM 2713 C CA . SER A 1 355 ? 22.520 -4.038 1.135 1.00 78.75 355 SER A CA 1
ATOM 2714 C C . SER A 1 355 ? 21.041 -3.807 1.463 1.00 78.75 355 SER A C 1
ATOM 2716 O O . SER A 1 355 ? 20.415 -4.634 2.125 1.00 78.75 355 SER A O 1
ATOM 2718 N N . THR A 1 356 ? 20.444 -2.749 0.906 1.00 80.44 356 THR A N 1
ATOM 2719 C CA . THR A 1 356 ? 19.007 -2.451 1.032 1.00 80.44 356 THR A CA 1
ATOM 2720 C C . THR A 1 356 ? 18.133 -3.616 0.574 1.00 80.44 356 THR A C 1
ATOM 2722 O O . THR A 1 356 ? 17.259 -4.075 1.304 1.00 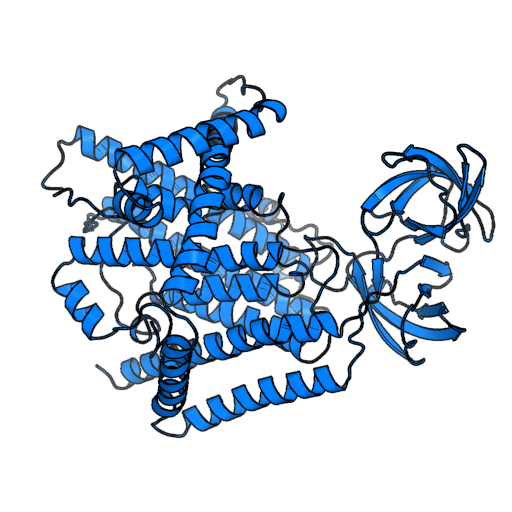80.44 356 THR A O 1
ATOM 2725 N N . LEU A 1 357 ? 18.368 -4.098 -0.646 1.00 85.44 357 LEU A N 1
ATOM 2726 C CA . LEU A 1 357 ? 17.590 -5.171 -1.251 1.00 85.44 357 LEU A CA 1
ATOM 2727 C C . LEU A 1 357 ? 17.755 -6.475 -0.472 1.00 85.44 357 LEU A C 1
ATOM 2729 O O . LEU A 1 357 ? 16.772 -7.160 -0.221 1.00 85.44 357 LEU A O 1
ATOM 2733 N N . THR A 1 358 ? 18.967 -6.784 -0.016 1.00 83.62 358 THR A N 1
ATOM 2734 C CA . THR A 1 358 ? 19.226 -7.962 0.823 1.00 83.62 358 THR A CA 1
ATOM 2735 C C . THR A 1 358 ? 18.503 -7.860 2.167 1.00 83.62 358 THR A C 1
ATOM 2737 O O . THR A 1 358 ? 17.941 -8.848 2.630 1.00 83.62 358 THR A O 1
ATOM 2740 N N . SER A 1 359 ? 18.449 -6.669 2.773 1.00 81.38 359 SER A N 1
ATOM 2741 C CA . SER A 1 359 ? 17.683 -6.436 4.002 1.00 81.38 359 SER A CA 1
ATOM 2742 C C . SER A 1 359 ? 16.180 -6.628 3.783 1.00 81.38 359 SER A C 1
ATOM 2744 O O . SER A 1 359 ? 15.541 -7.327 4.570 1.00 81.38 359 SER A O 1
ATOM 2746 N N . PHE A 1 360 ? 15.622 -6.098 2.688 1.00 85.38 360 PHE A N 1
ATOM 2747 C CA . PHE A 1 360 ? 14.222 -6.338 2.326 1.00 85.38 360 PHE A CA 1
ATOM 2748 C C . PHE A 1 360 ? 13.941 -7.812 2.038 1.00 85.38 360 PHE A C 1
ATOM 2750 O O . PHE A 1 360 ? 12.919 -8.327 2.480 1.00 85.38 360 PHE A O 1
ATOM 2757 N N . LEU A 1 361 ? 14.852 -8.514 1.361 1.00 88.25 361 LEU A N 1
ATOM 2758 C CA . LEU A 1 361 ? 14.723 -9.948 1.115 1.00 88.25 361 LEU A CA 1
ATOM 2759 C C . LEU A 1 361 ? 14.699 -10.729 2.432 1.00 88.25 361 LEU A C 1
ATOM 2761 O O . LEU A 1 361 ? 13.803 -11.538 2.644 1.00 88.25 361 LEU A O 1
ATOM 2765 N N . GLY A 1 362 ? 15.634 -10.450 3.343 1.00 85.19 362 GLY A N 1
ATOM 2766 C CA . GLY A 1 362 ? 15.673 -11.087 4.660 1.00 85.19 362 GLY A CA 1
ATOM 2767 C C . GLY A 1 362 ? 14.412 -10.819 5.488 1.00 85.19 362 GLY A C 1
ATOM 2768 O O . GLY A 1 362 ? 13.893 -11.737 6.126 1.00 85.19 362 GLY A O 1
ATOM 2769 N N . SER A 1 363 ? 13.883 -9.591 5.437 1.00 85.94 363 SER A N 1
ATOM 2770 C CA . SER A 1 363 ? 12.616 -9.232 6.085 1.00 85.94 363 SER A CA 1
ATOM 2771 C C . SER A 1 363 ? 11.438 -9.988 5.469 1.00 85.94 363 SER A C 1
ATOM 2773 O O . SER A 1 363 ? 10.709 -10.644 6.204 1.00 85.94 363 SER A O 1
ATOM 2775 N N . ASN A 1 364 ? 11.299 -9.998 4.140 1.00 88.81 364 ASN A N 1
ATOM 2776 C CA . ASN A 1 364 ? 10.217 -10.712 3.456 1.00 88.81 364 ASN A CA 1
ATOM 2777 C C . ASN A 1 364 ? 10.239 -12.214 3.739 1.00 88.81 364 ASN A C 1
ATOM 2779 O O . ASN A 1 364 ? 9.192 -12.808 3.968 1.00 88.81 364 ASN A O 1
ATOM 2783 N N . LEU A 1 365 ? 11.421 -12.834 3.738 1.00 87.62 365 LEU A N 1
ATOM 2784 C CA . LEU A 1 365 ? 11.565 -14.259 4.037 1.00 87.62 365 LEU A CA 1
ATOM 2785 C C . LEU A 1 365 ? 11.273 -14.569 5.510 1.00 87.62 365 LEU A C 1
ATOM 2787 O O . LEU A 1 365 ? 10.750 -15.638 5.810 1.00 87.62 365 LEU A O 1
ATOM 2791 N N . THR A 1 366 ? 11.574 -13.639 6.420 1.00 84.44 366 THR A N 1
ATOM 2792 C CA . THR A 1 366 ? 11.211 -13.764 7.838 1.00 84.44 366 THR A CA 1
ATOM 2793 C C . THR A 1 366 ? 9.698 -13.679 8.030 1.00 84.44 366 THR A C 1
ATOM 2795 O O . THR A 1 366 ? 9.132 -14.546 8.687 1.00 84.44 366 THR A O 1
ATOM 2798 N N . GLU A 1 367 ? 9.032 -12.700 7.411 1.00 87.00 367 GLU A N 1
ATOM 2799 C CA . GLU A 1 367 ? 7.568 -12.569 7.465 1.00 87.00 367 GLU A CA 1
ATOM 2800 C C . GLU A 1 367 ? 6.868 -13.770 6.817 1.00 87.00 367 GLU A C 1
ATOM 2802 O O . GLU A 1 367 ? 5.962 -14.360 7.402 1.00 87.00 367 GLU A O 1
ATOM 2807 N N . LEU A 1 368 ? 7.344 -14.208 5.647 1.00 88.38 368 LEU A N 1
ATOM 2808 C CA . LEU A 1 368 ? 6.861 -15.423 4.990 1.00 88.38 368 LEU A CA 1
ATOM 2809 C C . LEU A 1 368 ? 7.021 -16.648 5.902 1.00 88.38 368 LEU A C 1
ATOM 2811 O O . LEU A 1 368 ? 6.102 -17.455 6.023 1.00 88.38 368 LEU A O 1
ATOM 2815 N N . GLY A 1 369 ? 8.167 -16.771 6.577 1.00 84.44 369 GLY A N 1
ATOM 2816 C CA . GLY A 1 369 ? 8.419 -17.836 7.540 1.00 84.44 369 GLY A CA 1
ATOM 2817 C C . GLY A 1 369 ? 7.459 -17.801 8.732 1.00 84.44 369 GLY A C 1
ATOM 2818 O O . GLY A 1 369 ? 6.937 -18.841 9.130 1.00 84.44 369 GLY A O 1
ATOM 2819 N N . ALA A 1 370 ? 7.172 -16.611 9.263 1.00 84.69 370 ALA A N 1
ATOM 2820 C CA . ALA A 1 370 ? 6.237 -16.421 10.368 1.00 84.69 370 ALA A CA 1
ATOM 2821 C C . ALA A 1 370 ? 4.790 -16.788 9.994 1.00 84.69 370 ALA A C 1
ATOM 2823 O O . ALA A 1 370 ? 4.065 -17.325 10.832 1.00 84.69 370 ALA A O 1
ATOM 2824 N N . ILE A 1 371 ? 4.383 -16.534 8.745 1.00 84.44 371 ILE A N 1
ATOM 2825 C CA . ILE A 1 371 ? 3.052 -16.889 8.233 1.00 84.44 371 ILE A CA 1
ATOM 2826 C C . ILE A 1 371 ? 2.933 -18.399 7.999 1.00 84.44 371 ILE A C 1
ATOM 2828 O O . ILE A 1 371 ? 1.941 -19.006 8.398 1.00 84.44 371 ILE A O 1
ATOM 2832 N N . LEU A 1 372 ? 3.934 -19.013 7.359 1.00 84.06 372 LEU A N 1
ATOM 2833 C CA . LEU A 1 372 ? 3.890 -20.431 6.983 1.00 84.06 372 LEU A CA 1
ATOM 2834 C C . LEU A 1 372 ? 4.171 -21.380 8.160 1.00 84.06 372 LEU A C 1
ATOM 2836 O O . LEU A 1 372 ? 3.634 -22.489 8.187 1.00 84.06 372 LEU A O 1
ATOM 2840 N N . TRP A 1 373 ? 4.973 -20.943 9.139 1.00 81.56 373 TRP A N 1
ATOM 2841 C CA . T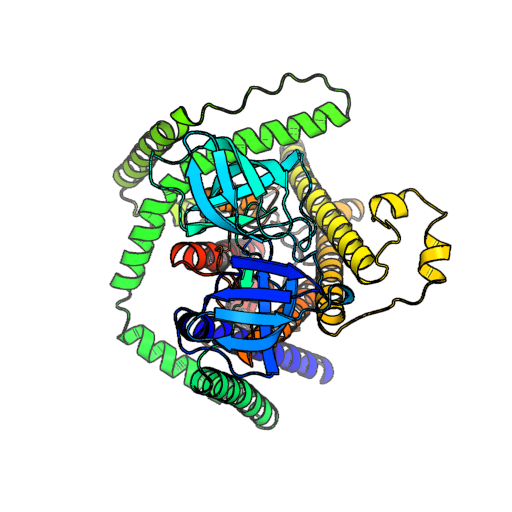RP A 1 373 ? 5.365 -21.720 10.323 1.00 81.56 373 TRP A CA 1
ATOM 2842 C C . TRP A 1 373 ? 5.186 -20.924 11.631 1.00 81.56 373 TRP A C 1
ATOM 2844 O O . TRP A 1 373 ? 6.163 -20.662 12.350 1.00 81.56 373 TRP A O 1
ATOM 2854 N N . PRO A 1 374 ? 3.945 -20.543 11.986 1.00 80.06 374 PRO A N 1
ATOM 2855 C CA . PRO A 1 374 ? 3.680 -19.739 13.173 1.00 80.06 374 PRO A CA 1
ATOM 2856 C C . PRO A 1 374 ? 4.146 -20.455 14.451 1.00 80.06 374 PRO A C 1
ATOM 2858 O O . PRO A 1 374 ? 3.900 -21.644 14.643 1.00 80.06 374 PRO A O 1
ATOM 2861 N N . GLY A 1 375 ? 4.819 -19.721 15.344 1.00 75.19 375 GLY A N 1
ATOM 2862 C CA . GLY A 1 375 ? 5.284 -20.226 16.646 1.00 75.19 375 GLY A CA 1
ATOM 2863 C C . GLY A 1 375 ? 6.654 -20.914 16.646 1.00 75.19 375 GLY A C 1
ATOM 2864 O O . GLY A 1 375 ? 7.174 -21.221 17.713 1.00 75.19 375 GLY A O 1
ATOM 2865 N N . THR A 1 376 ? 7.284 -21.108 15.484 1.00 71.94 376 THR A N 1
ATOM 2866 C CA . THR A 1 376 ? 8.620 -21.732 15.397 1.00 71.94 376 THR A CA 1
ATOM 2867 C C . THR A 1 376 ? 9.775 -20.782 15.733 1.00 71.94 376 THR A C 1
ATOM 2869 O O . THR A 1 376 ? 10.905 -21.229 15.919 1.00 71.94 376 THR A O 1
ATOM 2872 N N . GLY A 1 377 ? 9.521 -19.469 15.794 1.00 67.75 377 GLY A N 1
ATOM 2873 C CA . GLY A 1 377 ? 10.563 -18.456 15.997 1.00 67.75 377 GLY A CA 1
ATOM 2874 C C . GLY A 1 377 ? 11.592 -18.391 14.859 1.00 67.75 377 GLY A C 1
ATOM 2875 O O . GLY A 1 377 ? 12.669 -17.825 15.041 1.00 67.75 377 GLY A O 1
ATOM 2876 N N . VAL A 1 378 ? 11.293 -18.984 13.696 1.00 65.00 378 VAL A N 1
ATOM 2877 C CA . VAL A 1 378 ? 12.183 -18.987 12.533 1.00 65.00 378 VAL A CA 1
ATOM 2878 C C . VAL A 1 378 ? 12.317 -17.560 12.008 1.00 65.00 378 VAL A C 1
ATOM 2880 O O . VAL A 1 378 ? 11.415 -17.030 11.367 1.00 65.00 378 VAL A O 1
ATOM 2883 N N . SER A 1 379 ? 13.467 -16.940 12.269 1.00 65.00 379 SER A N 1
ATOM 2884 C CA . SER A 1 379 ? 13.896 -15.729 11.569 1.00 65.00 379 SER A CA 1
ATOM 2885 C C . SER A 1 379 ? 14.919 -16.091 10.494 1.00 65.00 379 SER A C 1
ATOM 2887 O O . SER A 1 379 ? 15.706 -17.027 10.670 1.00 65.00 379 SER A O 1
ATOM 2889 N N . PHE A 1 380 ? 14.958 -15.351 9.384 1.00 59.69 380 PHE A N 1
ATOM 2890 C CA . PHE A 1 380 ? 15.926 -15.614 8.312 1.00 59.69 380 PHE A CA 1
ATOM 2891 C C . PHE A 1 380 ? 17.382 -15.505 8.803 1.00 59.69 380 PHE A C 1
ATOM 2893 O O . PHE A 1 380 ? 18.245 -16.280 8.389 1.00 59.69 380 PHE A O 1
ATOM 2900 N N . HIS A 1 381 ? 17.645 -14.613 9.766 1.00 57.38 381 HIS A N 1
ATOM 2901 C CA . HIS A 1 381 ? 18.949 -14.499 10.428 1.00 57.38 381 HIS A CA 1
ATOM 2902 C C . HIS A 1 381 ? 19.338 -15.774 11.190 1.00 57.38 381 HIS A C 1
ATOM 2904 O O . HIS A 1 381 ? 20.515 -16.125 11.242 1.00 57.38 381 HIS A O 1
ATOM 2910 N N . THR A 1 382 ? 18.358 -16.509 11.717 1.00 54.69 382 THR A N 1
ATOM 2911 C CA . THR A 1 382 ? 18.573 -17.815 12.348 1.00 54.69 382 THR A CA 1
ATOM 2912 C C . THR A 1 382 ? 18.873 -18.891 11.303 1.00 54.69 382 THR A C 1
ATOM 2914 O O . THR A 1 382 ? 19.725 -19.737 11.542 1.00 54.69 382 THR A O 1
ATOM 2917 N N . VAL A 1 383 ? 18.233 -18.856 10.128 1.00 50.56 383 VAL A N 1
ATOM 2918 C CA . VAL A 1 383 ? 18.437 -19.846 9.049 1.00 50.56 383 VAL A CA 1
ATOM 2919 C C . VAL A 1 383 ? 19.814 -19.706 8.392 1.00 50.56 383 VAL A C 1
ATOM 2921 O O . VAL A 1 383 ? 20.478 -20.713 8.164 1.00 50.56 383 VAL A O 1
ATOM 2924 N N . ALA A 1 384 ? 20.294 -18.479 8.159 1.00 52.31 384 ALA A N 1
ATOM 2925 C CA . ALA A 1 384 ? 21.636 -18.246 7.615 1.00 52.31 384 ALA A CA 1
ATOM 2926 C C . ALA A 1 384 ? 22.765 -18.698 8.569 1.00 52.31 384 ALA A C 1
ATOM 2928 O O . ALA A 1 384 ? 23.865 -19.007 8.114 1.00 52.31 384 ALA A O 1
ATOM 2929 N N . GLY A 1 385 ? 22.493 -18.759 9.879 1.00 46.69 385 GLY A N 1
ATOM 2930 C CA . GLY A 1 385 ? 23.432 -19.231 10.901 1.00 46.69 385 GLY A CA 1
ATOM 2931 C C . GLY A 1 385 ? 23.244 -20.687 11.348 1.00 46.69 385 GLY A C 1
ATOM 2932 O O . GLY A 1 385 ? 24.119 -21.221 12.026 1.00 46.69 385 GLY A O 1
ATOM 2933 N N . ALA A 1 386 ? 22.138 -21.356 10.998 1.00 44.62 386 ALA A N 1
ATOM 2934 C CA . ALA A 1 386 ? 21.790 -22.657 11.567 1.00 44.62 386 ALA A CA 1
ATOM 2935 C C . ALA A 1 386 ? 21.578 -23.740 10.500 1.00 44.62 386 ALA A C 1
ATOM 2937 O O . ALA A 1 386 ? 20.490 -23.922 9.964 1.00 44.62 386 ALA A O 1
ATOM 2938 N N . GLN A 1 387 ? 22.584 -24.606 10.338 1.00 52.75 387 GLN A N 1
ATOM 2939 C CA . GLN A 1 387 ? 22.424 -25.931 9.715 1.00 52.75 387 GLN A CA 1
ATOM 2940 C C . GLN A 1 387 ? 21.325 -26.791 10.387 1.00 52.75 387 GLN A C 1
ATOM 2942 O O . GLN A 1 387 ? 20.885 -27.785 9.817 1.00 52.75 387 GLN A O 1
ATOM 2947 N N . ARG A 1 388 ? 20.865 -26.426 11.595 1.00 51.50 388 ARG A N 1
ATOM 2948 C CA . ARG A 1 388 ? 19.894 -27.193 12.394 1.00 51.50 388 ARG A CA 1
ATOM 2949 C C . ARG A 1 388 ? 18.418 -26.910 12.084 1.00 51.50 388 ARG A C 1
ATOM 2951 O O . ARG A 1 388 ? 17.587 -27.731 12.453 1.00 51.50 388 ARG A O 1
ATOM 2958 N N . SER A 1 389 ? 18.066 -25.800 11.434 1.00 56.66 389 SER A N 1
ATOM 2959 C CA . SER A 1 389 ? 16.656 -25.432 11.192 1.00 56.66 389 SER A CA 1
ATOM 2960 C C . SER A 1 389 ? 16.106 -25.919 9.848 1.00 56.66 389 SER A C 1
ATOM 2962 O O . SER A 1 389 ? 14.896 -26.089 9.723 1.00 56.66 389 SER A O 1
ATOM 2964 N N . LEU A 1 390 ? 16.962 -26.228 8.867 1.00 61.59 390 LEU A N 1
ATOM 2965 C CA . LEU A 1 390 ? 16.524 -26.722 7.554 1.00 61.59 390 LEU A CA 1
ATOM 2966 C C . LEU A 1 390 ? 15.743 -28.054 7.629 1.00 61.59 390 LEU A C 1
ATOM 2968 O O . LEU A 1 390 ? 14.691 -28.140 7.000 1.00 61.59 390 LEU A O 1
ATOM 2972 N N . PRO A 1 391 ? 16.154 -29.067 8.423 1.00 64.44 391 PRO A N 1
ATOM 2973 C CA . PRO A 1 391 ? 15.381 -30.304 8.556 1.00 64.44 391 PRO A CA 1
ATOM 2974 C C . PRO A 1 391 ? 14.003 -30.089 9.194 1.00 64.44 391 PRO A C 1
ATOM 2976 O O . PRO A 1 391 ? 13.058 -30.784 8.841 1.00 64.44 391 PRO A O 1
ATOM 2979 N N . ILE A 1 392 ? 13.861 -29.113 10.101 1.00 63.19 392 ILE A N 1
ATOM 2980 C CA . ILE A 1 392 ? 12.582 -28.768 10.749 1.00 63.19 392 ILE A CA 1
ATOM 2981 C C . ILE A 1 392 ? 11.638 -28.107 9.738 1.00 63.19 392 ILE A C 1
ATOM 2983 O O . ILE A 1 392 ? 10.475 -28.488 9.634 1.00 63.19 392 ILE A O 1
ATOM 2987 N N . VAL A 1 393 ? 12.154 -27.172 8.937 1.00 61.38 393 VAL A N 1
ATOM 2988 C CA . VAL A 1 393 ? 11.392 -26.518 7.861 1.00 61.38 393 VAL A CA 1
ATOM 2989 C C . VAL A 1 393 ? 10.968 -27.529 6.790 1.00 61.38 393 VAL A C 1
ATOM 2991 O O . VAL A 1 393 ? 9.834 -27.495 6.330 1.00 61.38 393 VAL A O 1
ATOM 2994 N N . LEU A 1 394 ? 11.846 -28.468 6.420 1.00 62.12 394 LEU A N 1
ATOM 2995 C CA . LEU A 1 394 ? 11.542 -29.500 5.421 1.00 62.12 394 LEU A CA 1
ATOM 2996 C C . LEU A 1 394 ? 10.608 -30.606 5.939 1.00 62.12 394 LEU A C 1
ATOM 2998 O O . LEU A 1 394 ? 9.952 -31.262 5.135 1.00 62.12 394 LEU A O 1
ATOM 3002 N N . SER A 1 395 ? 10.549 -30.831 7.256 1.00 65.12 395 SER A N 1
ATOM 3003 C CA . SER A 1 395 ? 9.692 -31.859 7.872 1.00 65.12 395 SER A CA 1
ATOM 3004 C C . SER A 1 395 ? 8.325 -31.343 8.324 1.00 65.12 395 SER A C 1
ATOM 3006 O O . SER A 1 395 ? 7.434 -32.150 8.586 1.00 65.12 395 SER A O 1
ATOM 3008 N N . THR A 1 396 ? 8.123 -30.025 8.388 1.00 64.25 396 THR A N 1
ATOM 3009 C CA . THR A 1 396 ? 6.830 -29.419 8.729 1.00 64.25 396 THR A CA 1
ATOM 3010 C C . THR A 1 396 ? 6.155 -28.890 7.470 1.00 64.25 396 THR A C 1
ATOM 3012 O O . THR A 1 396 ? 6.594 -27.907 6.872 1.00 64.25 396 THR A O 1
ATOM 3015 N N . LEU A 1 397 ? 5.072 -29.554 7.048 1.00 59.50 397 LEU A N 1
ATOM 3016 C CA . LEU A 1 397 ? 4.245 -29.053 5.951 1.00 59.50 397 LEU 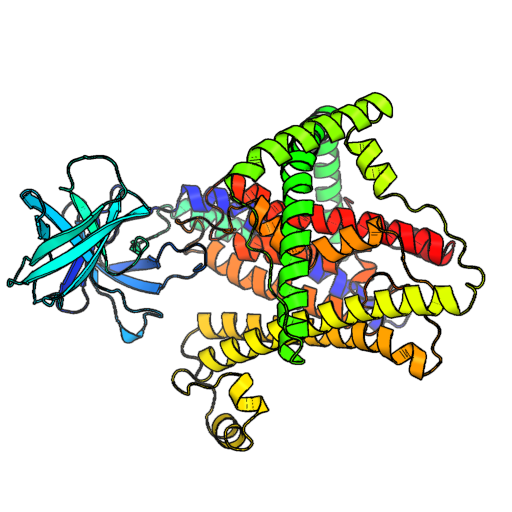A CA 1
ATOM 3017 C C . LEU A 1 397 ? 3.702 -27.664 6.327 1.00 59.50 397 LEU A C 1
ATOM 3019 O O . LEU A 1 397 ? 3.214 -27.499 7.449 1.00 59.50 397 LEU A O 1
ATOM 3023 N N . PRO A 1 398 ? 3.773 -26.673 5.423 1.00 66.75 398 PRO A N 1
ATOM 3024 C CA . PRO A 1 398 ? 3.238 -25.348 5.692 1.00 66.75 398 PRO A CA 1
ATOM 3025 C C . PRO A 1 398 ? 1.736 -25.453 5.962 1.00 66.75 398 PRO A C 1
ATOM 3027 O O . PRO A 1 398 ? 0.972 -25.935 5.125 1.00 66.75 398 PRO A O 1
ATOM 3030 N N . THR A 1 399 ? 1.302 -25.001 7.135 1.00 59.75 399 THR A N 1
ATOM 3031 C CA . THR A 1 399 ? -0.120 -24.935 7.482 1.00 59.75 399 THR A CA 1
ATOM 3032 C C . THR A 1 399 ? -0.629 -23.542 7.163 1.00 59.75 399 THR A C 1
ATOM 3034 O O . THR A 1 399 ? -0.537 -22.641 7.998 1.00 59.75 399 THR A O 1
ATOM 3037 N N . VAL A 1 400 ? -1.155 -23.345 5.956 1.00 65.94 400 VAL A N 1
ATOM 3038 C CA . VAL A 1 400 ? -1.844 -22.093 5.633 1.00 65.94 400 VAL A CA 1
ATOM 3039 C C . VAL A 1 400 ? -3.228 -22.140 6.276 1.00 65.94 400 VAL A C 1
ATOM 3041 O O . VAL A 1 400 ? -4.041 -22.994 5.933 1.00 65.94 400 VAL A O 1
ATOM 3044 N N . ARG A 1 401 ? -3.451 -21.281 7.276 1.00 68.88 401 ARG A N 1
ATOM 3045 C CA . ARG A 1 401 ? -4.640 -21.341 8.143 1.00 68.88 401 ARG A CA 1
ATOM 3046 C C . ARG A 1 401 ? -5.877 -20.689 7.528 1.00 68.88 401 ARG A C 1
ATOM 3048 O O . ARG A 1 401 ? -6.983 -21.099 7.859 1.00 68.88 401 ARG A O 1
ATOM 3055 N N . ASP A 1 402 ? -5.694 -19.708 6.645 1.00 80.31 402 ASP A N 1
ATOM 3056 C CA . ASP A 1 402 ? -6.783 -18.972 6.002 1.00 80.31 402 ASP A CA 1
ATOM 3057 C C . ASP A 1 402 ? -6.380 -18.380 4.633 1.00 80.31 402 ASP A C 1
ATOM 3059 O O . ASP A 1 402 ? -5.214 -18.401 4.227 1.00 80.31 402 ASP A O 1
ATOM 3063 N N . GLU A 1 403 ? -7.368 -17.866 3.895 1.00 82.06 403 GLU A N 1
ATOM 3064 C CA . GLU A 1 403 ? -7.191 -17.255 2.568 1.00 82.06 403 GLU A CA 1
ATOM 3065 C C . GLU A 1 403 ? -6.292 -16.007 2.600 1.00 82.06 403 GLU A C 1
ATOM 3067 O O . GLU A 1 403 ? -5.541 -15.752 1.654 1.00 82.06 403 GLU A O 1
ATOM 3072 N N . LEU A 1 404 ? -6.321 -15.239 3.693 1.00 81.81 404 LEU A N 1
ATOM 3073 C CA . LEU A 1 404 ? -5.504 -14.036 3.840 1.00 81.81 404 LEU A CA 1
ATOM 3074 C C . LEU A 1 404 ? -4.021 -14.405 3.963 1.00 81.81 404 LEU A C 1
ATOM 3076 O O . LEU A 1 404 ? -3.180 -13.778 3.322 1.00 81.81 404 LEU A O 1
ATOM 3080 N N . ALA A 1 405 ? -3.702 -15.470 4.696 1.00 84.12 405 ALA A N 1
ATOM 3081 C CA . ALA A 1 405 ? -2.357 -16.008 4.818 1.00 84.12 405 ALA A CA 1
ATOM 3082 C C . ALA A 1 405 ? -1.805 -16.484 3.462 1.00 84.12 405 ALA A C 1
ATOM 3084 O O . ALA A 1 405 ? -0.614 -16.290 3.198 1.00 84.12 405 ALA A O 1
ATOM 3085 N N . VAL A 1 406 ? -2.643 -17.035 2.567 1.00 88.31 406 VAL A N 1
ATOM 3086 C CA . VAL A 1 406 ? -2.241 -17.359 1.179 1.00 88.31 406 VAL A CA 1
ATOM 3087 C C . VAL A 1 406 ? -1.836 -16.089 0.430 1.00 88.31 406 VAL A C 1
ATOM 3089 O O . VAL A 1 406 ? -0.779 -16.052 -0.206 1.00 88.31 406 VAL A O 1
ATOM 3092 N N . LEU A 1 407 ? -2.664 -15.044 0.499 1.00 88.38 407 LEU A N 1
ATOM 3093 C CA . LEU A 1 407 ? -2.434 -13.784 -0.208 1.00 88.38 407 LEU A CA 1
ATOM 3094 C C . LEU A 1 407 ? -1.190 -13.058 0.316 1.00 88.38 407 LEU A C 1
ATOM 3096 O O . LEU A 1 407 ? -0.353 -12.628 -0.478 1.00 88.38 407 LEU A O 1
ATOM 3100 N N . GLU A 1 408 ? -1.021 -12.978 1.636 1.00 87.88 408 GLU A N 1
ATOM 3101 C CA . GLU A 1 408 ? 0.165 -12.385 2.259 1.00 87.88 408 GLU A CA 1
ATOM 3102 C C . GLU A 1 408 ? 1.434 -13.175 1.925 1.00 87.88 408 GLU A C 1
ATOM 3104 O O . GLU A 1 408 ? 2.435 -12.586 1.513 1.00 87.88 408 GLU A O 1
ATOM 3109 N N . SER A 1 409 ? 1.389 -14.508 2.007 1.00 90.25 409 SER A N 1
ATOM 3110 C CA . SER A 1 409 ? 2.525 -15.354 1.617 1.00 90.25 409 SER A CA 1
ATOM 3111 C C . SER A 1 409 ? 2.893 -15.148 0.149 1.00 90.25 409 SER A C 1
ATOM 3113 O O . SER A 1 409 ? 4.067 -14.998 -0.192 1.00 90.25 409 SER A O 1
ATOM 3115 N N . THR A 1 410 ? 1.887 -15.069 -0.725 1.00 92.12 410 THR A N 1
ATOM 3116 C CA . THR A 1 410 ? 2.077 -14.809 -2.157 1.00 92.12 410 THR A CA 1
ATOM 3117 C C . THR A 1 410 ? 2.700 -13.438 -2.390 1.00 92.12 410 THR A C 1
ATOM 3119 O O . THR A 1 410 ? 3.651 -13.322 -3.163 1.00 92.12 410 THR A O 1
ATOM 3122 N N . ARG A 1 411 ? 2.237 -12.402 -1.680 1.00 92.06 411 ARG A N 1
ATOM 3123 C CA . ARG A 1 411 ? 2.845 -11.067 -1.707 1.00 92.06 411 ARG A CA 1
ATOM 3124 C C . ARG A 1 411 ? 4.330 -11.137 -1.357 1.00 92.06 411 ARG A C 1
ATOM 3126 O O . ARG A 1 411 ? 5.147 -10.647 -2.135 1.00 92.06 411 ARG A O 1
ATOM 3133 N N . TYR A 1 412 ? 4.690 -11.713 -0.209 1.00 92.00 412 TYR A N 1
ATOM 3134 C CA . TYR A 1 412 ? 6.089 -11.761 0.234 1.00 92.00 412 TYR A CA 1
ATOM 3135 C C . TYR A 1 412 ? 6.969 -12.594 -0.699 1.00 92.00 412 TYR A C 1
ATOM 3137 O O . TYR A 1 412 ? 8.117 -12.221 -0.959 1.00 92.00 412 TYR A O 1
ATOM 3145 N N . LEU A 1 413 ? 6.429 -13.678 -1.261 1.00 94.06 413 LEU A N 1
ATOM 3146 C CA . LEU A 1 413 ? 7.108 -14.479 -2.273 1.00 94.06 413 LEU A CA 1
ATOM 3147 C C . LEU A 1 413 ? 7.386 -13.669 -3.548 1.00 94.06 413 LEU A C 1
ATOM 3149 O O . LEU A 1 413 ? 8.522 -13.654 -4.021 1.00 94.06 413 LEU A O 1
ATOM 3153 N N . LEU A 1 414 ? 6.384 -12.962 -4.079 1.00 95.75 414 LEU A N 1
ATOM 3154 C CA . LEU A 1 414 ? 6.531 -12.125 -5.275 1.00 95.75 414 LEU A CA 1
ATOM 3155 C C . LEU A 1 414 ? 7.523 -10.985 -5.049 1.00 95.75 414 LEU A C 1
ATOM 3157 O O . LEU A 1 414 ? 8.426 -10.793 -5.860 1.00 95.75 414 LEU A O 1
ATOM 3161 N N . TRP A 1 415 ? 7.445 -10.297 -3.907 1.00 94.38 415 TRP A N 1
ATOM 3162 C CA . TRP A 1 415 ? 8.431 -9.280 -3.541 1.00 94.38 415 TRP A CA 1
ATOM 3163 C C . TRP A 1 415 ? 9.847 -9.848 -3.460 1.00 94.38 415 TRP A C 1
ATOM 3165 O O . TRP A 1 415 ? 10.789 -9.228 -3.953 1.00 94.38 415 TRP A O 1
ATOM 3175 N N . SER A 1 416 ? 10.008 -11.035 -2.877 1.00 94.75 416 SER A N 1
ATOM 3176 C CA . SER A 1 416 ? 11.305 -11.713 -2.801 1.00 94.75 416 SER A CA 1
ATOM 3177 C C . SER A 1 416 ? 11.833 -12.060 -4.195 1.00 94.75 416 SER A C 1
ATOM 3179 O O . SER A 1 416 ? 12.993 -11.787 -4.501 1.00 94.75 416 SER A O 1
ATOM 3181 N N . ALA A 1 417 ? 10.974 -12.576 -5.079 1.00 96.38 417 ALA A N 1
ATOM 3182 C CA . ALA A 1 417 ? 11.322 -12.866 -6.468 1.00 96.38 417 ALA A CA 1
ATOM 3183 C C . ALA A 1 417 ? 11.708 -11.598 -7.250 1.00 96.38 417 ALA A C 1
ATOM 3185 O O . ALA A 1 417 ? 12.685 -11.617 -8.001 1.00 96.38 417 ALA A O 1
ATOM 3186 N N . THR A 1 418 ? 10.991 -10.489 -7.052 1.00 95.94 418 THR A N 1
ATOM 3187 C CA . THR A 1 418 ? 11.338 -9.176 -7.613 1.00 95.94 418 THR A CA 1
ATOM 3188 C C . THR A 1 418 ? 12.717 -8.733 -7.138 1.00 95.94 418 THR A C 1
ATOM 3190 O O . THR A 1 418 ? 13.563 -8.368 -7.952 1.00 95.94 418 THR A O 1
ATOM 3193 N N . ILE A 1 419 ? 12.977 -8.806 -5.829 1.00 93.56 419 ILE A N 1
ATOM 3194 C CA . ILE A 1 419 ? 14.259 -8.411 -5.239 1.00 93.56 419 ILE A CA 1
ATOM 3195 C C . ILE A 1 419 ? 15.410 -9.248 -5.806 1.00 93.56 419 ILE A C 1
ATOM 3197 O O . ILE A 1 419 ? 16.442 -8.683 -6.170 1.00 93.56 419 ILE A O 1
ATOM 3201 N N . CYS A 1 420 ? 15.234 -10.563 -5.948 1.00 95.00 420 CYS A N 1
ATOM 3202 C CA . CYS A 1 420 ? 16.222 -11.435 -6.583 1.00 95.00 420 CYS A CA 1
ATOM 3203 C C . CYS A 1 420 ? 16.510 -11.020 -8.036 1.00 95.00 420 CYS A C 1
ATOM 3205 O O . CYS A 1 420 ? 17.675 -10.927 -8.423 1.00 95.00 420 CYS A O 1
ATOM 3207 N N . GLY A 1 421 ? 15.474 -10.709 -8.823 1.00 95.31 421 GLY A N 1
ATOM 3208 C CA . GLY A 1 421 ? 15.634 -10.194 -10.187 1.00 95.31 421 GLY A CA 1
ATOM 3209 C C . GLY A 1 421 ? 16.404 -8.868 -10.229 1.00 95.31 421 GLY A C 1
ATOM 3210 O O . GLY A 1 421 ? 17.341 -8.712 -11.015 1.00 95.31 421 GLY A O 1
ATOM 3211 N N . CYS A 1 422 ? 16.083 -7.940 -9.322 1.00 92.69 422 CYS A N 1
ATOM 3212 C CA . CYS A 1 422 ? 16.805 -6.677 -9.166 1.00 92.69 422 CYS A CA 1
ATOM 3213 C C . CYS A 1 422 ? 18.285 -6.905 -8.818 1.00 92.69 422 CYS A C 1
ATOM 3215 O O . CYS A 1 422 ? 19.164 -6.318 -9.451 1.00 92.69 422 CYS A O 1
ATOM 3217 N N . LEU A 1 423 ? 18.570 -7.765 -7.831 1.00 90.44 423 LEU A N 1
ATOM 3218 C CA . LEU A 1 423 ? 19.929 -8.113 -7.402 1.00 90.44 423 LEU A CA 1
ATOM 3219 C C . LEU A 1 423 ? 20.740 -8.742 -8.537 1.00 90.44 423 LEU A C 1
ATOM 3221 O O . LEU A 1 423 ? 21.908 -8.398 -8.693 1.00 90.44 423 LEU A O 1
ATOM 3225 N N . LEU A 1 424 ? 20.131 -9.597 -9.363 1.00 92.38 424 LEU A N 1
ATOM 3226 C CA . LEU A 1 424 ? 20.777 -10.161 -10.550 1.00 92.38 424 LEU A CA 1
ATOM 3227 C C . LEU A 1 424 ? 21.152 -9.066 -11.560 1.00 92.38 424 LEU A C 1
ATOM 3229 O O . LEU A 1 424 ? 22.283 -9.040 -12.050 1.00 92.38 424 LEU A O 1
ATOM 3233 N N . GLY A 1 425 ? 20.244 -8.123 -11.824 1.00 90.44 425 GLY A N 1
ATOM 3234 C CA . GLY A 1 425 ? 20.518 -6.965 -12.677 1.00 90.44 425 GLY A CA 1
ATOM 3235 C C . GLY A 1 425 ? 21.675 -6.103 -12.159 1.00 90.44 425 GLY A C 1
ATOM 3236 O O . GLY A 1 425 ? 22.599 -5.772 -12.909 1.00 90.44 425 GLY A O 1
ATOM 3237 N N . TYR A 1 426 ? 21.686 -5.782 -10.862 1.00 86.81 426 TYR A N 1
ATOM 3238 C CA . TYR A 1 426 ? 22.780 -5.020 -10.245 1.00 86.81 426 TYR A CA 1
ATOM 3239 C C . TYR A 1 426 ? 24.099 -5.786 -10.210 1.00 86.81 426 TYR A C 1
ATOM 3241 O O . TYR A 1 426 ? 25.141 -5.223 -10.547 1.00 86.81 426 TYR A O 1
ATOM 3249 N N . GLY A 1 427 ? 24.054 -7.065 -9.839 1.00 86.56 427 GLY A N 1
ATOM 3250 C CA . GLY A 1 427 ? 25.211 -7.952 -9.821 1.00 86.56 427 GLY A CA 1
ATOM 3251 C C . GLY A 1 427 ? 25.869 -8.016 -11.192 1.00 86.56 427 GLY A C 1
ATOM 3252 O O . GLY A 1 427 ? 27.085 -7.881 -11.291 1.00 86.56 427 GLY A O 1
ATOM 3253 N N . HIS A 1 428 ? 25.071 -8.080 -12.263 1.00 86.81 428 HIS A N 1
ATOM 3254 C CA . HIS A 1 428 ? 25.590 -7.972 -13.621 1.00 86.81 428 HIS A CA 1
ATOM 3255 C C . HIS A 1 428 ? 26.334 -6.648 -13.858 1.00 86.81 428 HIS A C 1
ATOM 3257 O O . HIS A 1 428 ? 27.405 -6.675 -14.445 1.00 86.81 428 HIS A O 1
ATOM 3263 N N . THR A 1 429 ? 25.843 -5.492 -13.388 1.00 82.69 429 THR A N 1
ATOM 3264 C CA . THR A 1 429 ? 26.571 -4.210 -13.545 1.00 82.69 429 THR A CA 1
ATOM 3265 C C . THR A 1 429 ? 27.952 -4.245 -12.892 1.00 82.69 429 THR A C 1
ATOM 3267 O O . THR A 1 429 ? 28.924 -3.774 -13.478 1.00 82.69 429 THR A O 1
ATOM 3270 N N . VAL A 1 430 ? 28.037 -4.799 -11.680 1.00 80.88 430 VAL A N 1
ATOM 3271 C CA . VAL A 1 430 ? 29.279 -4.839 -10.896 1.00 80.88 430 VAL A CA 1
ATOM 3272 C C . VAL A 1 430 ? 30.265 -5.846 -11.485 1.00 80.88 430 VAL A C 1
ATOM 3274 O O . VAL A 1 430 ? 31.446 -5.544 -11.647 1.00 80.88 430 VAL A O 1
ATOM 3277 N N . LEU A 1 431 ? 29.779 -7.038 -11.829 1.00 82.62 431 LEU A N 1
ATOM 3278 C CA . LEU A 1 431 ? 30.620 -8.157 -12.239 1.00 82.62 431 LEU A CA 1
ATOM 3279 C C . LEU A 1 431 ? 30.943 -8.154 -13.742 1.00 82.62 431 LEU A C 1
ATOM 3281 O O . LEU A 1 431 ? 31.979 -8.690 -14.126 1.00 82.62 431 LEU A O 1
ATOM 3285 N N . ALA A 1 432 ? 30.136 -7.509 -14.597 1.00 77.88 432 ALA A N 1
ATOM 3286 C CA . ALA A 1 432 ? 30.396 -7.405 -16.043 1.00 77.88 432 ALA A CA 1
ATOM 3287 C C . ALA A 1 432 ? 31.803 -6.875 -16.356 1.00 77.88 432 ALA A C 1
ATOM 3289 O O . ALA A 1 432 ? 32.441 -7.319 -17.309 1.00 77.88 432 ALA A O 1
ATOM 3290 N N . ILE A 1 433 ? 32.317 -5.983 -15.509 1.00 70.12 433 ILE A N 1
ATOM 3291 C CA . ILE A 1 433 ? 33.663 -5.419 -15.632 1.00 70.12 433 ILE A CA 1
ATOM 3292 C C . ILE A 1 433 ? 34.740 -6.486 -15.413 1.00 70.12 433 ILE A C 1
ATOM 3294 O O . ILE A 1 433 ? 35.727 -6.509 -16.146 1.00 70.12 433 ILE A O 1
ATOM 3298 N N . LEU A 1 434 ? 34.528 -7.412 -14.471 1.00 72.56 434 LEU A N 1
ATOM 3299 C CA . LEU A 1 434 ? 35.432 -8.545 -14.238 1.00 72.56 434 LEU A CA 1
ATOM 3300 C C . LEU A 1 434 ? 35.471 -9.490 -15.447 1.00 72.56 434 LEU A C 1
ATOM 3302 O O . LEU A 1 434 ? 36.508 -10.080 -15.740 1.00 72.56 434 LEU A O 1
ATOM 3306 N N . TRP A 1 435 ? 34.364 -9.582 -16.186 1.00 75.94 435 TRP A N 1
ATOM 3307 C CA . TRP A 1 435 ? 34.234 -10.409 -17.389 1.00 75.94 435 TRP A CA 1
ATOM 3308 C C . TRP A 1 435 ? 34.502 -9.666 -18.701 1.00 75.94 435 TRP A C 1
ATOM 3310 O O . TRP A 1 435 ? 34.247 -10.211 -19.771 1.00 75.94 435 TRP A O 1
ATOM 3320 N N . LYS A 1 436 ? 35.041 -8.440 -18.646 1.00 72.69 436 LYS A N 1
ATOM 3321 C CA . LYS A 1 436 ? 35.332 -7.608 -19.829 1.00 72.69 436 LYS A CA 1
ATOM 3322 C C . LYS A 1 436 ? 34.108 -7.342 -20.720 1.00 72.69 436 LYS A C 1
ATOM 3324 O O . LYS A 1 436 ? 34.268 -7.035 -21.899 1.00 72.69 436 LYS A O 1
ATOM 3329 N N . HIS A 1 437 ? 32.896 -7.412 -20.172 1.00 74.69 437 HIS A N 1
ATOM 3330 C CA . HIS A 1 437 ? 31.700 -6.927 -20.852 1.00 74.69 437 HIS A CA 1
ATOM 3331 C C . HIS A 1 437 ? 31.610 -5.408 -20.642 1.00 74.69 437 HIS A C 1
ATOM 3333 O O . HIS A 1 437 ? 31.416 -4.963 -19.507 1.00 74.69 437 HIS A O 1
ATOM 3339 N N . PRO A 1 438 ? 31.782 -4.587 -21.694 1.00 65.06 438 PRO A N 1
ATOM 3340 C CA . PRO A 1 438 ? 31.764 -3.142 -21.534 1.00 65.06 438 PRO A CA 1
ATOM 3341 C C . PRO A 1 438 ? 30.350 -2.671 -21.178 1.00 65.06 438 PRO A C 1
ATOM 3343 O O . PRO A 1 438 ? 29.397 -2.911 -21.919 1.00 65.06 438 PRO A O 1
ATOM 3346 N N . LEU A 1 439 ? 30.218 -1.964 -20.054 1.00 73.75 439 LEU A N 1
ATOM 3347 C CA . LEU A 1 439 ? 29.067 -1.090 -19.828 1.00 73.75 439 LEU A CA 1
ATOM 3348 C C . LEU A 1 439 ? 29.130 0.021 -20.879 1.00 73.75 439 LEU A C 1
ATOM 3350 O O . LEU A 1 439 ? 30.167 0.673 -21.004 1.00 73.75 439 LEU A O 1
ATOM 3354 N N . ARG A 1 440 ? 28.049 0.220 -21.645 1.00 78.50 440 ARG A N 1
ATOM 3355 C CA . ARG A 1 440 ? 28.053 1.170 -22.769 1.00 78.50 440 ARG A CA 1
ATOM 3356 C C . ARG A 1 440 ? 28.238 2.600 -22.272 1.00 78.50 440 ARG A C 1
ATOM 3358 O O . ARG A 1 440 ? 29.118 3.303 -22.752 1.00 78.50 440 ARG A O 1
ATOM 3365 N N . ASN A 1 441 ? 27.427 3.006 -21.294 1.00 81.06 441 ASN A N 1
ATOM 3366 C CA . ASN A 1 441 ? 27.443 4.343 -20.702 1.00 81.06 441 ASN A CA 1
ATOM 3367 C C . ASN A 1 441 ? 27.014 4.304 -19.227 1.00 81.06 441 ASN A C 1
ATOM 3369 O O . ASN A 1 441 ? 26.300 3.395 -18.801 1.00 81.06 441 ASN A O 1
ATOM 3373 N N . LEU A 1 442 ? 27.408 5.324 -18.458 1.00 81.31 442 LEU A N 1
ATOM 3374 C CA . LEU A 1 442 ? 26.988 5.536 -17.070 1.00 81.31 442 LEU A CA 1
ATOM 3375 C C . LEU A 1 442 ? 26.501 6.982 -16.865 1.00 81.31 442 LEU A C 1
ATOM 3377 O O . LEU A 1 442 ? 27.124 7.927 -17.355 1.00 81.31 442 LEU A O 1
ATOM 3381 N N . ASP A 1 443 ? 25.401 7.169 -16.132 1.00 80.44 443 ASP A N 1
ATOM 3382 C CA . ASP A 1 443 ? 24.893 8.497 -15.764 1.00 80.44 443 ASP A CA 1
ATOM 3383 C C . ASP A 1 443 ? 25.558 8.993 -14.473 1.00 80.44 443 ASP A C 1
ATOM 3385 O O . ASP A 1 443 ? 25.178 8.624 -13.364 1.00 80.44 443 ASP A O 1
ATOM 3389 N N . PHE A 1 444 ? 26.553 9.867 -14.617 1.00 76.31 444 PHE A N 1
ATOM 3390 C CA . PHE A 1 444 ? 27.263 10.476 -13.488 1.00 76.31 444 PHE A CA 1
ATOM 3391 C C . PHE A 1 444 ? 26.719 11.844 -13.070 1.00 76.31 444 PHE A C 1
ATOM 3393 O O . PHE A 1 444 ? 27.364 12.562 -12.306 1.00 76.31 444 PHE A O 1
ATOM 3400 N N . THR A 1 445 ? 25.557 12.259 -13.571 1.00 77.25 445 THR A N 1
ATOM 3401 C CA . THR A 1 445 ? 25.018 13.564 -13.174 1.00 77.25 445 THR A CA 1
ATOM 3402 C C . THR A 1 445 ? 24.421 13.525 -11.777 1.00 77.25 445 THR A C 1
ATOM 3404 O O . THR A 1 445 ? 23.705 12.593 -11.424 1.00 77.25 445 THR A O 1
ATOM 3407 N N . VAL A 1 446 ? 24.620 14.598 -11.006 1.00 72.12 446 VAL A N 1
ATOM 3408 C CA . VAL A 1 446 ? 23.987 14.769 -9.685 1.00 72.12 446 VAL A CA 1
ATOM 3409 C C . VAL A 1 446 ? 22.464 14.618 -9.772 1.00 72.12 446 VAL A C 1
ATOM 3411 O O . VAL A 1 446 ? 21.840 14.053 -8.884 1.00 72.12 446 VAL A O 1
ATOM 3414 N N . ALA A 1 447 ? 21.853 15.064 -10.868 1.00 74.19 447 ALA A N 1
ATOM 3415 C CA . ALA A 1 447 ? 20.427 14.882 -11.097 1.00 74.19 447 ALA A CA 1
ATOM 3416 C C . ALA A 1 447 ? 20.028 13.418 -11.309 1.00 74.19 447 ALA A C 1
ATOM 3418 O O . ALA A 1 447 ? 19.062 12.961 -10.698 1.00 74.19 447 ALA A O 1
ATOM 3419 N N . GLY A 1 448 ? 20.772 12.673 -12.135 1.00 77.31 448 GLY A N 1
ATOM 3420 C CA . GLY A 1 448 ? 20.601 11.226 -12.274 1.00 77.31 448 GLY A CA 1
ATOM 3421 C C . GLY A 1 448 ? 20.731 10.527 -10.923 1.00 77.31 448 GLY A C 1
ATOM 3422 O O . GLY A 1 448 ? 19.901 9.701 -10.558 1.00 77.31 448 GLY A O 1
ATOM 3423 N N . TRP A 1 449 ? 21.693 10.954 -10.116 1.00 77.06 449 TRP A N 1
ATOM 3424 C CA . TRP A 1 449 ? 21.899 10.455 -8.765 1.00 77.06 449 TRP A CA 1
ATOM 3425 C C . TRP A 1 449 ? 20.727 10.722 -7.827 1.00 77.06 449 TRP A C 1
ATOM 3427 O O . TRP A 1 449 ? 20.208 9.788 -7.224 1.00 77.06 449 TRP A O 1
ATOM 3437 N N . VAL A 1 450 ? 20.286 11.975 -7.717 1.00 77.38 450 VAL A N 1
ATOM 3438 C CA . VAL A 1 450 ? 19.189 12.368 -6.823 1.00 77.38 450 VAL A CA 1
ATOM 3439 C C . VAL A 1 450 ? 17.883 11.694 -7.238 1.00 77.38 450 VAL A C 1
ATOM 3441 O O . VAL A 1 450 ? 17.202 11.122 -6.392 1.00 77.38 450 VAL A O 1
ATOM 3444 N N . THR A 1 451 ? 17.552 11.699 -8.533 1.00 79.69 451 THR A N 1
ATOM 3445 C CA . THR A 1 451 ? 16.320 11.066 -9.044 1.00 79.69 451 THR A CA 1
ATOM 3446 C C . THR A 1 451 ? 16.303 9.562 -8.798 1.00 79.69 451 THR A C 1
ATOM 3448 O O . THR A 1 451 ? 15.283 9.025 -8.362 1.00 79.69 451 THR A O 1
ATOM 3451 N N . ASN A 1 452 ? 17.434 8.880 -9.001 1.00 80.50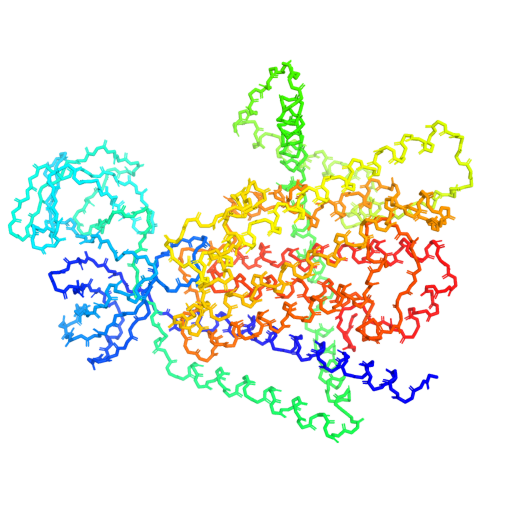 452 ASN A N 1
ATOM 3452 C CA . ASN A 1 452 ? 17.547 7.471 -8.654 1.00 80.50 452 ASN A CA 1
ATOM 3453 C C . ASN A 1 452 ? 17.436 7.281 -7.146 1.00 80.50 452 ASN A C 1
ATOM 3455 O O . ASN A 1 452 ? 16.563 6.542 -6.718 1.00 80.50 452 ASN A O 1
ATOM 3459 N N . ALA A 1 453 ? 18.227 7.983 -6.337 1.00 76.62 453 ALA A N 1
ATOM 3460 C CA . ALA A 1 453 ? 18.230 7.842 -4.884 1.00 76.62 453 ALA A CA 1
ATOM 3461 C C . ALA A 1 453 ? 16.858 8.111 -4.240 1.00 76.62 453 ALA A C 1
ATOM 3463 O O . ALA A 1 453 ? 16.508 7.438 -3.272 1.00 76.62 453 ALA A O 1
ATOM 3464 N N . MET A 1 454 ? 16.052 9.033 -4.785 1.00 78.81 454 MET A N 1
ATOM 3465 C CA . MET A 1 454 ? 14.674 9.277 -4.327 1.00 78.81 454 MET A CA 1
ATOM 3466 C C . MET A 1 454 ? 13.791 8.036 -4.454 1.00 78.81 454 MET A C 1
ATOM 3468 O O . MET A 1 454 ? 12.854 7.862 -3.682 1.00 78.81 454 MET A O 1
ATOM 3472 N N . CYS A 1 455 ? 14.082 7.159 -5.415 1.00 74.19 455 CYS A N 1
ATOM 3473 C CA . CYS A 1 455 ? 13.301 5.954 -5.652 1.00 74.19 455 CYS A CA 1
ATOM 3474 C C . CYS A 1 455 ? 13.521 4.858 -4.612 1.00 74.19 455 CYS A C 1
ATOM 3476 O O . CYS A 1 455 ? 12.707 3.939 -4.567 1.00 74.19 455 CYS A O 1
ATOM 3478 N N . TYR A 1 456 ? 14.541 4.976 -3.761 1.00 71.81 456 TYR A N 1
ATOM 3479 C CA . TYR A 1 456 ? 14.935 3.917 -2.841 1.00 71.81 456 TYR A CA 1
ATOM 3480 C C . TYR A 1 456 ? 14.838 4.381 -1.394 1.00 71.81 456 TYR A C 1
ATOM 3482 O O . TYR A 1 456 ? 15.463 5.367 -1.001 1.00 71.81 456 TYR A O 1
ATOM 3490 N N . GLY A 1 457 ? 14.053 3.639 -0.608 1.00 64.50 457 GLY A N 1
ATOM 3491 C CA . GLY A 1 457 ? 13.748 3.945 0.791 1.00 64.50 457 GLY A CA 1
ATOM 3492 C C . GLY A 1 457 ? 14.994 4.249 1.628 1.00 64.50 457 GLY A C 1
ATOM 3493 O O . GLY A 1 457 ? 15.082 5.337 2.181 1.00 64.50 457 GLY A O 1
ATOM 3494 N N . PRO A 1 458 ? 16.014 3.381 1.661 1.00 55.41 458 PRO A N 1
ATOM 3495 C CA . PRO A 1 458 ? 17.217 3.643 2.449 1.00 55.41 458 PRO A CA 1
ATOM 3496 C C . PRO A 1 458 ? 18.154 4.698 1.869 1.00 55.41 458 PRO A C 1
ATOM 3498 O O . PRO A 1 458 ? 19.244 4.847 2.379 1.00 55.41 458 PRO A O 1
ATOM 3501 N N . LEU A 1 459 ? 17.812 5.395 0.790 1.00 65.62 459 LEU A N 1
ATOM 3502 C CA . LEU A 1 459 ? 18.574 6.566 0.365 1.00 65.62 459 LEU A CA 1
ATOM 3503 C C . LEU A 1 459 ? 17.725 7.810 0.598 1.00 65.62 459 LEU A C 1
ATOM 3505 O O . LEU A 1 459 ? 17.515 8.236 1.730 1.00 65.62 459 LEU A O 1
ATOM 3509 N N . LEU A 1 460 ? 17.216 8.398 -0.477 1.00 66.81 460 LEU A N 1
ATOM 3510 C CA . LEU A 1 460 ? 16.436 9.624 -0.406 1.00 66.81 460 LEU A CA 1
ATOM 3511 C C . LEU A 1 460 ? 14.931 9.335 -0.325 1.00 66.81 460 LEU A C 1
ATOM 3513 O O . LEU A 1 460 ? 14.171 10.243 -0.006 1.00 66.81 460 LEU A O 1
ATOM 3517 N N . GLY A 1 461 ? 14.494 8.089 -0.545 1.00 65.75 461 GLY A N 1
ATOM 3518 C CA . GLY A 1 461 ? 13.093 7.689 -0.400 1.00 65.75 461 GLY A CA 1
ATOM 3519 C C . GLY A 1 461 ? 12.584 7.878 1.027 1.00 65.75 461 GLY A C 1
ATOM 3520 O O . GLY A 1 461 ? 11.621 8.598 1.235 1.00 65.75 461 GLY A O 1
ATOM 3521 N N . GLY A 1 462 ? 13.280 7.343 2.029 1.00 66.62 462 GLY A N 1
ATOM 3522 C CA . GLY A 1 462 ? 12.910 7.462 3.442 1.00 66.62 462 GLY A CA 1
ATOM 3523 C C . GLY A 1 462 ? 12.917 8.909 3.927 1.00 66.62 462 GLY A C 1
ATOM 3524 O O . GLY A 1 462 ? 12.057 9.305 4.707 1.00 66.62 462 GLY A O 1
ATOM 3525 N N . VAL A 1 463 ? 13.814 9.737 3.385 1.00 67.31 463 VAL A N 1
ATOM 3526 C CA . VAL A 1 463 ? 13.797 11.183 3.630 1.00 67.31 463 VAL A CA 1
ATOM 3527 C C . VAL A 1 463 ? 12.520 11.804 3.061 1.00 67.31 463 VAL A C 1
ATOM 3529 O O . VAL A 1 463 ? 11.813 12.493 3.785 1.00 67.31 463 VAL A O 1
ATOM 3532 N N . VAL A 1 464 ? 12.168 11.526 1.801 1.00 67.50 464 VAL A N 1
ATOM 3533 C CA . VAL A 1 464 ? 10.898 11.993 1.210 1.00 67.50 464 VAL A CA 1
ATOM 3534 C C . VAL A 1 464 ? 9.692 11.504 2.023 1.00 67.50 464 VAL A C 1
ATOM 3536 O O . VAL A 1 464 ? 8.755 12.272 2.225 1.00 67.50 464 VAL A O 1
ATOM 3539 N N . HIS A 1 465 ? 9.736 10.276 2.548 1.00 67.00 465 HIS A N 1
ATOM 3540 C CA . HIS A 1 465 ? 8.667 9.713 3.378 1.00 67.00 465 HIS A CA 1
ATOM 3541 C C . HIS A 1 465 ? 8.480 10.514 4.675 1.00 67.00 465 HIS A C 1
ATOM 3543 O O . HIS A 1 465 ? 7.367 10.936 4.987 1.00 67.00 465 HIS A O 1
ATOM 3549 N N . HIS A 1 466 ? 9.570 10.785 5.399 1.00 68.75 466 HIS A N 1
ATOM 3550 C CA . HIS A 1 466 ? 9.522 11.580 6.627 1.00 68.75 466 HIS A CA 1
ATOM 3551 C C . HIS A 1 466 ? 9.064 13.022 6.385 1.00 68.75 466 HIS A C 1
ATOM 3553 O O . HIS A 1 466 ? 8.469 13.629 7.268 1.00 68.75 466 HIS A O 1
ATOM 3559 N N . LEU A 1 467 ? 9.309 13.572 5.194 1.00 67.50 467 LEU A N 1
ATOM 3560 C CA . LEU A 1 467 ? 8.954 14.952 4.866 1.00 67.50 467 LEU A CA 1
ATOM 3561 C C . LEU A 1 467 ? 7.488 15.157 4.499 1.00 67.50 467 LEU A C 1
ATOM 3563 O O . LEU A 1 467 ? 6.969 16.248 4.720 1.00 67.50 467 LEU A O 1
ATOM 3567 N N . LEU A 1 468 ? 6.846 14.158 3.893 1.00 68.00 468 LEU A N 1
ATOM 3568 C CA . LEU A 1 468 ? 5.489 14.301 3.361 1.00 68.00 468 LEU A CA 1
ATOM 3569 C C . LEU A 1 468 ? 4.395 13.813 4.318 1.00 68.00 468 LEU A C 1
ATOM 3571 O O . LEU A 1 468 ? 3.238 14.180 4.133 1.00 68.00 468 LEU A O 1
ATOM 3575 N N . ALA A 1 469 ? 4.731 12.983 5.307 1.00 59.19 469 ALA A N 1
ATOM 3576 C CA . ALA A 1 469 ? 3.725 12.194 6.020 1.00 59.19 469 ALA A CA 1
ATOM 3577 C C . ALA A 1 469 ? 3.883 12.152 7.548 1.00 59.19 469 ALA A C 1
ATOM 3579 O O . ALA A 1 469 ? 3.216 11.346 8.186 1.00 59.19 469 ALA A O 1
ATOM 3580 N N . ASP A 1 470 ? 4.818 12.912 8.134 1.00 63.66 470 ASP A N 1
ATOM 3581 C CA . ASP A 1 470 ? 5.274 12.710 9.525 1.00 63.66 470 ASP A CA 1
ATOM 3582 C C . ASP A 1 470 ? 5.656 11.237 9.830 1.00 63.66 470 ASP A C 1
ATOM 3584 O O . ASP A 1 470 ? 5.717 10.814 10.980 1.00 63.66 470 ASP A O 1
ATOM 3588 N N . GLY A 1 471 ? 5.966 10.454 8.787 1.00 63.59 471 GLY A N 1
ATOM 3589 C CA . GLY A 1 471 ? 6.280 9.025 8.862 1.00 63.59 471 GLY A CA 1
ATOM 3590 C C . GLY A 1 471 ? 5.152 8.068 8.454 1.00 63.59 471 GLY A C 1
ATOM 3591 O O . GLY A 1 471 ? 5.462 6.919 8.144 1.00 63.59 471 GLY A O 1
ATOM 3592 N N . ASP A 1 472 ? 3.898 8.522 8.347 1.00 71.75 472 ASP A N 1
ATOM 3593 C CA . ASP A 1 472 ? 2.738 7.641 8.169 1.00 71.75 472 ASP A CA 1
ATOM 3594 C C . ASP A 1 472 ? 2.013 7.847 6.827 1.00 71.75 472 ASP A C 1
ATOM 3596 O O . ASP A 1 472 ? 1.336 8.843 6.578 1.00 71.75 472 ASP A O 1
ATOM 3600 N N . TYR A 1 473 ? 2.111 6.849 5.944 1.00 72.81 473 TYR A N 1
ATOM 3601 C CA . TYR A 1 473 ? 1.391 6.817 4.659 1.00 72.81 473 TYR A CA 1
ATOM 3602 C C . TYR A 1 473 ? -0.125 6.683 4.790 1.00 72.81 473 TYR A C 1
ATOM 3604 O O . TYR A 1 473 ? -0.855 6.882 3.822 1.00 72.81 473 TYR A O 1
ATOM 3612 N N . THR A 1 474 ? -0.582 6.286 5.964 1.00 79.94 474 THR A N 1
ATOM 3613 C CA . THR A 1 474 ? -1.915 5.769 6.225 1.00 79.94 474 THR A CA 1
ATOM 3614 C C . THR A 1 474 ? -2.447 6.403 7.497 1.00 79.94 474 THR A C 1
ATOM 3616 O O . THR A 1 474 ? -1.698 6.734 8.415 1.00 79.94 474 THR A O 1
ATOM 3619 N N . GLY A 1 475 ? -3.749 6.642 7.526 1.00 80.69 475 GLY A N 1
ATOM 3620 C CA . GLY A 1 475 ? -4.425 7.219 8.670 1.00 80.69 475 GLY A CA 1
ATOM 3621 C C . GLY A 1 475 ? -4.826 6.165 9.682 1.00 80.69 475 GLY A C 1
ATOM 3622 O O . GLY A 1 475 ? -4.624 4.970 9.454 1.00 80.69 475 GLY A O 1
ATOM 3623 N N . PRO A 1 476 ? -5.397 6.616 10.807 1.00 80.31 476 PRO A N 1
ATOM 3624 C CA . PRO A 1 476 ? -5.911 5.706 11.813 1.00 80.31 476 PRO A CA 1
ATOM 3625 C C . PRO A 1 476 ? -7.067 4.865 11.250 1.00 80.31 476 PRO A C 1
ATOM 3627 O O . PRO A 1 476 ? -7.109 3.669 11.501 1.00 80.31 476 PRO A O 1
ATOM 3630 N N . ASP A 1 477 ? -7.958 5.447 10.444 1.00 87.69 477 ASP A N 1
ATOM 3631 C CA . ASP A 1 477 ? -9.220 4.812 10.044 1.00 87.69 477 ASP A CA 1
ATOM 3632 C C . ASP A 1 477 ? -9.176 4.119 8.675 1.00 87.69 477 ASP A C 1
ATOM 3634 O O . ASP A 1 477 ? -9.125 4.790 7.656 1.00 87.69 477 ASP A O 1
ATOM 3638 N N . PRO A 1 478 ? -9.233 2.786 8.567 1.00 91.06 478 PRO A N 1
ATOM 3639 C CA . PRO A 1 478 ? -9.177 2.145 7.264 1.00 91.06 478 PRO A CA 1
ATOM 3640 C C . PRO A 1 478 ? -10.405 2.511 6.410 1.00 91.06 478 PRO A C 1
ATOM 3642 O O . PRO A 1 478 ? -11.535 2.255 6.806 1.00 91.06 478 PRO A O 1
ATOM 3645 N N . ILE A 1 479 ? -10.196 3.059 5.213 1.00 94.25 479 ILE A N 1
ATOM 3646 C CA . ILE A 1 479 ? -11.268 3.442 4.283 1.00 94.25 479 ILE A CA 1
ATOM 3647 C C . ILE A 1 479 ? -11.740 2.302 3.380 1.00 94.25 479 ILE A C 1
ATOM 3649 O O . ILE A 1 479 ? -12.719 2.483 2.674 1.00 94.25 479 ILE A O 1
ATOM 3653 N N . VAL A 1 480 ? -11.052 1.156 3.347 1.00 95.00 480 VAL A N 1
ATOM 3654 C CA . VAL A 1 480 ? -11.503 -0.047 2.624 1.00 95.00 480 VAL A CA 1
ATOM 3655 C C . VAL A 1 480 ? -11.355 -1.248 3.546 1.00 95.00 480 VAL A C 1
ATOM 3657 O O . VAL A 1 480 ? -10.235 -1.678 3.820 1.00 95.00 480 VAL A O 1
ATOM 3660 N N . THR A 1 481 ? -12.474 -1.775 4.039 1.00 93.31 481 THR A N 1
ATOM 3661 C CA . THR A 1 481 ? -12.486 -2.713 5.178 1.00 93.31 481 THR A CA 1
ATOM 3662 C C . THR A 1 481 ? -13.137 -4.053 4.868 1.00 93.31 481 THR A C 1
ATOM 3664 O O . THR A 1 481 ? -12.721 -5.069 5.424 1.00 93.31 481 THR A O 1
ATOM 3667 N N . GLU A 1 482 ? -14.129 -4.080 3.977 1.00 93.69 482 GLU A N 1
ATOM 3668 C CA . GLU A 1 482 ? -14.817 -5.299 3.549 1.00 93.69 482 GLU A CA 1
ATOM 3669 C C . GLU A 1 482 ? -15.496 -5.136 2.177 1.00 93.69 482 GLU A C 1
ATOM 3671 O O . GLU A 1 482 ? -15.249 -4.176 1.454 1.00 93.69 482 GLU A O 1
ATOM 3676 N N . GLY A 1 483 ? -16.315 -6.107 1.769 1.00 94.25 483 GLY A N 1
ATOM 3677 C CA . GLY A 1 483 ? -17.074 -6.041 0.521 1.00 94.25 483 GLY A CA 1
ATOM 3678 C C . GLY A 1 483 ? -16.249 -6.258 -0.761 1.00 94.25 483 GLY A C 1
ATOM 3679 O O . GLY A 1 483 ? -15.086 -6.677 -0.714 1.00 94.25 483 GLY A O 1
ATOM 3680 N N . PRO A 1 484 ? -16.858 -6.018 -1.939 1.00 96.38 484 PRO A N 1
ATOM 3681 C CA . PRO A 1 484 ? -16.234 -6.305 -3.230 1.00 96.38 484 PRO A CA 1
ATOM 3682 C C . PRO A 1 484 ? -14.961 -5.500 -3.490 1.00 96.38 484 PRO A C 1
ATOM 3684 O O . PRO A 1 484 ? -13.990 -6.065 -3.999 1.00 96.38 484 PRO A O 1
ATOM 3687 N N . LEU A 1 485 ? -14.923 -4.213 -3.118 1.00 96.88 485 LEU A N 1
ATOM 3688 C CA . LEU A 1 485 ? -13.712 -3.412 -3.289 1.00 96.88 485 LEU A CA 1
ATOM 3689 C C . LEU A 1 485 ? -12.555 -3.916 -2.425 1.00 96.88 485 LEU A C 1
ATOM 3691 O O . LEU A 1 485 ? -11.430 -3.942 -2.914 1.00 96.88 485 LEU A O 1
ATOM 3695 N N . TYR A 1 486 ? -12.801 -4.366 -1.192 1.00 94.94 486 TYR A N 1
ATOM 3696 C CA . TYR A 1 486 ? -11.748 -4.943 -0.351 1.00 94.94 486 TYR A CA 1
ATOM 3697 C C . TYR A 1 486 ? -11.109 -6.174 -1.002 1.00 94.94 486 TYR A C 1
ATOM 3699 O O . TYR A 1 486 ? -9.887 -6.243 -1.138 1.00 94.94 486 TYR A O 1
ATOM 3707 N N . VAL A 1 487 ? -11.927 -7.110 -1.495 1.00 94.06 487 VAL A N 1
ATOM 3708 C CA . VAL A 1 487 ? -11.433 -8.290 -2.226 1.00 94.06 487 VAL A CA 1
ATOM 3709 C C . VAL A 1 487 ? -10.671 -7.871 -3.486 1.00 94.06 487 VAL A C 1
ATOM 3711 O O . VAL A 1 487 ? -9.606 -8.418 -3.784 1.00 94.06 487 VAL A O 1
ATOM 3714 N N . ALA A 1 488 ? -11.173 -6.864 -4.206 1.00 96.19 488 ALA A N 1
ATOM 3715 C CA . ALA A 1 488 ? -10.500 -6.328 -5.380 1.00 96.19 488 ALA A CA 1
ATOM 3716 C C . ALA A 1 488 ? -9.157 -5.675 -5.042 1.00 96.19 488 ALA A C 1
ATOM 3718 O O . ALA A 1 488 ? -8.200 -5.913 -5.768 1.00 96.19 488 ALA A O 1
ATOM 3719 N N . VAL A 1 489 ? -9.037 -4.915 -3.949 1.00 95.50 489 VAL A N 1
ATOM 3720 C CA . VAL A 1 489 ? -7.754 -4.357 -3.494 1.00 95.50 489 VAL A CA 1
ATOM 3721 C C . VAL A 1 489 ? -6.733 -5.476 -3.318 1.00 95.50 489 VAL A C 1
ATOM 3723 O O . VAL A 1 489 ? -5.655 -5.393 -3.901 1.00 95.50 489 VAL A O 1
ATOM 3726 N N . LEU A 1 490 ? -7.083 -6.546 -2.595 1.00 93.25 490 LEU A N 1
ATOM 3727 C CA . LEU A 1 490 ? -6.175 -7.674 -2.363 1.00 93.25 490 LEU A CA 1
ATOM 3728 C C . LEU A 1 490 ? -5.759 -8.360 -3.673 1.00 93.25 490 LEU A C 1
ATOM 3730 O O . LEU A 1 490 ? -4.572 -8.572 -3.924 1.00 93.25 490 LEU A O 1
ATOM 3734 N N . GLY A 1 491 ? -6.730 -8.686 -4.530 1.00 95.06 491 GLY A N 1
ATOM 3735 C CA . GLY A 1 491 ? -6.469 -9.370 -5.797 1.00 95.06 491 GLY A CA 1
ATOM 3736 C C . GLY A 1 491 ? -5.677 -8.514 -6.789 1.00 95.06 491 GLY A C 1
ATOM 3737 O O . GLY A 1 491 ? -4.746 -9.001 -7.431 1.00 95.06 491 GLY A O 1
ATOM 3738 N N . VAL A 1 492 ? -6.012 -7.227 -6.899 1.00 96.88 492 VAL A N 1
ATOM 3739 C CA . VAL A 1 492 ? -5.335 -6.273 -7.788 1.00 96.88 492 VAL A CA 1
ATOM 3740 C C . VAL A 1 492 ? -3.930 -5.972 -7.295 1.00 96.88 492 VAL A C 1
ATOM 3742 O O . VAL A 1 492 ? -3.022 -5.877 -8.113 1.00 96.88 492 VAL A O 1
ATOM 3745 N N . GLU A 1 493 ? -3.714 -5.874 -5.987 1.00 95.81 493 GLU A N 1
ATOM 3746 C CA . GLU A 1 493 ? -2.374 -5.720 -5.430 1.00 95.81 493 GLU A CA 1
ATOM 3747 C C . GLU A 1 493 ? -1.477 -6.914 -5.793 1.00 95.81 493 GLU A C 1
ATOM 3749 O O . GLU A 1 493 ? -0.379 -6.716 -6.316 1.00 95.81 493 GLU A O 1
ATOM 3754 N N . VAL A 1 494 ? -1.957 -8.150 -5.593 1.00 95.94 494 VAL A N 1
ATOM 3755 C CA . VAL A 1 494 ? -1.220 -9.370 -5.970 1.00 95.94 494 VAL A CA 1
ATOM 3756 C C . VAL A 1 494 ? -0.963 -9.417 -7.476 1.00 95.94 494 VAL A C 1
ATOM 3758 O O . VAL A 1 494 ? 0.158 -9.711 -7.893 1.00 95.94 494 VAL A O 1
ATOM 3761 N N . LEU A 1 495 ? -1.961 -9.081 -8.301 1.00 97.06 495 LEU A N 1
ATOM 3762 C CA . LEU A 1 495 ? -1.805 -8.998 -9.753 1.00 97.06 495 LEU A CA 1
ATOM 3763 C C . LEU A 1 495 ? -0.730 -7.975 -10.140 1.00 97.06 495 LEU A C 1
ATOM 3765 O O . LEU A 1 495 ? 0.165 -8.299 -10.914 1.00 97.06 495 LEU A O 1
ATOM 3769 N N . LEU A 1 496 ? -0.797 -6.750 -9.619 1.00 97.88 496 LEU A N 1
ATOM 3770 C CA . LEU A 1 496 ? 0.168 -5.697 -9.937 1.00 97.88 496 LEU A CA 1
ATOM 3771 C C . LEU A 1 496 ? 1.578 -6.067 -9.479 1.00 97.88 496 LEU A C 1
ATOM 3773 O O . LEU A 1 496 ? 2.526 -5.823 -10.225 1.00 97.88 496 LEU A O 1
ATOM 3777 N N . ASN A 1 497 ? 1.712 -6.707 -8.314 1.00 97.06 497 ASN A N 1
ATOM 3778 C CA . ASN A 1 497 ? 2.986 -7.231 -7.836 1.00 97.06 497 ASN A CA 1
ATOM 3779 C C . ASN A 1 497 ? 3.526 -8.308 -8.783 1.00 97.06 497 ASN A C 1
ATOM 3781 O O . ASN A 1 497 ? 4.653 -8.194 -9.246 1.00 97.06 497 ASN A O 1
ATOM 3785 N N . LEU A 1 498 ? 2.700 -9.279 -9.187 1.00 98.00 498 LEU A N 1
ATOM 3786 C CA . LEU A 1 498 ? 3.084 -10.308 -10.157 1.00 98.00 498 LEU A CA 1
ATOM 3787 C C . LEU A 1 498 ? 3.530 -9.703 -11.494 1.00 98.00 498 LEU A C 1
ATOM 3789 O O . LEU A 1 498 ? 4.557 -10.105 -12.043 1.00 98.00 498 LEU A O 1
ATOM 3793 N N . LEU A 1 499 ? 2.772 -8.742 -12.028 1.00 98.25 499 LEU A N 1
ATOM 3794 C CA . LEU A 1 499 ? 3.122 -8.073 -13.279 1.00 98.25 499 LEU A CA 1
ATOM 3795 C C . LEU A 1 499 ? 4.427 -7.292 -13.132 1.00 98.25 499 LEU A C 1
ATOM 3797 O O . LEU A 1 499 ? 5.274 -7.379 -14.017 1.00 98.25 499 LEU A O 1
ATOM 3801 N N . TYR A 1 500 ? 4.620 -6.583 -12.019 1.00 97.94 500 TYR A N 1
ATOM 3802 C CA . TYR A 1 500 ? 5.860 -5.870 -11.729 1.00 97.94 500 TYR A CA 1
ATOM 3803 C C . TYR A 1 500 ? 7.055 -6.825 -11.597 1.00 97.94 500 TYR A C 1
ATOM 3805 O O . TYR A 1 500 ? 8.088 -6.610 -12.231 1.00 97.94 500 TYR A O 1
ATOM 3813 N N . THR A 1 501 ? 6.909 -7.933 -10.867 1.00 97.81 501 THR A N 1
ATOM 3814 C CA . THR A 1 501 ? 7.907 -9.008 -10.82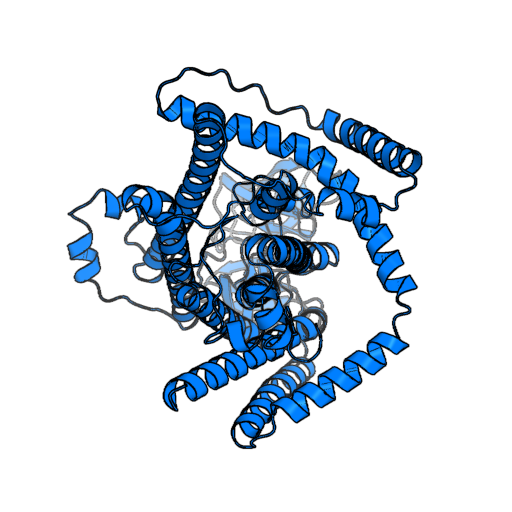5 1.00 97.81 501 THR A CA 1
ATOM 3815 C C . THR A 1 501 ? 8.243 -9.456 -12.245 1.00 97.81 501 THR A C 1
ATOM 3817 O O . THR A 1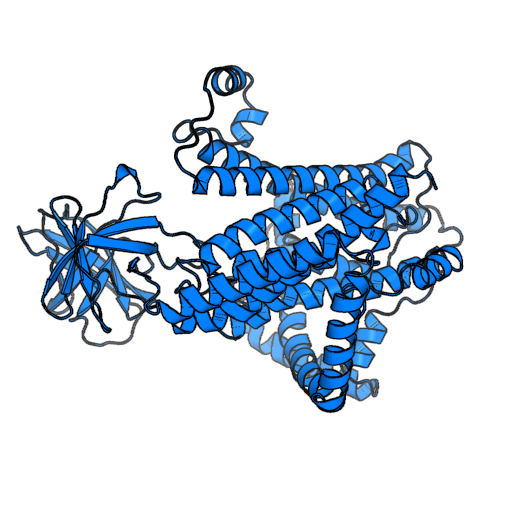 501 ? 9.410 -9.471 -12.639 1.00 97.81 501 THR A O 1
ATOM 3820 N N . ALA A 1 502 ? 7.227 -9.753 -13.057 1.00 98.25 502 ALA A N 1
ATOM 3821 C CA . ALA A 1 502 ? 7.416 -10.197 -14.428 1.00 98.25 502 ALA A CA 1
ATOM 3822 C C . ALA A 1 502 ? 8.137 -9.151 -15.296 1.00 98.25 502 ALA A C 1
ATOM 3824 O O . ALA A 1 502 ? 8.963 -9.540 -16.120 1.00 98.25 502 ALA A O 1
ATOM 3825 N N . THR A 1 503 ? 7.912 -7.843 -15.108 1.00 97.81 503 THR A N 1
ATOM 3826 C CA . THR A 1 503 ? 8.651 -6.809 -15.855 1.00 97.81 503 THR A CA 1
ATOM 3827 C C . THR A 1 503 ? 10.117 -6.716 -15.440 1.00 97.81 503 THR A C 1
ATOM 3829 O O . THR A 1 503 ? 10.977 -6.506 -16.298 1.00 97.81 503 THR A O 1
ATOM 3832 N N . VAL A 1 504 ? 10.434 -6.929 -14.158 1.00 97.25 504 VAL A N 1
ATOM 3833 C CA . VAL A 1 504 ? 11.822 -7.008 -13.673 1.00 97.25 504 VAL A CA 1
ATOM 3834 C C . VAL A 1 504 ? 12.539 -8.218 -14.274 1.00 97.25 504 VAL A C 1
ATOM 3836 O O . VAL A 1 504 ? 13.643 -8.077 -14.799 1.00 97.25 504 VAL A O 1
ATOM 3839 N N . TRP A 1 505 ? 11.902 -9.389 -14.298 1.00 97.56 505 TRP A N 1
ATOM 3840 C CA . TRP A 1 505 ? 12.474 -10.580 -14.941 1.00 97.56 505 TRP A CA 1
ATOM 3841 C C . TRP A 1 505 ? 12.541 -10.457 -16.469 1.00 97.56 505 TRP A C 1
ATOM 3843 O O . TRP A 1 505 ? 13.500 -10.927 -17.082 1.00 97.56 505 TRP A O 1
ATOM 3853 N N . ASN A 1 506 ? 11.587 -9.759 -17.095 1.00 96.94 506 ASN A N 1
ATOM 3854 C CA . ASN A 1 506 ? 11.646 -9.412 -18.514 1.00 96.94 506 ASN A CA 1
ATOM 3855 C C . ASN A 1 506 ? 12.870 -8.529 -18.806 1.00 96.94 506 ASN A C 1
ATOM 3857 O O . ASN A 1 506 ? 13.519 -8.736 -19.832 1.00 96.94 506 ASN A O 1
ATOM 3861 N N . LEU A 1 507 ? 13.232 -7.585 -17.929 1.00 96.00 507 LEU A N 1
ATOM 3862 C CA . LEU A 1 507 ? 14.493 -6.841 -18.046 1.00 96.00 507 LEU A CA 1
ATOM 3863 C C . LEU A 1 507 ? 15.707 -7.748 -17.826 1.00 96.00 507 LEU A C 1
ATOM 3865 O O . LEU A 1 507 ? 16.644 -7.706 -18.619 1.00 96.00 507 LEU A O 1
ATOM 3869 N N . GLY A 1 508 ? 15.703 -8.590 -16.793 1.00 95.00 508 GLY A N 1
ATOM 3870 C CA . GLY A 1 508 ? 16.831 -9.464 -16.467 1.00 95.00 508 GLY A CA 1
ATOM 3871 C C . GLY A 1 508 ? 18.116 -8.661 -16.233 1.00 95.00 508 GLY A C 1
ATOM 3872 O O . GLY A 1 508 ? 18.128 -7.699 -15.470 1.00 95.00 508 GLY A O 1
ATOM 3873 N N . VAL A 1 509 ? 19.203 -9.011 -16.929 1.00 93.12 509 VAL A N 1
ATOM 3874 C CA . VAL A 1 509 ? 20.513 -8.340 -16.779 1.00 93.12 509 VAL A CA 1
ATOM 3875 C C . VAL A 1 509 ? 20.522 -6.865 -17.199 1.00 93.12 509 VAL A C 1
ATOM 3877 O O . VAL A 1 509 ? 21.404 -6.118 -16.769 1.00 93.12 509 VAL A O 1
ATOM 3880 N N . TYR A 1 510 ? 19.535 -6.435 -17.995 1.00 92.81 510 TYR A N 1
ATOM 3881 C CA . TYR A 1 510 ? 19.358 -5.037 -18.399 1.00 92.81 510 TYR A CA 1
ATOM 3882 C C . TYR A 1 510 ? 18.862 -4.161 -17.244 1.00 92.81 510 TYR A C 1
ATOM 3884 O O . TYR A 1 510 ? 19.055 -2.950 -17.276 1.00 92.81 510 TYR A O 1
ATOM 3892 N N . PHE A 1 511 ? 18.273 -4.755 -16.200 1.00 92.12 511 PHE A N 1
ATOM 3893 C CA . PHE A 1 511 ? 17.872 -4.017 -15.010 1.00 92.12 511 PHE A CA 1
ATOM 3894 C C . PHE A 1 511 ? 19.100 -3.396 -14.334 1.00 92.12 511 PHE A C 1
ATOM 3896 O O . PHE A 1 511 ? 20.121 -4.056 -14.121 1.00 92.12 511 PHE A O 1
ATOM 3903 N N . GLY A 1 512 ? 19.029 -2.116 -13.990 1.00 86.25 512 GLY A N 1
ATOM 3904 C CA . GLY A 1 512 ? 20.136 -1.420 -13.355 1.00 86.25 512 GLY A CA 1
ATOM 3905 C C . GLY A 1 512 ? 19.808 0.026 -13.031 1.00 86.25 512 GLY A C 1
ATOM 3906 O O . GLY A 1 512 ? 18.725 0.531 -13.316 1.00 86.25 512 GLY A O 1
ATOM 3907 N N . VAL A 1 513 ? 20.775 0.696 -12.415 1.00 80.06 513 VAL A N 1
ATOM 3908 C CA . VAL A 1 513 ? 20.703 2.125 -12.115 1.00 80.06 513 VAL A CA 1
ATOM 3909 C C . VAL A 1 513 ? 21.805 2.826 -12.871 1.00 80.06 513 VAL A C 1
ATOM 3911 O O . VAL A 1 513 ? 22.958 2.395 -12.815 1.00 80.06 513 VAL A O 1
ATOM 3914 N N . MET A 1 514 ? 21.438 3.907 -13.563 1.00 81.25 514 MET A N 1
ATOM 3915 C CA . MET A 1 514 ? 22.382 4.824 -14.207 1.00 81.25 514 MET A CA 1
ATOM 3916 C C . MET A 1 514 ? 23.374 4.126 -15.144 1.00 81.25 514 MET A C 1
ATOM 3918 O O . MET A 1 514 ? 24.500 4.587 -15.278 1.00 81.25 514 MET A O 1
ATOM 3922 N N . SER A 1 515 ? 22.991 3.007 -15.760 1.00 85.50 515 SER A N 1
ATOM 3923 C CA . SER A 1 515 ? 23.837 2.248 -16.681 1.00 85.50 515 SER A CA 1
ATOM 3924 C C . SER A 1 515 ? 23.074 1.946 -17.957 1.00 85.50 515 SER A C 1
ATOM 3926 O O . SER A 1 515 ? 21.940 1.482 -17.913 1.00 85.50 515 SER A O 1
ATOM 3928 N N . ASP A 1 516 ? 23.710 2.213 -19.090 1.00 88.69 516 ASP A N 1
ATOM 3929 C CA . ASP A 1 516 ? 23.249 1.752 -20.392 1.00 88.69 516 ASP A CA 1
ATOM 3930 C C . ASP A 1 516 ? 23.796 0.342 -20.623 1.00 88.69 516 ASP A C 1
ATOM 3932 O O . ASP A 1 516 ? 25.011 0.123 -20.715 1.00 88.69 516 ASP A O 1
ATOM 3936 N N . LYS A 1 517 ? 22.870 -0.612 -20.691 1.00 88.31 517 LYS A N 1
ATOM 3937 C CA . LYS A 1 517 ? 23.137 -2.022 -20.979 1.00 88.31 517 LYS A CA 1
ATOM 3938 C C . LYS A 1 517 ? 22.461 -2.483 -22.272 1.00 88.31 517 LYS A C 1
ATOM 3940 O O . LYS A 1 517 ? 22.477 -3.674 -22.563 1.00 88.31 517 LYS A O 1
ATOM 3945 N N . GLY A 1 518 ? 21.876 -1.562 -23.038 1.00 90.50 518 GLY A N 1
ATOM 3946 C CA . GLY A 1 518 ? 21.009 -1.859 -24.175 1.00 90.50 518 GLY A CA 1
ATOM 3947 C C . GLY A 1 518 ? 19.520 -1.637 -23.889 1.00 90.50 518 GLY A C 1
ATOM 3948 O O . GLY A 1 518 ? 19.122 -1.339 -22.763 1.00 90.50 518 GLY A O 1
ATOM 3949 N N . LEU A 1 519 ? 18.700 -1.802 -24.929 1.00 93.19 519 LEU A N 1
ATOM 3950 C CA . LEU A 1 519 ? 17.244 -1.688 -24.854 1.00 93.19 519 LEU A CA 1
ATOM 3951 C C . LEU A 1 519 ? 16.591 -3.061 -24.763 1.00 93.19 519 LEU A C 1
ATOM 3953 O O . LEU A 1 519 ? 17.052 -4.037 -25.356 1.00 93.19 519 LEU A O 1
ATOM 3957 N N . ARG A 1 520 ? 15.463 -3.104 -24.056 1.00 96.00 520 ARG A N 1
ATOM 3958 C CA . ARG A 1 520 ? 14.519 -4.212 -24.130 1.00 96.00 520 ARG A CA 1
ATOM 3959 C C . ARG A 1 520 ? 13.294 -3.744 -24.905 1.00 96.00 520 ARG A C 1
ATOM 3961 O O . ARG A 1 520 ? 12.650 -2.787 -24.501 1.00 96.00 520 ARG A O 1
ATOM 3968 N N . ASP A 1 521 ? 12.976 -4.443 -25.985 1.00 96.00 521 ASP A N 1
ATOM 3969 C CA . ASP A 1 521 ? 11.890 -4.132 -26.924 1.00 96.00 521 ASP A CA 1
ATOM 3970 C C . ASP A 1 521 ? 10.900 -5.302 -27.092 1.00 96.00 521 ASP A C 1
ATOM 3972 O O . ASP A 1 521 ? 10.131 -5.347 -28.046 1.00 96.00 521 ASP A O 1
ATOM 3976 N N . THR A 1 522 ? 10.914 -6.254 -26.155 1.00 97.00 522 THR A N 1
ATOM 3977 C CA . THR A 1 522 ? 10.063 -7.456 -26.131 1.00 97.00 522 THR A CA 1
ATOM 3978 C C . THR A 1 522 ? 9.300 -7.569 -24.811 1.00 97.00 522 THR A C 1
ATOM 3980 O O . THR A 1 522 ? 9.678 -6.980 -23.793 1.00 97.00 522 THR A O 1
ATOM 3983 N N . GLY A 1 523 ? 8.208 -8.332 -24.821 1.00 96.75 523 GLY A N 1
ATOM 3984 C CA . GLY A 1 523 ? 7.311 -8.538 -23.690 1.00 96.75 523 GLY A CA 1
ATOM 3985 C C . GLY A 1 523 ? 6.595 -7.252 -23.284 1.00 96.75 523 GLY A C 1
ATOM 3986 O O . GLY A 1 523 ? 5.990 -6.573 -24.116 1.00 96.75 523 GLY A O 1
ATOM 3987 N N . PHE A 1 524 ? 6.664 -6.891 -22.001 1.00 97.50 524 PHE A N 1
ATOM 3988 C CA . PHE A 1 524 ? 5.992 -5.705 -21.451 1.00 97.50 524 PHE A CA 1
ATOM 3989 C C . PHE A 1 524 ? 6.489 -4.388 -22.056 1.00 97.50 524 PHE A C 1
ATOM 3991 O O . PHE A 1 524 ? 5.723 -3.431 -22.157 1.00 97.50 524 PHE A O 1
ATOM 3998 N N . PHE A 1 525 ? 7.740 -4.354 -22.515 1.00 97.62 525 PHE A N 1
ATOM 3999 C CA . PHE A 1 525 ? 8.356 -3.172 -23.122 1.00 97.62 525 PHE A CA 1
ATOM 4000 C C . PHE A 1 525 ? 7.845 -2.884 -24.539 1.00 97.62 525 PHE A C 1
ATOM 4002 O O . PHE A 1 525 ? 8.078 -1.813 -25.080 1.00 97.62 525 PHE A O 1
ATOM 4009 N N . THR A 1 526 ? 7.067 -3.792 -25.133 1.00 96.69 526 THR A N 1
ATOM 4010 C CA . THR A 1 526 ? 6.326 -3.492 -26.370 1.00 96.69 526 THR A CA 1
ATOM 4011 C C . THR A 1 526 ? 5.066 -2.665 -26.111 1.00 96.69 526 THR A C 1
ATOM 4013 O O . THR A 1 526 ? 4.527 -2.067 -27.040 1.00 96.69 526 THR A O 1
ATOM 4016 N N . ALA A 1 527 ? 4.554 -2.667 -24.873 1.00 94.44 527 ALA A N 1
ATOM 4017 C CA . ALA A 1 527 ? 3.320 -1.977 -24.505 1.00 94.44 527 ALA A CA 1
ATOM 4018 C C . ALA A 1 527 ? 3.559 -0.482 -24.297 1.00 94.44 527 ALA A C 1
ATOM 4020 O O . ALA A 1 527 ? 2.839 0.363 -24.832 1.00 94.44 527 ALA A O 1
ATOM 4021 N N . VAL A 1 528 ? 4.574 -0.182 -23.491 1.00 97.12 528 VAL A N 1
ATOM 4022 C CA . VAL A 1 528 ? 5.015 1.154 -23.106 1.00 97.12 528 VAL A CA 1
ATOM 4023 C C . VAL A 1 528 ? 6.509 1.108 -22.803 1.00 97.12 528 VAL A C 1
ATOM 4025 O O . VAL A 1 528 ? 7.050 0.039 -22.526 1.00 97.12 528 VAL A O 1
ATOM 4028 N N . ARG A 1 529 ? 7.173 2.266 -22.799 1.00 97.56 529 ARG A N 1
ATOM 4029 C CA . ARG A 1 529 ? 8.613 2.332 -22.509 1.00 97.56 529 ARG A CA 1
ATOM 4030 C C . ARG A 1 529 ? 8.965 2.026 -21.050 1.00 97.56 529 ARG A C 1
ATOM 4032 O O . ARG A 1 529 ? 10.017 1.446 -20.808 1.00 97.56 529 ARG A O 1
ATOM 4039 N N . HIS A 1 530 ? 8.087 2.366 -20.098 1.00 97.19 530 HIS A N 1
ATOM 4040 C CA . HIS A 1 530 ? 8.349 2.271 -18.651 1.00 97.19 530 HIS A CA 1
ATOM 4041 C C . HIS A 1 530 ? 7.287 1.449 -17.894 1.00 97.19 530 HIS A C 1
ATOM 4043 O O . HIS A 1 530 ? 6.627 1.958 -16.975 1.00 97.19 530 HIS A O 1
ATOM 4049 N N . PRO A 1 531 ? 7.084 0.163 -18.242 1.00 97.56 531 PRO A N 1
ATOM 4050 C CA . PRO A 1 531 ? 6.013 -0.636 -17.656 1.00 97.56 531 PRO A CA 1
ATOM 4051 C C . PRO A 1 531 ? 6.251 -0.892 -16.160 1.00 97.56 531 PRO A C 1
ATOM 4053 O O . PRO A 1 531 ? 5.323 -0.726 -15.369 1.00 97.56 531 PRO A O 1
ATOM 4056 N N . SER A 1 532 ? 7.496 -1.186 -15.760 1.00 96.75 532 SER A N 1
ATOM 4057 C CA . SER A 1 532 ? 7.883 -1.429 -14.361 1.00 96.75 532 SER A CA 1
ATOM 4058 C C . SER A 1 532 ? 7.529 -0.256 -13.449 1.00 96.75 532 SER A C 1
ATOM 4060 O O . SER A 1 532 ? 6.939 -0.452 -12.396 1.00 96.75 532 SER A O 1
ATOM 4062 N N . TYR A 1 533 ? 7.824 0.970 -13.880 1.00 95.50 533 TYR A N 1
ATOM 4063 C CA . TYR A 1 533 ? 7.554 2.184 -13.108 1.00 95.50 533 TYR A CA 1
ATOM 4064 C C . TYR A 1 533 ? 6.065 2.428 -12.900 1.00 95.50 533 TYR A C 1
ATOM 4066 O O . TYR A 1 533 ? 5.648 2.815 -11.812 1.00 95.50 533 TYR A O 1
ATOM 4074 N N . THR A 1 534 ? 5.258 2.174 -13.929 1.00 95.19 534 THR A N 1
ATOM 4075 C CA . THR A 1 534 ? 3.805 2.343 -13.825 1.00 95.19 534 THR A CA 1
ATOM 4076 C C . THR A 1 534 ? 3.208 1.323 -12.867 1.00 95.19 534 THR A C 1
ATOM 4078 O O . THR A 1 534 ? 2.428 1.687 -11.991 1.00 95.19 534 THR A O 1
ATOM 4081 N N . LEU A 1 535 ? 3.586 0.050 -13.031 1.00 97.31 535 LEU A N 1
ATOM 4082 C CA . LEU A 1 535 ? 3.069 -1.048 -12.219 1.00 97.31 535 LEU A CA 1
ATOM 4083 C C . LEU A 1 535 ? 3.508 -0.914 -10.767 1.00 97.31 535 LEU A C 1
ATOM 4085 O O . LEU A 1 535 ? 2.678 -1.071 -9.883 1.00 97.31 535 LEU A O 1
ATOM 4089 N N . GLU A 1 536 ? 4.767 -0.559 -10.515 1.00 95.25 536 GLU A N 1
ATOM 4090 C CA . GLU A 1 536 ? 5.275 -0.359 -9.159 1.00 95.25 536 GLU A CA 1
ATOM 4091 C C . GLU A 1 536 ? 4.581 0.818 -8.461 1.00 95.25 536 GLU A C 1
ATOM 4093 O O . GLU A 1 536 ? 4.135 0.689 -7.320 1.00 95.25 536 GLU A O 1
ATOM 4098 N N . ALA A 1 537 ? 4.421 1.953 -9.152 1.00 94.31 537 ALA A N 1
ATOM 4099 C CA . ALA A 1 537 ? 3.708 3.101 -8.600 1.00 94.31 537 ALA A CA 1
ATOM 4100 C C . ALA A 1 537 ? 2.249 2.757 -8.272 1.00 94.31 537 ALA A C 1
ATOM 4102 O O . ALA A 1 537 ? 1.766 3.072 -7.185 1.00 94.31 537 ALA A O 1
ATOM 4103 N N . LEU A 1 538 ? 1.554 2.097 -9.203 1.00 96.06 538 LEU A N 1
ATOM 4104 C CA . LEU A 1 538 ? 0.155 1.720 -9.039 1.00 96.06 538 LEU A CA 1
ATOM 4105 C C . LEU A 1 538 ? -0.022 0.654 -7.954 1.00 96.06 538 LEU A C 1
ATOM 4107 O O . LEU A 1 538 ? -0.947 0.755 -7.155 1.00 96.06 538 LEU A O 1
ATOM 4111 N N . MET A 1 539 ? 0.890 -0.317 -7.878 1.00 96.06 539 MET A N 1
ATOM 4112 C CA . MET A 1 539 ? 0.935 -1.320 -6.816 1.00 96.06 539 MET A CA 1
ATOM 4113 C C . MET A 1 539 ? 1.051 -0.647 -5.451 1.00 96.06 539 MET A C 1
ATOM 4115 O O . MET A 1 539 ? 0.261 -0.959 -4.569 1.00 96.06 539 MET A O 1
ATOM 4119 N N . PHE A 1 540 ? 1.979 0.301 -5.272 1.00 92.56 540 PHE A N 1
ATOM 4120 C CA . PHE A 1 540 ? 2.090 1.026 -4.006 1.00 92.56 540 PHE A CA 1
ATOM 4121 C C . PHE A 1 540 ? 0.817 1.806 -3.684 1.00 92.56 540 PHE A C 1
ATOM 4123 O O . PHE A 1 540 ? 0.319 1.701 -2.567 1.00 92.56 540 PHE A O 1
ATOM 4130 N N . MET A 1 541 ? 0.251 2.531 -4.652 1.00 94.19 541 MET A N 1
ATOM 4131 C CA . MET A 1 541 ? -1.013 3.250 -4.457 1.00 94.19 541 MET A CA 1
ATOM 4132 C C . MET A 1 541 ? -2.132 2.319 -3.972 1.00 94.19 541 MET A C 1
ATOM 4134 O O . MET A 1 541 ? -2.774 2.619 -2.971 1.00 94.19 541 MET A O 1
ATOM 4138 N N . VAL A 1 542 ? -2.332 1.178 -4.640 1.00 95.62 542 VAL A N 1
ATOM 4139 C CA . VAL A 1 542 ? -3.343 0.175 -4.264 1.00 95.62 542 VAL A CA 1
ATOM 4140 C C . VAL A 1 542 ? -3.034 -0.430 -2.894 1.00 95.62 542 VAL A C 1
ATOM 4142 O O . VAL A 1 542 ? -3.924 -0.545 -2.063 1.00 95.62 542 VAL A O 1
ATOM 4145 N N . MET A 1 543 ? -1.771 -0.744 -2.612 1.00 92.12 543 MET A N 1
ATOM 4146 C CA . MET A 1 543 ? -1.338 -1.290 -1.326 1.00 92.12 543 MET A CA 1
ATOM 4147 C C . MET A 1 543 ? -1.624 -0.323 -0.163 1.00 92.12 543 MET A C 1
ATOM 4149 O O . MET A 1 543 ? -1.953 -0.760 0.940 1.00 92.12 543 MET A O 1
ATOM 4153 N N . PHE A 1 544 ? -1.469 0.990 -0.369 1.00 91.94 544 PHE A N 1
ATOM 4154 C CA . PHE A 1 544 ? -1.753 2.009 0.649 1.00 91.94 544 PHE A CA 1
ATOM 4155 C C . PHE A 1 544 ? -3.229 2.407 0.714 1.00 91.94 544 PHE A C 1
ATOM 4157 O O . PHE A 1 544 ? -3.647 2.897 1.763 1.00 91.94 544 PHE A O 1
ATOM 4164 N N . VAL A 1 545 ? -4.015 2.161 -0.345 1.00 94.69 545 VAL A N 1
ATOM 4165 C CA . VAL A 1 545 ? -5.402 2.635 -0.465 1.00 94.69 545 VAL A CA 1
ATOM 4166 C C . VAL A 1 545 ? -6.282 2.342 0.751 1.00 94.69 545 VAL A C 1
ATOM 4168 O O . VAL A 1 545 ? -7.000 3.259 1.142 1.00 94.69 545 VAL A O 1
ATOM 4171 N N . PRO A 1 546 ? -6.200 1.173 1.429 1.00 93.81 546 PRO A N 1
ATOM 4172 C CA . PRO A 1 546 ? -7.056 0.906 2.579 1.00 93.81 546 PRO A CA 1
ATOM 4173 C C . PRO A 1 546 ? -6.869 1.895 3.723 1.00 93.81 546 PRO A C 1
ATOM 4175 O O . PRO A 1 546 ? -7.768 2.019 4.532 1.00 93.81 546 PRO A O 1
ATOM 4178 N N . GLY A 1 547 ? -5.739 2.602 3.805 1.00 90.50 547 GLY A N 1
ATOM 4179 C CA . GLY A 1 547 ? -5.471 3.576 4.861 1.00 90.50 547 GLY A CA 1
ATOM 4180 C C . GLY A 1 547 ? -5.379 5.026 4.385 1.00 90.50 547 GLY A C 1
ATOM 4181 O O . GLY A 1 547 ? -4.903 5.854 5.150 1.00 90.50 547 GLY A O 1
ATOM 4182 N N . LEU A 1 548 ? -5.764 5.378 3.153 1.00 91.75 548 LEU A N 1
ATOM 4183 C CA . LEU A 1 548 ? -5.677 6.770 2.674 1.00 91.75 548 LEU A CA 1
ATOM 4184 C C . LEU A 1 548 ? -6.886 7.598 3.141 1.00 91.75 548 LEU A C 1
ATOM 4186 O O . LEU A 1 548 ? -7.798 7.891 2.372 1.00 91.75 548 LEU A O 1
ATOM 4190 N N . THR A 1 549 ? -6.901 7.981 4.414 1.00 89.56 549 THR A N 1
ATOM 4191 C CA . THR A 1 549 ? -8.059 8.621 5.067 1.00 89.56 549 THR A CA 1
ATOM 4192 C C . THR A 1 549 ? -8.141 10.115 4.828 1.00 89.56 549 THR A C 1
ATOM 4194 O O . THR A 1 549 ? -9.220 10.702 4.831 1.00 89.56 549 THR A O 1
ATOM 4197 N N . THR A 1 550 ? -6.992 10.751 4.616 1.00 87.81 550 THR A N 1
ATOM 4198 C CA . THR A 1 550 ? -6.888 12.203 4.483 1.00 87.81 550 THR A CA 1
ATOM 4199 C C . THR A 1 550 ? -6.367 12.606 3.106 1.00 87.81 550 THR A C 1
ATOM 4201 O O . THR A 1 550 ? -5.567 11.884 2.503 1.00 87.81 550 THR A O 1
ATOM 4204 N N . PRO A 1 551 ? -6.723 13.806 2.607 1.00 86.69 551 PRO A N 1
ATOM 4205 C CA . PRO A 1 551 ? -6.176 14.319 1.352 1.00 86.69 551 PRO A CA 1
ATOM 4206 C C . PRO A 1 551 ? -4.642 14.357 1.323 1.00 86.69 551 PRO A C 1
ATOM 4208 O O . PRO A 1 551 ? -4.043 14.101 0.280 1.00 86.69 551 PRO A O 1
ATOM 4211 N N . ILE A 1 552 ? -3.992 14.635 2.461 1.00 82.94 552 ILE A N 1
ATOM 4212 C CA . ILE A 1 552 ? -2.527 14.652 2.540 1.00 82.94 552 ILE A CA 1
ATOM 4213 C C . ILE A 1 552 ? -1.931 13.262 2.302 1.00 82.94 552 ILE A C 1
ATOM 4215 O O . ILE A 1 552 ? -0.955 13.150 1.570 1.00 82.94 552 ILE A O 1
ATOM 4219 N N . GLN A 1 553 ? -2.548 12.192 2.808 1.00 86.62 553 GLN A N 1
ATOM 4220 C CA . GLN A 1 553 ? -2.095 10.821 2.546 1.00 86.62 553 GLN A CA 1
ATOM 4221 C C . GLN A 1 553 ? -2.268 10.435 1.080 1.00 86.62 553 GLN A C 1
ATOM 4223 O O . GLN A 1 553 ? -1.366 9.833 0.503 1.00 86.62 553 GLN A O 1
ATOM 4228 N N . TRP A 1 554 ? -3.368 10.842 0.441 1.00 87.88 554 TRP A N 1
ATOM 4229 C CA . TRP A 1 554 ? -3.548 10.664 -1.003 1.00 87.88 554 TRP A CA 1
ATOM 4230 C C . TRP A 1 554 ? -2.464 11.375 -1.817 1.00 87.88 554 TRP A C 1
ATOM 4232 O O . TRP A 1 554 ? -1.925 10.795 -2.760 1.00 87.88 554 TRP A O 1
ATOM 4242 N N . ILE A 1 555 ? -2.103 12.606 -1.444 1.00 83.88 555 ILE A N 1
ATOM 4243 C CA . ILE A 1 555 ? -1.003 13.354 -2.075 1.00 83.88 555 ILE A CA 1
ATOM 4244 C C . ILE A 1 555 ? 0.333 12.637 -1.846 1.00 83.88 555 ILE A C 1
ATOM 4246 O O . ILE A 1 555 ? 1.113 12.458 -2.784 1.00 83.88 555 ILE A O 1
ATOM 4250 N N . THR A 1 556 ? 0.588 12.191 -0.617 1.00 83.31 556 THR A N 1
ATOM 4251 C CA . THR A 1 556 ? 1.810 11.482 -0.233 1.00 83.31 556 THR A CA 1
ATOM 4252 C C . THR A 1 556 ? 1.948 10.156 -0.970 1.00 83.31 556 THR A C 1
ATOM 4254 O O . THR A 1 556 ? 3.011 9.884 -1.525 1.00 83.31 556 THR A O 1
ATOM 4257 N N . ALA A 1 557 ? 0.892 9.350 -1.061 1.00 86.69 557 ALA A N 1
ATOM 4258 C CA . ALA A 1 557 ? 0.890 8.146 -1.884 1.00 86.69 557 ALA A CA 1
ATOM 4259 C C . ALA A 1 557 ? 1.081 8.514 -3.368 1.00 86.69 557 ALA A C 1
ATOM 4261 O O . ALA A 1 557 ? 1.947 7.961 -4.046 1.00 86.69 557 ALA A O 1
ATOM 4262 N N . GLY A 1 558 ? 0.371 9.536 -3.858 1.00 86.69 558 GLY A N 1
ATOM 4263 C CA . GLY A 1 558 ? 0.492 10.043 -5.228 1.00 86.69 558 GLY A CA 1
ATOM 4264 C C . GLY A 1 558 ? 1.906 10.502 -5.603 1.00 86.69 558 GLY A C 1
ATOM 4265 O O . GLY A 1 558 ? 2.261 10.508 -6.785 1.00 86.69 558 GLY A O 1
ATOM 4266 N N . SER A 1 559 ? 2.760 10.807 -4.620 1.00 84.50 559 SER A N 1
ATOM 4267 C CA . SER A 1 559 ? 4.173 11.116 -4.851 1.00 84.50 559 SER A CA 1
ATOM 4268 C C . SER A 1 559 ? 4.937 9.973 -5.529 1.00 84.50 559 SER A C 1
ATOM 4270 O O . SER A 1 559 ? 5.894 10.254 -6.252 1.00 84.50 559 SER A O 1
ATOM 4272 N N . PHE A 1 560 ? 4.500 8.708 -5.401 1.00 86.06 560 PHE A N 1
ATOM 4273 C CA . PHE A 1 560 ? 5.083 7.594 -6.155 1.00 86.06 560 PHE A CA 1
ATOM 4274 C C . PHE A 1 560 ? 4.956 7.824 -7.664 1.00 86.06 560 PHE A C 1
ATOM 4276 O O . PHE A 1 560 ? 5.948 7.700 -8.380 1.00 86.06 560 PHE A O 1
ATOM 4283 N N . LEU A 1 561 ? 3.785 8.248 -8.149 1.00 87.88 561 LEU A N 1
ATOM 4284 C CA . LEU A 1 561 ? 3.574 8.545 -9.571 1.00 87.88 561 LEU A CA 1
ATOM 4285 C C . LEU A 1 561 ? 4.514 9.658 -10.048 1.00 87.88 561 LEU A C 1
ATOM 4287 O O . LEU A 1 561 ? 5.151 9.526 -11.091 1.00 87.88 561 LEU A O 1
ATOM 4291 N N . LEU A 1 562 ? 4.665 10.724 -9.255 1.00 83.38 562 LEU A N 1
ATOM 4292 C CA . LEU A 1 562 ? 5.580 11.825 -9.569 1.00 83.38 562 LEU A CA 1
ATOM 4293 C C . LEU A 1 562 ? 7.046 11.369 -9.589 1.00 83.38 562 LEU A C 1
ATOM 4295 O O . LEU A 1 562 ? 7.793 11.713 -10.504 1.00 83.38 562 LEU A O 1
ATOM 4299 N N . LYS A 1 563 ? 7.458 10.585 -8.592 1.00 84.50 563 LYS A N 1
ATOM 4300 C CA . LYS A 1 563 ? 8.812 10.037 -8.448 1.00 84.50 563 LYS A CA 1
ATOM 4301 C C . LYS A 1 563 ? 9.207 9.220 -9.678 1.00 84.50 563 LYS A C 1
ATOM 4303 O O . LYS A 1 563 ? 10.264 9.445 -10.266 1.00 84.50 563 LYS A O 1
ATOM 4308 N N . TYR A 1 564 ? 8.328 8.314 -10.094 1.00 89.19 564 TYR A N 1
ATOM 4309 C CA . TYR A 1 564 ? 8.548 7.461 -11.256 1.00 89.19 564 TYR A CA 1
ATOM 4310 C C . TYR A 1 564 ? 8.427 8.212 -12.583 1.00 89.19 564 TYR A C 1
ATOM 4312 O O . TYR A 1 564 ? 9.173 7.921 -13.518 1.00 89.19 564 TYR A O 1
ATOM 4320 N N . TRP A 1 565 ? 7.576 9.238 -12.649 1.00 88.12 565 TRP A N 1
ATOM 4321 C CA . TRP A 1 565 ? 7.546 10.160 -13.779 1.00 88.12 565 TRP A CA 1
ATOM 4322 C C . TRP A 1 565 ? 8.892 10.870 -13.968 1.00 88.12 565 TRP A C 1
ATOM 4324 O O . TRP A 1 565 ? 9.501 10.749 -15.033 1.00 88.12 565 TRP A O 1
ATOM 4334 N N . LEU A 1 566 ? 9.408 11.519 -12.916 1.00 83.50 566 LEU A N 1
ATOM 4335 C CA . LEU A 1 566 ? 10.705 12.208 -12.935 1.00 83.50 566 LEU A CA 1
ATOM 4336 C C . LEU A 1 566 ? 11.846 11.270 -13.343 1.00 83.50 566 LEU A C 1
ATOM 4338 O O . LEU A 1 566 ? 12.700 11.642 -14.151 1.00 83.50 566 LEU A O 1
ATOM 4342 N N . ARG A 1 567 ? 11.842 10.044 -12.810 1.00 88.50 567 ARG A N 1
ATOM 4343 C CA . ARG A 1 567 ? 12.823 9.017 -13.164 1.00 88.50 567 ARG A CA 1
ATOM 4344 C C . ARG A 1 567 ? 12.751 8.640 -14.643 1.00 88.50 567 ARG A C 1
ATOM 4346 O O . ARG A 1 567 ? 13.791 8.591 -15.292 1.00 88.50 567 ARG A O 1
ATOM 4353 N N . SER A 1 568 ? 11.555 8.429 -15.189 1.00 91.75 568 SER A N 1
ATOM 4354 C CA . SER A 1 568 ? 11.394 8.073 -16.604 1.00 91.75 568 SER A CA 1
ATOM 4355 C C . SER A 1 568 ? 11.866 9.173 -17.558 1.00 91.75 568 SER A C 1
ATOM 4357 O O . SER A 1 568 ? 12.480 8.875 -18.577 1.00 91.75 568 SER A O 1
ATOM 4359 N N . GLU A 1 569 ? 11.611 10.449 -17.235 1.00 88.75 569 GLU A N 1
ATOM 4360 C CA . GLU A 1 569 ? 12.043 11.578 -18.066 1.00 88.75 569 GLU A CA 1
ATOM 4361 C C . GLU A 1 569 ? 13.563 11.640 -18.110 1.00 88.75 569 GLU A C 1
ATOM 4363 O O . GLU A 1 569 ? 14.168 11.849 -19.164 1.00 88.75 569 GLU A O 1
ATOM 4368 N N . ARG A 1 570 ? 14.183 11.404 -16.953 1.00 86.69 570 ARG A N 1
ATOM 4369 C CA . ARG A 1 570 ? 15.628 11.346 -16.824 1.00 86.69 570 ARG A CA 1
ATOM 4370 C C . ARG A 1 570 ? 16.219 10.181 -17.615 1.00 86.69 570 ARG A C 1
ATOM 4372 O O . ARG A 1 570 ? 17.202 10.376 -18.324 1.00 86.69 570 ARG A O 1
ATOM 4379 N N . GLU A 1 571 ? 15.626 9.000 -17.502 1.00 90.62 571 GLU A N 1
ATOM 4380 C CA . GLU A 1 571 ? 16.094 7.792 -18.175 1.00 90.62 571 GLU A CA 1
ATOM 4381 C C . GLU A 1 571 ? 15.922 7.859 -19.695 1.00 90.62 571 GLU A C 1
ATOM 4383 O O . GLU A 1 571 ? 16.896 7.639 -20.406 1.00 90.62 571 GLU A O 1
ATOM 4388 N N . ASP A 1 572 ? 14.750 8.257 -20.204 1.00 91.88 572 ASP A N 1
ATOM 4389 C CA . ASP A 1 572 ? 14.523 8.458 -21.646 1.00 91.88 572 ASP A CA 1
ATOM 4390 C C . ASP A 1 572 ? 15.543 9.444 -22.228 1.00 91.88 572 ASP A C 1
ATOM 4392 O O . ASP A 1 572 ? 16.038 9.280 -23.346 1.00 91.88 572 ASP A O 1
ATOM 4396 N N . HIS A 1 573 ? 15.859 10.495 -21.474 1.00 88.31 573 HIS A N 1
ATOM 4397 C CA . HIS A 1 573 ? 16.841 11.475 -21.895 1.00 88.31 573 HIS A CA 1
ATOM 4398 C C . HIS A 1 573 ? 18.266 10.906 -21.886 1.00 88.31 573 HIS A C 1
ATOM 4400 O O . HIS A 1 573 ? 18.997 11.095 -22.858 1.00 88.31 573 HIS A O 1
ATOM 4406 N N . PHE A 1 574 ? 18.647 10.179 -20.830 1.00 88.00 574 PHE A N 1
ATOM 4407 C CA . PHE A 1 574 ? 19.932 9.483 -20.749 1.00 88.00 574 PHE A CA 1
ATOM 4408 C C . PHE A 1 574 ? 20.102 8.488 -21.904 1.00 88.00 574 PHE A C 1
ATOM 4410 O O . PHE A 1 574 ? 21.088 8.583 -22.632 1.00 88.00 574 PHE A O 1
ATOM 4417 N N . LEU A 1 575 ? 19.121 7.612 -22.140 1.00 90.19 575 LEU A N 1
ATOM 4418 C CA . LEU A 1 575 ? 19.134 6.633 -23.232 1.00 90.19 575 LEU A CA 1
ATOM 4419 C C . LEU A 1 575 ? 19.140 7.307 -24.608 1.00 90.19 575 LEU A C 1
ATOM 4421 O O . LEU A 1 575 ? 19.856 6.874 -25.508 1.00 90.19 575 LEU A O 1
ATOM 4425 N N . GLY A 1 576 ? 18.412 8.416 -24.771 1.00 90.69 576 GLY A N 1
ATOM 4426 C CA . GLY A 1 576 ? 18.430 9.201 -26.005 1.00 90.69 576 GLY A CA 1
ATOM 4427 C C . GLY A 1 576 ? 19.812 9.757 -26.344 1.00 90.69 576 GLY A C 1
ATOM 4428 O O . GLY A 1 576 ? 20.195 9.773 -27.511 1.00 90.69 576 GLY A O 1
ATOM 4429 N N . VAL A 1 577 ? 20.586 10.171 -25.339 1.00 87.00 577 VAL A N 1
ATOM 4430 C CA . VAL A 1 577 ? 21.951 10.673 -25.546 1.00 87.00 577 VAL A CA 1
ATOM 4431 C C . VAL A 1 577 ? 22.967 9.536 -25.678 1.00 87.00 577 VAL A C 1
ATOM 4433 O O . VAL A 1 577 ? 23.878 9.638 -26.499 1.00 87.00 577 VAL A O 1
ATOM 4436 N N . ALA A 1 578 ? 22.805 8.470 -24.893 1.00 85.00 578 ALA A N 1
ATOM 4437 C CA . ALA A 1 578 ? 23.700 7.316 -24.845 1.00 85.00 578 ALA A CA 1
ATOM 4438 C C . ALA A 1 578 ? 23.617 6.443 -26.108 1.00 85.00 578 ALA A C 1
ATOM 4440 O O . ALA A 1 578 ? 24.644 6.004 -26.622 1.00 85.00 578 ALA A O 1
ATOM 4441 N N . MET A 1 579 ? 22.406 6.221 -26.628 1.00 88.62 579 MET A N 1
ATOM 4442 C CA . MET A 1 579 ? 22.139 5.268 -27.714 1.00 88.62 579 MET A CA 1
ATOM 4443 C C . MET A 1 579 ? 21.756 5.942 -29.038 1.00 88.62 579 MET A C 1
ATOM 4445 O O . MET A 1 579 ? 21.769 5.301 -30.089 1.00 88.62 579 MET A O 1
ATOM 4449 N N . GLY A 1 580 ? 21.399 7.231 -29.006 1.00 90.62 580 GLY A N 1
ATOM 4450 C CA . GLY A 1 580 ? 21.110 8.034 -30.193 1.00 90.62 580 GLY A CA 1
ATOM 4451 C C . GLY A 1 580 ? 20.035 7.407 -31.101 1.00 90.62 580 GLY A C 1
ATOM 4452 O O . GLY A 1 580 ? 18.877 7.317 -30.682 1.00 90.62 580 GLY A O 1
ATOM 4453 N N . PRO A 1 581 ? 20.373 6.981 -32.339 1.00 94.88 581 PRO A N 1
ATOM 4454 C CA . PRO A 1 581 ? 19.400 6.451 -33.299 1.00 94.88 581 PRO A CA 1
ATOM 4455 C C . PRO A 1 581 ? 18.620 5.215 -32.825 1.00 94.88 581 PRO A C 1
ATOM 4457 O O . PRO A 1 581 ? 17.450 5.080 -33.178 1.00 94.88 581 PRO A O 1
ATOM 4460 N N . GLU A 1 582 ? 19.238 4.330 -32.033 1.00 95.12 582 GLU A N 1
ATOM 4461 C CA . GLU A 1 582 ? 18.613 3.078 -31.570 1.00 95.12 582 GLU A CA 1
ATOM 4462 C C . GLU A 1 582 ? 17.411 3.374 -30.657 1.00 95.12 582 GLU A C 1
ATOM 4464 O O . GLU A 1 582 ? 16.300 2.891 -30.880 1.00 95.12 582 GLU A O 1
ATOM 4469 N N . HIS A 1 583 ? 17.605 4.263 -29.679 1.00 95.69 583 HIS A N 1
ATOM 4470 C CA . HIS A 1 583 ? 16.541 4.681 -28.770 1.00 95.69 583 HIS A CA 1
ATOM 4471 C C . HIS A 1 583 ? 15.444 5.472 -29.487 1.00 95.69 583 HIS A C 1
ATOM 4473 O O . HIS A 1 583 ? 14.262 5.310 -29.190 1.00 95.69 583 HIS A O 1
ATOM 4479 N N . GLU A 1 584 ? 15.800 6.298 -30.470 1.00 96.25 584 GLU A N 1
ATOM 4480 C CA . GLU A 1 584 ? 14.809 7.029 -31.260 1.00 96.25 584 GLU A CA 1
ATOM 4481 C C . GLU A 1 584 ? 13.954 6.090 -32.130 1.00 96.25 584 GLU A C 1
ATOM 4483 O O . GLU A 1 584 ? 12.741 6.286 -32.234 1.00 96.25 584 GLU A O 1
ATOM 4488 N N . ALA A 1 585 ? 14.542 5.032 -32.699 1.00 97.25 585 ALA A N 1
ATOM 4489 C CA . ALA A 1 585 ? 13.788 3.989 -33.395 1.00 97.25 585 ALA A CA 1
ATOM 4490 C C . ALA A 1 585 ? 12.807 3.282 -32.444 1.00 97.25 585 ALA A C 1
ATOM 4492 O O . ALA A 1 585 ? 11.620 3.162 -32.761 1.00 97.25 585 ALA A O 1
ATOM 4493 N N . TYR A 1 586 ? 13.265 2.920 -31.243 1.00 97.44 586 TYR A N 1
ATOM 4494 C CA . TYR A 1 586 ? 12.415 2.327 -30.212 1.00 97.44 586 TYR A CA 1
ATOM 4495 C C . TYR A 1 586 ? 11.275 3.262 -29.775 1.00 97.44 586 TYR A C 1
ATOM 4497 O O . TYR A 1 586 ? 10.125 2.838 -29.689 1.00 97.44 586 TYR A O 1
ATOM 4505 N N . ARG A 1 587 ? 11.533 4.564 -29.590 1.00 97.12 587 ARG A N 1
ATOM 4506 C CA . ARG A 1 587 ? 10.490 5.552 -29.254 1.00 97.12 587 ARG A CA 1
ATOM 4507 C C . ARG A 1 587 ? 9.416 5.684 -30.328 1.00 97.12 587 ARG A C 1
ATOM 4509 O O . ARG A 1 587 ? 8.274 5.983 -29.991 1.00 97.12 587 ARG A O 1
ATOM 4516 N N . ARG A 1 588 ? 9.755 5.482 -31.603 1.00 97.25 588 ARG A N 1
ATOM 4517 C CA . ARG A 1 588 ? 8.769 5.471 -32.697 1.00 97.25 588 ARG A CA 1
ATOM 4518 C C . ARG A 1 588 ? 7.927 4.201 -32.681 1.00 97.25 588 ARG A C 1
ATOM 4520 O O . ARG A 1 588 ? 6.731 4.274 -32.944 1.00 97.25 588 ARG A O 1
ATOM 4527 N N . GLN A 1 589 ? 8.540 3.065 -32.353 1.00 96.31 589 GLN A N 1
ATOM 4528 C CA . GLN A 1 589 ? 7.849 1.783 -32.226 1.00 96.31 589 GLN A CA 1
ATOM 4529 C C . GLN A 1 589 ? 6.911 1.754 -31.012 1.00 96.31 589 GLN A C 1
ATOM 4531 O O . GLN A 1 589 ? 5.767 1.319 -31.123 1.00 96.31 589 GLN A O 1
ATOM 4536 N N . VAL A 1 590 ? 7.381 2.247 -29.867 1.00 96.94 590 VAL A N 1
ATOM 4537 C CA . VAL A 1 590 ? 6.658 2.269 -28.593 1.00 96.94 590 VAL A CA 1
ATOM 4538 C C . VAL A 1 590 ? 6.517 3.728 -28.153 1.00 96.94 590 VAL A C 1
ATOM 4540 O O . VAL A 1 590 ? 7.327 4.223 -27.366 1.00 96.94 590 VAL A O 1
ATOM 4543 N N . PRO A 1 591 ? 5.525 4.470 -28.687 1.00 95.38 591 PRO A N 1
ATOM 4544 C CA . PRO A 1 591 ? 5.420 5.918 -28.490 1.00 95.38 591 PRO A CA 1
ATOM 4545 C C . PRO A 1 591 ? 5.026 6.324 -27.069 1.00 95.38 591 PRO A C 1
ATOM 4547 O O . PRO A 1 591 ? 5.396 7.420 -26.634 1.00 95.38 591 PRO A O 1
ATOM 4550 N N . PHE A 1 592 ? 4.336 5.448 -26.341 1.00 95.00 592 PHE A N 1
ATOM 4551 C CA . PHE A 1 592 ? 3.796 5.719 -25.010 1.00 95.00 592 PHE A CA 1
ATOM 4552 C C . PHE A 1 592 ? 4.813 5.398 -23.908 1.00 95.00 592 PHE A C 1
ATOM 4554 O O . PHE A 1 592 ? 5.491 4.369 -23.961 1.00 95.00 592 PHE A O 1
ATOM 4561 N N . LYS A 1 593 ? 4.924 6.268 -22.901 1.00 94.38 593 LYS A N 1
ATOM 4562 C CA . LYS A 1 593 ? 5.794 6.051 -21.733 1.00 94.38 593 LYS A CA 1
ATOM 4563 C C . LYS A 1 593 ? 5.146 5.161 -20.685 1.00 94.38 593 LYS A C 1
ATOM 4565 O O . LYS A 1 593 ? 5.820 4.276 -20.166 1.00 94.38 593 LYS A O 1
ATOM 4570 N N . PHE A 1 594 ? 3.869 5.397 -20.394 1.00 93.44 594 PHE A N 1
ATOM 4571 C CA . PHE A 1 594 ? 3.193 4.839 -19.224 1.00 93.44 594 PHE A CA 1
ATOM 4572 C C . PHE A 1 594 ? 1.795 4.326 -19.518 1.00 93.44 594 PHE A C 1
ATOM 4574 O O . PHE A 1 594 ? 1.392 3.323 -18.958 1.00 93.44 594 PHE A O 1
ATOM 4581 N N . VAL A 1 595 ? 1.014 4.986 -20.371 1.00 90.69 595 VAL A N 1
ATOM 4582 C CA . VAL A 1 595 ? -0.363 4.542 -20.613 1.00 90.69 595 VAL A CA 1
ATOM 4583 C C . VAL A 1 595 ? -0.609 4.449 -22.111 1.00 90.69 595 VAL A C 1
ATOM 4585 O O . VAL A 1 595 ? -0.638 5.486 -22.786 1.00 90.69 595 VAL A O 1
ATOM 4588 N N . PRO A 1 596 ? -0.816 3.231 -22.655 1.00 88.19 596 PRO A N 1
ATOM 4589 C CA . PRO A 1 596 ? -1.055 3.036 -24.075 1.00 88.19 596 PRO A CA 1
ATOM 4590 C C . PRO A 1 596 ? -2.207 3.916 -24.559 1.00 88.19 596 PRO A C 1
ATOM 4592 O O . PRO A 1 596 ? -3.298 3.888 -23.991 1.00 88.19 596 PRO A O 1
ATOM 4595 N N . GLY A 1 597 ? -1.974 4.705 -25.606 1.00 83.44 597 GLY A N 1
ATOM 4596 C CA . GLY A 1 597 ? -2.977 5.607 -26.179 1.00 83.44 597 GLY A CA 1
ATOM 4597 C C . GLY A 1 597 ? -3.098 6.978 -25.502 1.00 83.44 597 GLY A C 1
ATOM 4598 O O . GLY A 1 597 ? -3.744 7.860 -26.073 1.00 83.44 597 GLY A O 1
ATOM 4599 N N . LEU A 1 598 ? -2.470 7.192 -24.342 1.00 77.50 598 LEU A N 1
ATOM 4600 C CA . LEU A 1 598 ? -2.525 8.459 -23.607 1.00 77.50 598 LEU A CA 1
ATOM 4601 C C . LEU A 1 598 ? -1.166 9.154 -23.534 1.00 77.50 598 LEU A C 1
ATOM 4603 O O . LEU A 1 598 ? -1.054 10.275 -24.038 1.00 77.50 598 LEU A O 1
ATOM 4607 N N . TYR A 1 599 ? -0.166 8.512 -22.921 1.00 78.69 599 TYR A N 1
ATOM 4608 C CA . TYR A 1 599 ? 1.103 9.155 -22.573 1.00 78.69 599 TYR A CA 1
ATOM 4609 C C . TYR A 1 599 ? 2.288 8.196 -22.585 1.00 78.69 599 TYR A C 1
ATOM 4611 O O . TYR A 1 599 ? 2.217 7.118 -21.948 1.00 78.69 599 TYR A O 1
#

Radius of gyration: 27.52 Å; chains: 1; bounding box: 73×68×78 Å

Sequence (599 aa):
MSSLSALIDRGCQRLYVLGLILGGLVLALAPLHGAATVHWLVIRSLPDHRIEIVADTAPPEVGQVLPIHRHNPSWRYPIGRATVESVQGPVVIARFDPSTFRWPMGRHATVIEERGQEVVLDLGFGAGATVGLRLNGLTGDRAGLVLRVIEVSEQTSVARIVRRSDKPGGLVGASVTEFAVPTRASPLASTAVAWLEGLLLGGALLLWGVGLWHPGPGRAWALGCRWVRGRLAQAASLAVVRLAFHALVGLAVPAVLVPFVFWSTTWIAHSLSRWLLSWGVPLTVPPPFPDSALPMARIAGGVAYYGWLLRTRSSPLLALWRALSYRRIELAWFPLGRGIGLWGLHLIIAYAFASTLTSFLGSNLTELGAILWPGTGVSFHTVAGAQRSLPIVLSTLPTVRDELAVLESTRYLLWSATICGCLLGYGHTVLAILWKHPLRNLDFTVAGWVTNAMCYGPLLGGVVHHLLADGDYTGPDPIVTEGPLYVAVLGVEVLLNLLYTATVWNLGVYFGVMSDKGLRDTGFFTAVRHPSYTLEALMFMVMFVPGLTTPIQWITAGSFLLKYWLRSEREDHFLGVAMGPEHEAYRRQVPFKFVPGLY

Secondary structure (DSSP, 8-state):
--HHHHHHHHHHHHHHHHHHHHHHHHHHHHHHHHHHB--EEEEEEETTTEEEEE-SSSPPPTT-EEEEEE--TT--S-SEEEEEEEEETTEEEEEE-GGG-SS----EEEEEEEETTEEEES--GGGT--TT-EEEEEETTEEEEEEEEEEE-SS-EEEEEEEE-S-S---TT-EEESSSS-EEE--B--HHHHHHHHHHHHHHHHHHHHHHHSS-HHHHHHHHHHHHHHHHHHHS-HHHHHHHHHHHHHHHHHHHHHHHHHHHHHHHHHHHHHHHHHTT----PPPPPPTTHHHHHHHHHHHHHHHHHHHTT--HHHHHHHHHSPP--------HHHHHHHHHHHHHHHHHHHHHHHHHHHHHHHHHHHHHSTTS---HHHHHH-TTTHHHHHHS-----SHHHHHHHHHHHHHHHHHHHHHHHHHHHHHTTTTT----EE---HHHHHHHHHTSIIIIIHHHHHHHHTT-SS-SS-S--SHHHHHHHHHHHHHHHHHHHHHHHHHGGG--SSEE-----SGGGGT-S-HHHHHHHHHHHHHHGGG--SHHHHHHHHHHHHHHHHHHHHHHHHHHHHHTHHHHHHHHHS--SSSTTT-

Foldseek 3Di:
DDPVQVVQQVVLLLLLQLLVLLLVLLLVLLVVLLVQKDWWFFAFFAAPQKTKTFAPDDDDDQQDKFQKCWQDLVDLAGQFIWGFHDDDPRITMTHGDQVRGVDGPFGKWFFADDDPQKTKTQDACSSVDDAQQWKFWDPDFFGQWIWGFHAHDHGMTMIGTPGGRDDDDDRGGIMMGSDRGTMTGIDRNDPPSLVVSCCSSVVSVVLSVVLVVDPDVVVVQLVVQVVVQVVCVVVDPVVVVVVVVLCCLLLVVLLQVQVLVLVQVLLVLVVVCVVCVVVVNDDDRPPRDDPVCSVVSSVVSSCVLVVVCVVVVHRSVRVLCVLLADDDPPPPDDDPVVVVVLVVVVVVVLVLLLVQLVVLLQVLVQVLCCLQPPPPNDRSVCVVVDPPCVVVVVVDGGDRPDPVSVLSNLLSVLSNLLSVLLNQLSVCVNCVVVVVNDQLFFDPRPSLVVLVQCLGCSHSVVSLCCSQPVNRLFGSAFSQHDHDSVVSLSVSLSSLSNSLSVVSVLCRNVNDGRTGPDDRCGRNCLNAPASNLQSVLSSQCSVRSRGCSDPSSNVSSCVSVVSSVSNQVSVLSSCCSSVPPRSVVSCVSHVHHHHHSHD

pLDDT: mean 82.42, std 14.7, range [40.97, 98.38]